Protein AF-0000000085028940 (afdb_homodimer)

Organism: Acidaminococcus fermentans (strain ATCC 25085 / DSM 20731 / CCUG 9996 / CIP 106432 / VR4) (NCBI:txid591001)

Foldseek 3Di:
DDLVLLVLVVLLVVLLHLVSSCVVVVHDSVVNVVSQVVVCVVLVHHQWDPPDRSTDGDPSVVVVNVVSQVVVQVVQQVVQVVCCVVPPLAEEAEEEEAPLVCVQQCVQQVVVLCVVRVHYHYHYDHDAQVVRQVCQSNVVGAKYKYKDDDDDPQKDWDFQAWWFKKKKFFCPAPLNVPDPFAAADQCVSCLPFEEEEEDPPDPQNVQVVVSCVVVVGDHRYPYYHNDPVVRLVVNLVDGGMYMDIPSSCDPVSVVSVRIGIHGYPPRPDIITIIMMHGPSHDARPSNVVSRVSSNVVNVVVVD/DDLVLLVLVVLLVVLLHLVSSCVVVVHDSVVNVVSQVVVCVVLVHHQWDPPDRSTDGDPSVVVVNVVSQVVVQVVQQVVLVVCCVVPPLAEEAEEEEAPLVCVQQCVQQVVVLCVVRVHYHYHYDHDAQVVRQVCQSNVVGAKYKYKDDDDDPQKDWDFQAWWFKKKKFFCPAPLVVPDPFAAADQCVSCLPFEEEEEDPPDPQNVQVVVSCVVVVGDHRYPYYHNDPVVRLVVNLVDGGMYMDIPSSCDPVSVVSVRIGIHGYPPRPDIITIIMMHGPSHDARPSNVVSRVSSNVVNVVVVD

InterPro domains:
  IPR000847 LysR, HTH, N-terminal domain [PF00126] (3-62)
  IPR000847 LysR, HTH, N-terminal domain [PR00039] (18-29)
  IPR000847 LysR, HTH, N-terminal domain [PR00039] (29-39)
  IPR000847 LysR, HTH, N-terminal domain [PR00039] (39-50)
  IPR000847 LysR, HTH, N-terminal domain [PS50931] (1-58)
  IPR005119 LysR, substrate-binding [PF03466] (91-296)
  IPR036388 Winged helix-like DNA-binding domain superfamily [G3DSA:1.10.10.10] (1-86)
  IPR036390 Winged helix DNA-binding domain superfamily [SSF46785] (1-110)
  IPR050950 HTH-type LysR transcriptional regulators [PTHR30419] (1-299)

Radius of gyration: 26.09 Å; Cα contacts (8 Å, |Δi|>4): 1056; chains: 2; bounding box: 68×62×62 Å

Structure (mmCIF, N/CA/C/O backbone):
data_AF-0000000085028940-model_v1
#
loop_
_entity.id
_entity.type
_entity.pdbx_description
1 polymer 'Transcriptional regulator, LysR family'
#
loop_
_atom_site.group_PDB
_atom_site.id
_atom_site.type_symbol
_atom_site.label_atom_id
_atom_site.label_alt_id
_atom_site.label_comp_id
_atom_site.label_asym_id
_atom_site.label_entity_id
_atom_site.label_seq_id
_atom_site.pdbx_PDB_ins_code
_atom_site.Cartn_x
_atom_site.Cartn_y
_atom_site.Cartn_z
_atom_site.occupancy
_atom_site.B_iso_or_equiv
_atom_site.auth_seq_id
_atom_site.auth_comp_id
_atom_site.auth_asym_id
_atom_site.auth_atom_id
_atom_site.pdbx_PDB_model_num
ATOM 1 N N . MET A 1 1 ? -29.75 21.188 15.953 1 63.31 1 MET A N 1
ATOM 2 C CA . MET A 1 1 ? -29.094 20.047 15.32 1 63.31 1 MET A CA 1
ATOM 3 C C . MET A 1 1 ? -28.141 19.359 16.297 1 63.31 1 MET A C 1
ATOM 5 O O . MET A 1 1 ? -27.406 20.016 17.016 1 63.31 1 MET A O 1
ATOM 9 N N . ASN A 1 2 ? -28.406 18.219 16.594 1 72.56 2 ASN A N 1
ATOM 10 C CA . ASN A 1 2 ? -27.609 17.375 17.469 1 72.56 2 ASN A CA 1
ATOM 11 C C . ASN A 1 2 ? -26.422 16.766 16.734 1 72.56 2 ASN A C 1
ATOM 13 O O . ASN A 1 2 ? -26.609 15.938 15.836 1 72.56 2 ASN A O 1
ATOM 17 N N . LEU A 1 3 ? -25.203 17.203 17.141 1 72.62 3 LEU A N 1
ATOM 18 C CA . LEU A 1 3 ? -24.016 16.797 16.422 1 72.62 3 LEU A CA 1
ATOM 19 C C . LEU A 1 3 ? -23.781 15.289 16.562 1 72.62 3 LEU A C 1
ATOM 21 O O . LEU A 1 3 ? -23.281 14.648 15.641 1 72.62 3 LEU A O 1
ATOM 25 N N . LYS A 1 4 ? -24.203 14.852 17.641 1 76.56 4 LYS A N 1
ATOM 26 C CA . LYS A 1 4 ? -24.078 13.406 17.828 1 76.56 4 LYS A CA 1
ATOM 27 C C . LYS A 1 4 ? -24.969 12.656 16.844 1 76.56 4 LYS A C 1
ATOM 29 O O . LYS A 1 4 ? -24.531 11.656 16.25 1 76.56 4 LYS A O 1
ATOM 34 N N . HIS A 1 5 ? -26.219 13.141 16.75 1 79.5 5 HIS A N 1
ATOM 35 C CA . HIS A 1 5 ? -27.125 12.562 15.773 1 79.5 5 HIS A CA 1
ATOM 36 C C . HIS A 1 5 ? -26.531 12.641 14.367 1 79.5 5 HIS A C 1
ATOM 38 O O . HIS A 1 5 ? -26.609 11.68 13.594 1 79.5 5 HIS A O 1
ATOM 44 N N . ALA A 1 6 ? -25.938 13.789 14.133 1 78.62 6 ALA A N 1
ATOM 45 C CA . ALA A 1 6 ? -25.344 14.016 12.812 1 78.62 6 ALA A CA 1
ATOM 46 C C . ALA A 1 6 ? -24.219 13.023 12.531 1 78.62 6 ALA A C 1
ATOM 48 O O . ALA A 1 6 ? -24.125 12.484 11.43 1 78.62 6 ALA A O 1
ATOM 49 N N . GLN A 1 7 ? -23.453 12.805 13.461 1 78.19 7 GLN A N 1
ATOM 50 C CA . GLN A 1 7 ? -22.344 11.852 13.328 1 78.19 7 GLN A CA 1
ATOM 51 C C . GLN A 1 7 ? -22.875 10.445 13.047 1 78.19 7 GLN A C 1
ATOM 53 O O . GLN A 1 7 ? -22.312 9.719 12.219 1 78.19 7 GLN A O 1
ATOM 58 N N . TYR A 1 8 ? -23.922 10.133 13.781 1 81.69 8 TYR A N 1
ATOM 59 C CA . TYR A 1 8 ? -24.531 8.828 13.57 1 81.69 8 TYR A CA 1
ATOM 60 C C . TYR A 1 8 ? -25.031 8.688 12.141 1 81.69 8 TYR A C 1
ATOM 62 O O . TYR A 1 8 ? -24.797 7.668 11.492 1 81.69 8 TYR A O 1
ATOM 70 N N . ILE A 1 9 ? -25.672 9.695 11.703 1 84.19 9 ILE A N 1
ATOM 71 C CA . ILE A 1 9 ? -26.25 9.688 10.367 1 84.19 9 ILE A CA 1
ATOM 72 C C . ILE A 1 9 ? -25.125 9.586 9.328 1 84.19 9 ILE A C 1
ATOM 74 O O . ILE A 1 9 ? -25.234 8.836 8.359 1 84.19 9 ILE A O 1
ATOM 78 N N . MET A 1 10 ? -24.094 10.32 9.547 1 81.19 10 MET A N 1
ATOM 79 C CA . MET A 1 10 ? -22.969 10.297 8.617 1 81.19 10 MET A CA 1
ATOM 80 C C . MET A 1 10 ? -22.328 8.914 8.562 1 81.19 10 MET A C 1
ATOM 82 O O . MET A 1 10 ? -21.938 8.445 7.488 1 81.19 10 MET A O 1
ATOM 86 N N . GLU A 1 11 ? -22.203 8.305 9.656 1 82.25 11 GLU A N 1
ATOM 87 C CA . GLU A 1 11 ? -21.656 6.949 9.695 1 82.25 11 GLU A CA 1
ATOM 88 C C . GLU A 1 11 ? -22.578 5.965 8.969 1 82.25 11 GLU A C 1
ATOM 90 O O . GLU A 1 11 ? -22.094 5.059 8.281 1 82.25 11 GLU A O 1
ATOM 95 N N . ILE A 1 12 ? -23.844 6.129 9.18 1 82.31 12 ILE A N 1
ATOM 96 C CA . ILE A 1 12 ? -24.828 5.277 8.508 1 82.31 12 ILE A CA 1
ATOM 97 C C . ILE A 1 12 ? -24.656 5.398 6.992 1 82.31 12 ILE A C 1
ATOM 99 O O . ILE A 1 12 ? -24.672 4.395 6.277 1 82.31 12 ILE A O 1
ATOM 103 N N . ILE A 1 13 ? -24.438 6.598 6.539 1 80.25 13 ILE A N 1
ATOM 104 C CA . ILE A 1 13 ? -24.234 6.844 5.117 1 80.25 13 ILE A CA 1
ATOM 105 C C . ILE A 1 13 ? -22.938 6.188 4.648 1 80.25 13 ILE A C 1
ATOM 107 O O . ILE A 1 13 ? -22.906 5.527 3.607 1 80.25 13 ILE A O 1
ATOM 111 N N . LYS A 1 14 ? -21.969 6.441 5.41 1 75.25 14 LYS A N 1
ATOM 112 C CA . LYS A 1 14 ? -20.641 5.895 5.098 1 75.25 14 LYS A CA 1
ATOM 113 C C . LYS A 1 14 ? -20.688 4.375 4.973 1 75.25 14 LYS A C 1
ATOM 115 O O . LYS A 1 14 ? -20.125 3.807 4.035 1 75.25 14 LYS A O 1
ATOM 120 N N . GLU A 1 15 ? -21.375 3.775 5.891 1 75.88 15 GLU A N 1
ATOM 121 C CA . GLU A 1 15 ? -21.422 2.318 5.961 1 75.88 15 GLU A CA 1
ATOM 122 C C . GLU A 1 15 ? -22.5 1.763 5.031 1 75.88 15 GLU A C 1
ATOM 124 O O . GLU A 1 15 ? -22.531 0.563 4.75 1 75.88 15 GLU A O 1
ATOM 129 N N . GLY A 1 16 ? -23.359 2.682 4.57 1 78.88 16 GLY A N 1
ATOM 130 C CA . GLY A 1 16 ? -24.422 2.334 3.639 1 78.88 16 GLY A CA 1
ATOM 131 C C . GLY A 1 16 ? -25.562 1.565 4.289 1 78.88 16 GLY A C 1
ATOM 132 O O . GLY A 1 16 ? -26.484 1.127 3.607 1 78.88 16 GLY A O 1
ATOM 133 N N . SER A 1 17 ? -25.359 1.236 5.578 1 81.06 17 SER A N 1
ATOM 134 C CA . SER A 1 17 ? -26.359 0.463 6.305 1 81.06 17 SER A CA 1
ATOM 135 C C . SER A 1 17 ? -26.375 0.831 7.785 1 81.06 17 SER A C 1
ATOM 137 O O . SER A 1 17 ? -25.328 1.112 8.375 1 81.06 17 SER A O 1
ATOM 139 N N . ILE A 1 18 ? -27.641 0.779 8.297 1 81.38 18 ILE A N 1
ATOM 140 C CA . ILE A 1 18 ? -27.797 1.081 9.719 1 81.38 18 ILE A CA 1
ATOM 141 C C . ILE A 1 18 ? -27.109 0.004 10.555 1 81.38 18 ILE A C 1
ATOM 143 O O . ILE A 1 18 ? -26.422 0.311 11.539 1 81.38 18 ILE A O 1
ATOM 147 N N . THR A 1 19 ? -27.219 -1.138 10.039 1 78.94 19 THR A N 1
ATOM 148 C CA . THR A 1 19 ? -26.641 -2.271 10.758 1 78.94 19 THR A CA 1
ATOM 149 C C . THR A 1 19 ? -25.125 -2.186 10.766 1 78.94 19 THR A C 1
ATOM 151 O O . THR A 1 19 ? -24.484 -2.375 11.805 1 78.94 19 THR A O 1
ATOM 154 N N . ASN A 1 20 ? -24.547 -1.86 9.656 1 79.12 20 ASN A N 1
ATOM 155 C CA . ASN A 1 20 ? -23.094 -1.748 9.578 1 79.12 20 ASN A CA 1
ATOM 156 C C . ASN A 1 20 ? -22.562 -0.587 10.422 1 79.12 20 ASN A C 1
ATOM 158 O O . ASN A 1 20 ? -21.531 -0.708 11.078 1 79.12 20 ASN A O 1
ATOM 162 N N . ALA A 1 21 ? -23.312 0.409 10.367 1 80.19 21 ALA A N 1
ATOM 163 C CA . ALA A 1 21 ? -22.922 1.582 11.148 1 80.19 21 ALA A CA 1
ATOM 164 C C . ALA A 1 21 ? -22.969 1.279 12.648 1 80.19 21 ALA A C 1
ATOM 166 O O . ALA A 1 21 ? -22.109 1.734 13.398 1 80.19 21 ALA A O 1
ATOM 167 N N . SER A 1 22 ? -23.922 0.498 13.023 1 84.25 22 SER A N 1
ATOM 168 C CA . SER A 1 22 ? -24.047 0.129 14.43 1 84.25 22 SER A CA 1
ATOM 169 C C . SER A 1 22 ? -22.828 -0.66 14.898 1 84.25 22 SER A C 1
ATOM 171 O O . SER A 1 22 ? -22.312 -0.433 16 1 84.25 22 SER A O 1
ATOM 173 N N . LYS A 1 23 ? -22.328 -1.443 14.109 1 74.75 23 LYS A N 1
ATOM 174 C CA . LYS A 1 23 ? -21.156 -2.258 14.43 1 74.75 23 LYS A CA 1
ATOM 175 C C . LYS A 1 23 ? -19.906 -1.4 14.516 1 74.75 23 LYS A C 1
ATOM 177 O O . LYS A 1 23 ? -19.125 -1.525 15.461 1 74.75 23 LYS A O 1
ATOM 182 N N . THR A 1 24 ? -19.859 -0.544 13.594 1 70.88 24 THR A N 1
ATOM 183 C CA . THR A 1 24 ? -18.672 0.294 13.492 1 70.88 24 THR A CA 1
ATOM 184 C C . THR A 1 24 ? -18.609 1.283 14.656 1 70.88 24 THR A C 1
ATOM 186 O O . THR A 1 24 ? -17.531 1.541 15.203 1 70.88 24 THR A O 1
ATOM 189 N N . MET A 1 25 ? -19.75 1.739 15.055 1 74.38 25 MET A N 1
ATOM 190 C CA . MET A 1 25 ? -19.812 2.809 16.047 1 74.38 25 MET A CA 1
ATOM 191 C C . MET A 1 25 ? -20.016 2.238 17.438 1 74.38 25 MET A C 1
ATOM 193 O O . MET A 1 25 ? -19.984 2.977 18.438 1 74.38 25 MET A O 1
ATOM 197 N N . HIS A 1 26 ? -20.266 0.893 17.469 1 76.81 26 HIS A N 1
ATOM 198 C CA . HIS A 1 26 ? -20.562 0.245 18.75 1 76.81 26 HIS A CA 1
ATOM 199 C C . HIS A 1 26 ? -21.781 0.867 19.406 1 76.81 26 HIS A C 1
ATOM 201 O O . HIS A 1 26 ? -21.766 1.187 20.594 1 76.81 26 HIS A O 1
ATOM 207 N N . VAL A 1 27 ? -22.766 1.151 18.641 1 77.25 27 VAL A N 1
ATOM 208 C CA . VAL A 1 27 ? -24.062 1.653 19.078 1 77.25 27 VAL A CA 1
ATOM 209 C C . VAL A 1 27 ? -25.156 0.706 18.594 1 77.25 27 VAL A C 1
ATOM 211 O O . VAL A 1 27 ? -25.047 0.112 17.516 1 77.25 27 VAL A O 1
ATOM 214 N N . SER A 1 28 ? -26.109 0.433 19.422 1 81.56 28 SER A N 1
ATOM 215 C CA . SER A 1 28 ? -27.172 -0.5 19.062 1 81.56 28 SER A CA 1
ATOM 216 C C . SER A 1 28 ? -27.953 -0.005 17.844 1 81.56 28 SER A C 1
ATOM 218 O O . SER A 1 28 ? -28.094 1.203 17.641 1 81.56 28 SER A O 1
ATOM 220 N N . GLN A 1 29 ? -28.344 -0.952 17.094 1 85.5 29 GLN A N 1
ATOM 221 C CA . GLN A 1 29 ? -29.141 -0.64 15.906 1 85.5 29 GLN A CA 1
ATOM 222 C C . GLN A 1 29 ? -30.406 0.134 16.281 1 85.5 29 GLN A C 1
ATOM 224 O O . GLN A 1 29 ? -30.75 1.112 15.617 1 85.5 29 GLN A O 1
ATOM 229 N N . PRO A 1 30 ? -31.141 -0.247 17.312 1 84.5 30 PRO A N 1
ATOM 230 C CA . PRO A 1 30 ? -32.312 0.557 17.688 1 84.5 30 PRO A CA 1
ATOM 231 C C . PRO A 1 30 ? -31.953 2.006 18 1 84.5 30 PRO A C 1
ATOM 233 O O . PRO A 1 30 ? -32.719 2.922 17.672 1 84.5 30 PRO A O 1
ATOM 236 N N . ALA A 1 31 ? -30.891 2.203 18.578 1 83.88 31 ALA A N 1
ATOM 237 C CA . ALA A 1 31 ? -30.438 3.555 18.906 1 83.88 31 ALA A CA 1
ATOM 238 C C . ALA A 1 31 ? -30.203 4.379 17.656 1 83.88 31 ALA A C 1
ATOM 240 O O . ALA A 1 31 ? -30.594 5.547 17.578 1 83.88 31 ALA A O 1
ATOM 241 N N . LEU A 1 32 ? -29.594 3.746 16.703 1 88.69 32 LEU A N 1
ATOM 242 C CA . LEU A 1 32 ? -29.359 4.434 15.445 1 88.69 32 LEU A CA 1
ATOM 243 C C . LEU A 1 32 ? -30.672 4.715 14.719 1 88.69 32 LEU A C 1
ATOM 245 O O . LEU A 1 32 ? -30.844 5.781 14.117 1 88.69 32 LEU A O 1
ATOM 249 N N . SER A 1 33 ? -31.547 3.723 14.781 1 88.81 33 SER A N 1
ATOM 250 C CA . SER A 1 33 ? -32.875 3.906 14.172 1 88.81 33 SER A CA 1
ATOM 251 C C . SER A 1 33 ? -33.625 5.047 14.836 1 88.81 33 SER A C 1
ATOM 253 O O . SER A 1 33 ? -34.281 5.844 14.156 1 88.81 33 SER A O 1
ATOM 255 N N . GLN A 1 34 ? -33.531 5.086 16.078 1 88.44 34 GLN A N 1
ATOM 256 C CA . GLN A 1 34 ? -34.156 6.164 16.828 1 88.44 34 GLN A CA 1
ATOM 257 C C . GLN A 1 34 ? -33.562 7.52 16.469 1 88.44 34 GLN A C 1
ATOM 259 O O . GLN A 1 34 ? -34.281 8.523 16.406 1 88.44 34 GLN A O 1
ATOM 264 N N . THR A 1 35 ? -32.281 7.496 16.344 1 87.94 35 THR A N 1
ATOM 265 C CA . THR A 1 35 ? -31.609 8.719 15.93 1 87.94 35 THR A CA 1
ATOM 266 C C . THR A 1 35 ? -32.156 9.211 14.594 1 87.94 35 THR A C 1
ATOM 268 O O . THR A 1 35 ? -32.406 10.406 14.43 1 87.94 35 THR A O 1
ATOM 271 N N . ILE A 1 36 ? -32.375 8.305 13.688 1 90.19 36 ILE A N 1
ATOM 272 C CA . ILE A 1 36 ? -32.906 8.656 12.383 1 90.19 36 ILE A CA 1
ATOM 273 C C . ILE A 1 36 ? -34.281 9.273 12.539 1 90.19 36 ILE A C 1
ATOM 275 O O . ILE A 1 36 ? -34.594 10.32 11.953 1 90.19 36 ILE A O 1
ATOM 279 N N . LYS A 1 37 ? -35.062 8.602 13.305 1 89.38 37 LYS A N 1
ATOM 280 C CA . LYS A 1 37 ? -36.438 9.086 13.531 1 89.38 37 LYS A CA 1
ATOM 281 C C . LYS A 1 37 ? -36.406 10.477 14.172 1 89.38 37 LYS A C 1
ATOM 283 O O . LYS A 1 37 ? -37.219 11.336 13.812 1 89.38 37 LYS A O 1
ATOM 288 N N . ALA A 1 38 ? -35.562 10.648 15.102 1 86.75 38 ALA A N 1
ATOM 289 C CA . ALA A 1 38 ? -35.469 11.938 15.781 1 86.75 38 ALA A CA 1
ATOM 290 C C . ALA A 1 38 ? -35.062 13.047 14.812 1 86.75 38 ALA A C 1
ATOM 292 O O . ALA A 1 38 ? -35.625 14.141 14.844 1 86.75 38 ALA A O 1
ATOM 293 N N . VAL A 1 39 ? -34.094 12.766 14.008 1 87.56 39 VAL A N 1
ATOM 294 C CA . VAL A 1 39 ? -33.625 13.734 13.023 1 87.56 39 VAL A CA 1
ATOM 295 C C . VAL A 1 39 ? -34.75 14.047 12.031 1 87.56 39 VAL A C 1
ATOM 297 O O . VAL A 1 39 ? -34.969 15.211 11.664 1 87.56 39 VAL A O 1
ATOM 300 N N . GLU A 1 40 ? -35.469 12.961 11.586 1 88.88 40 GLU A N 1
ATOM 301 C CA . GLU A 1 40 ? -36.562 13.148 10.633 1 88.88 40 GLU A CA 1
ATOM 302 C C . GLU A 1 40 ? -37.719 13.953 11.25 1 88.88 40 GLU A C 1
ATOM 304 O O . GLU A 1 40 ? -38.312 14.789 10.586 1 88.88 40 GLU A O 1
ATOM 309 N N . LYS A 1 41 ? -37.969 13.719 12.453 1 85.75 41 LYS A N 1
ATOM 310 C CA . LYS A 1 41 ? -38.969 14.484 13.18 1 85.75 41 LYS A CA 1
ATOM 311 C C . LYS A 1 41 ? -38.562 15.953 13.289 1 85.75 41 LYS A C 1
ATOM 313 O O . LYS A 1 41 ? -39.406 16.844 13.086 1 85.75 41 LYS A O 1
ATOM 318 N N . TYR A 1 42 ? -37.375 16.156 13.672 1 82.12 42 TYR A N 1
ATOM 319 C CA . TYR A 1 42 ? -36.844 17.516 13.773 1 82.12 42 TYR A CA 1
ATOM 320 C C . TYR A 1 42 ? -36.969 18.25 12.445 1 82.12 42 TYR A C 1
ATOM 322 O O . TYR A 1 42 ? -37.344 19.422 12.406 1 82.12 42 TYR A O 1
ATOM 330 N N . LEU A 1 43 ? -36.656 17.547 11.328 1 83 43 LEU A N 1
ATOM 331 C CA . LEU A 1 43 ? -36.656 18.125 9.992 1 83 43 LEU A CA 1
ATOM 332 C C . LEU A 1 43 ? -38.062 18.219 9.422 1 83 43 LEU A C 1
ATOM 334 O O . LEU A 1 43 ? -38.344 19.031 8.531 1 83 43 LEU A O 1
ATOM 338 N N . GLY A 1 44 ? -38.938 17.312 9.922 1 86.25 44 GLY A N 1
ATOM 339 C CA . GLY A 1 44 ? -40.281 17.203 9.375 1 86.25 44 GLY A CA 1
ATOM 340 C C . GLY A 1 44 ? -40.312 16.469 8.055 1 86.25 44 GLY A C 1
ATOM 341 O O . GLY A 1 44 ? -41.281 16.625 7.281 1 86.25 44 GLY A O 1
ATOM 342 N N . ALA A 1 45 ? -39.25 15.828 7.699 1 86.31 45 ALA A N 1
ATOM 343 C CA . ALA A 1 45 ? -39.125 15.07 6.453 1 86.31 45 ALA A CA 1
ATOM 344 C C . ALA A 1 45 ? -38.219 13.875 6.617 1 86.31 45 ALA A C 1
ATOM 346 O O . ALA A 1 45 ? -37.281 13.906 7.422 1 86.31 45 ALA A O 1
ATOM 347 N N . PRO A 1 46 ? -38.469 12.844 5.816 1 90.06 46 PRO A N 1
ATOM 348 C CA . PRO A 1 46 ? -37.531 11.719 5.84 1 90.06 46 PRO A CA 1
ATOM 349 C C . PRO A 1 46 ? -36.188 12.07 5.242 1 90.06 46 PRO A C 1
ATOM 351 O O . PRO A 1 46 ? -36.094 12.844 4.281 1 90.06 46 PRO A O 1
ATOM 354 N N . ILE A 1 47 ? -35.156 11.484 5.871 1 88.56 47 ILE A N 1
ATOM 355 C CA . ILE A 1 47 ? -33.812 11.781 5.355 1 88.56 47 ILE A CA 1
ATOM 356 C C . ILE A 1 47 ? -33.312 10.609 4.504 1 88.56 47 ILE A C 1
ATOM 358 O O . ILE A 1 47 ? -32.406 10.766 3.701 1 88.56 47 ILE A O 1
ATOM 362 N N . PHE A 1 48 ? -33.938 9.414 4.699 1 90.19 48 PHE A N 1
ATOM 363 C CA . PHE A 1 48 ? -33.562 8.258 3.887 1 90.19 48 PHE A CA 1
ATOM 364 C C . PHE A 1 48 ? -34.781 7.742 3.129 1 90.19 48 PHE A C 1
ATOM 366 O O . PHE A 1 48 ? -35.906 7.766 3.648 1 90.19 48 PHE A O 1
ATOM 373 N N . LEU A 1 49 ? -34.438 7.32 1.874 1 85.81 49 LEU A N 1
ATOM 374 C CA . LEU A 1 49 ? -35.5 6.645 1.128 1 85.81 49 LEU A CA 1
ATOM 375 C C . LEU A 1 49 ? -35.844 5.309 1.774 1 85.81 49 LEU A C 1
ATOM 377 O O . LEU A 1 49 ? -34.969 4.586 2.238 1 85.81 49 LEU A O 1
ATOM 381 N N . ARG A 1 50 ? -37.125 5.074 1.782 1 74.88 50 ARG A N 1
ATOM 382 C CA . ARG A 1 50 ? -37.594 3.842 2.414 1 74.88 50 ARG A CA 1
ATOM 383 C C . ARG A 1 50 ? -37.281 2.629 1.546 1 74.88 50 ARG A C 1
ATOM 385 O O . ARG A 1 50 ? -37.344 2.703 0.317 1 74.88 50 ARG A O 1
ATOM 392 N N . ASN A 1 51 ? -36.875 1.575 2.074 1 71.81 51 ASN A N 1
ATOM 393 C CA . ASN A 1 51 ? -36.719 0.257 1.47 1 71.81 51 ASN A CA 1
ATOM 394 C C . ASN A 1 51 ? -35.594 0.256 0.415 1 71.81 51 ASN A C 1
ATOM 396 O O . ASN A 1 51 ? -35.781 -0.284 -0.678 1 71.81 51 ASN A O 1
ATOM 400 N N . THR A 1 52 ? -34.688 1.244 0.63 1 72.38 52 THR A N 1
ATOM 401 C CA . THR A 1 52 ? -33.562 1.222 -0.29 1 72.38 52 THR A CA 1
ATOM 402 C C . THR A 1 52 ? -32.344 0.579 0.368 1 72.38 52 THR A C 1
ATOM 404 O O . THR A 1 52 ? -32.125 0.745 1.569 1 72.38 52 THR A O 1
ATOM 407 N N . ASN A 1 53 ? -31.688 -0.398 -0.255 1 66.94 53 ASN A N 1
ATOM 408 C CA . ASN A 1 53 ? -30.406 -0.972 0.117 1 66.94 53 ASN A CA 1
ATOM 409 C C . ASN A 1 53 ? -29.422 -0.96 -1.055 1 66.94 53 ASN A C 1
ATOM 411 O O . ASN A 1 53 ? -29.625 -1.66 -2.049 1 66.94 53 ASN A O 1
ATOM 415 N N . PRO A 1 54 ? -28.453 -0.02 -1 1 72.12 54 PRO A N 1
ATOM 416 C CA . PRO A 1 54 ? -28 0.727 0.172 1 72.12 54 PRO A CA 1
ATOM 417 C C . PRO A 1 54 ? -28.891 1.923 0.499 1 72.12 54 PRO A C 1
ATOM 419 O O . PRO A 1 54 ? -29.672 2.361 -0.345 1 72.12 54 PRO A O 1
ATOM 422 N N . ILE A 1 55 ? -28.781 2.309 1.687 1 79.44 55 ILE A N 1
ATOM 423 C CA . ILE A 1 55 ? -29.562 3.445 2.176 1 79.44 55 ILE A CA 1
ATOM 424 C C . ILE A 1 55 ? -29.266 4.676 1.323 1 79.44 55 ILE A C 1
ATOM 426 O O . ILE A 1 55 ? -28.094 4.965 1.022 1 79.44 55 ILE A O 1
ATOM 430 N N . VAL A 1 56 ? -30.312 5.23 0.773 1 83.56 56 VAL A N 1
ATOM 431 C CA . VAL A 1 56 ? -30.188 6.395 -0.094 1 83.56 56 VAL A CA 1
ATOM 432 C C . VAL A 1 56 ? -30.844 7.605 0.561 1 83.56 56 VAL A C 1
ATOM 434 O O . VAL A 1 56 ? -31.922 7.488 1.14 1 83.56 56 VAL A O 1
ATOM 437 N N . LEU A 1 57 ? -30.203 8.695 0.383 1 87.06 57 LEU A N 1
ATOM 438 C CA . LEU A 1 57 ? -30.703 9.938 0.975 1 87.06 57 LEU A CA 1
ATOM 439 C C . LEU A 1 57 ? -31.844 10.508 0.157 1 87.06 57 LEU A C 1
ATOM 441 O O . LEU A 1 57 ? -31.844 10.445 -1.074 1 87.06 57 LEU A O 1
ATOM 445 N N . THR A 1 58 ? -32.844 11.039 0.844 1 86.38 58 THR A N 1
ATOM 446 C CA . THR A 1 58 ? -33.844 11.914 0.209 1 86.38 58 THR A CA 1
ATOM 447 C C . THR A 1 58 ? -33.219 13.281 -0.098 1 86.38 58 THR A C 1
ATOM 449 O O . THR A 1 58 ? -32.094 13.547 0.27 1 86.38 58 THR A O 1
ATOM 452 N N . GLU A 1 59 ? -33.969 14.125 -0.797 1 84.44 59 GLU A N 1
ATOM 453 C CA . GLU A 1 59 ? -33.5 15.492 -1.008 1 84.44 59 GLU A CA 1
ATOM 454 C C . GLU A 1 59 ? -33.312 16.219 0.318 1 84.44 59 GLU A C 1
ATOM 456 O O . GLU A 1 59 ? -32.344 16.969 0.497 1 84.44 59 GLU A O 1
ATOM 461 N N . ALA A 1 60 ? -34.281 16 1.119 1 84.94 60 ALA A N 1
ATOM 462 C CA . ALA A 1 60 ? -34.188 16.578 2.459 1 84.94 60 ALA A CA 1
ATOM 463 C C . ALA A 1 60 ? -32.969 16.031 3.191 1 84.94 60 ALA A C 1
ATOM 465 O O . ALA A 1 60 ? -32.281 16.766 3.906 1 84.94 60 ALA A O 1
ATOM 466 N N . GLY A 1 61 ? -32.719 14.773 2.971 1 86.81 61 GLY A N 1
ATOM 467 C CA . GLY A 1 61 ? -31.531 14.156 3.551 1 86.81 61 GLY A CA 1
ATOM 468 C C . GLY A 1 61 ? -30.234 14.766 3.055 1 86.81 61 GLY A C 1
ATOM 469 O O . GLY A 1 61 ? -29.312 15.008 3.84 1 86.81 61 GLY A O 1
ATOM 470 N N . LYS A 1 62 ? -30.172 15.086 1.865 1 84.12 62 LYS A N 1
ATOM 471 C CA . LYS A 1 62 ? -29 15.711 1.272 1 84.12 62 LYS A CA 1
ATOM 472 C C . LYS A 1 62 ? -28.75 17.094 1.874 1 84.12 62 LYS A C 1
ATOM 474 O O . LYS A 1 62 ? -27.609 17.438 2.184 1 84.12 62 LYS A O 1
ATOM 479 N N . LYS A 1 63 ? -29.797 17.781 2.041 1 81.31 63 LYS A N 1
ATOM 480 C CA . LYS A 1 63 ? -29.688 19.109 2.623 1 81.31 63 LYS A CA 1
ATOM 481 C C . LYS A 1 63 ? -29.25 19.031 4.086 1 81.31 63 LYS A C 1
ATOM 483 O O . LYS A 1 63 ? -28.453 19.859 4.539 1 81.31 63 LYS A O 1
ATOM 488 N N . TYR A 1 64 ? -29.875 18.141 4.789 1 82 64 TYR A N 1
ATOM 489 C CA . TYR A 1 64 ? -29.484 17.953 6.184 1 82 64 TYR A CA 1
ATOM 490 C C . TYR A 1 64 ? -28 17.641 6.309 1 82 64 TYR A C 1
ATOM 492 O O . TYR A 1 64 ? -27.312 18.234 7.133 1 82 64 TYR A O 1
ATOM 500 N N . ILE A 1 65 ? -27.562 16.75 5.418 1 81.88 65 ILE A N 1
ATOM 501 C CA . ILE A 1 65 ? -26.156 16.328 5.469 1 81.88 65 ILE A CA 1
ATOM 502 C C . ILE A 1 65 ? -25.25 17.5 5.117 1 81.88 65 ILE A C 1
ATOM 504 O O . ILE A 1 65 ? -24.203 17.688 5.738 1 81.88 65 ILE A O 1
ATOM 508 N N . ALA A 1 66 ? -25.609 18.266 4.234 1 76.19 66 ALA A N 1
ATOM 509 C CA . ALA A 1 66 ? -24.859 19.453 3.873 1 76.19 66 ALA A CA 1
ATOM 510 C C . ALA A 1 66 ? -24.719 20.406 5.062 1 76.19 66 ALA A C 1
ATOM 512 O O . ALA A 1 66 ? -23.641 20.938 5.32 1 76.19 66 ALA A O 1
ATOM 513 N N . ALA A 1 67 ? -25.828 20.562 5.715 1 76.75 67 ALA A N 1
ATOM 514 C CA . ALA A 1 67 ? -25.828 21.422 6.887 1 76.75 67 ALA A CA 1
ATOM 515 C C . ALA A 1 67 ? -24.969 20.859 8.008 1 76.75 67 ALA A C 1
ATOM 517 O O . ALA A 1 67 ? -24.234 21.594 8.672 1 76.75 67 ALA A O 1
ATOM 518 N N . VAL A 1 68 ? -25.109 19.609 8.164 1 78.75 68 VAL A N 1
ATOM 519 C CA . VAL A 1 68 ? -24.328 18.922 9.195 1 78.75 68 VAL A CA 1
ATOM 520 C C . VAL A 1 68 ? -22.828 19.109 8.922 1 78.75 68 VAL A C 1
ATOM 522 O O . VAL A 1 68 ? -22.062 19.438 9.836 1 78.75 68 VAL A O 1
ATOM 525 N N . LYS A 1 69 ? -22.5 18.953 7.738 1 75.12 69 LYS A N 1
ATOM 526 C CA . LYS A 1 69 ? -21.094 19.109 7.359 1 75.12 69 LYS A CA 1
ATOM 527 C C . LYS A 1 69 ? -20.594 20.531 7.637 1 75.12 69 LYS A C 1
ATOM 529 O O . LYS A 1 69 ? -19.484 20.719 8.109 1 75.12 69 LYS A O 1
ATOM 534 N N . GLN A 1 70 ? -21.422 21.406 7.426 1 73.19 70 GLN A N 1
ATOM 535 C CA . GLN A 1 70 ? -21.062 22.797 7.707 1 73.19 70 GLN A CA 1
ATOM 536 C C . GLN A 1 70 ? -20.875 23.031 9.203 1 73.19 70 GLN A C 1
ATOM 538 O O . GLN A 1 70 ? -19.922 23.688 9.617 1 73.19 70 GLN A O 1
ATOM 543 N N . VAL A 1 71 ? -21.766 22.5 9.945 1 71.56 71 VAL A N 1
ATOM 544 C CA . VAL A 1 71 ? -21.703 22.672 11.391 1 71.56 71 VAL A CA 1
ATOM 545 C C . VAL A 1 71 ? -20.453 22 11.945 1 71.56 71 VAL A C 1
ATOM 547 O O . VAL A 1 71 ? -19.766 22.562 12.812 1 71.56 71 VAL A O 1
ATOM 550 N N . ILE A 1 72 ? -20.219 20.891 11.422 1 69.31 72 ILE A N 1
ATOM 551 C CA . ILE A 1 72 ? -19.016 20.172 11.859 1 69.31 72 ILE A CA 1
ATOM 552 C C . ILE A 1 72 ? -17.781 21 11.539 1 69.31 72 ILE A C 1
ATOM 554 O O . ILE A 1 72 ? -16.875 21.109 12.359 1 69.31 72 ILE A O 1
ATOM 558 N N . THR A 1 73 ? -17.828 21.562 10.445 1 74.56 73 THR A N 1
ATOM 559 C CA . THR A 1 73 ? -16.688 22.391 10.023 1 74.56 73 THR A CA 1
ATOM 560 C C . THR A 1 73 ? -16.531 23.609 10.938 1 74.56 73 THR A C 1
ATOM 562 O O . THR A 1 73 ? -15.43 23.922 11.352 1 74.56 73 THR A O 1
ATOM 565 N N . ILE A 1 74 ? -17.625 24.188 11.203 1 72.75 74 ILE A N 1
ATOM 566 C CA . ILE A 1 74 ? -17.594 25.359 12.055 1 72.75 74 ILE A CA 1
ATOM 567 C C . ILE A 1 74 ? -17.062 24.984 13.445 1 72.75 74 ILE A C 1
ATOM 569 O O . ILE A 1 74 ? -16.219 25.672 14 1 72.75 74 ILE A O 1
ATOM 573 N N . SER A 1 75 ? -17.594 23.953 13.93 1 68.62 75 SER A N 1
ATOM 574 C CA . SER A 1 75 ? -17.156 23.484 15.242 1 68.62 75 SER A CA 1
ATOM 575 C C . SER A 1 75 ? -15.68 23.141 15.242 1 68.62 75 SER A C 1
ATOM 577 O O . SER A 1 75 ? -14.945 23.516 16.156 1 68.62 75 SER A O 1
ATOM 579 N N . SER A 1 76 ? -15.312 22.406 14.227 1 71.44 76 SER A N 1
ATOM 580 C CA . SER A 1 76 ? -13.914 22.031 14.102 1 71.44 76 SER A CA 1
ATOM 581 C C . SER A 1 76 ? -13.016 23.25 13.969 1 71.44 76 SER A C 1
ATOM 583 O O . SER A 1 76 ? -11.969 23.344 14.609 1 71.44 76 SER A O 1
ATOM 585 N N . ASN A 1 77 ? -13.422 24.156 13.234 1 75.12 77 ASN A N 1
ATOM 586 C CA . ASN A 1 77 ? -12.664 25.391 13.07 1 75.12 77 ASN A CA 1
ATOM 587 C C . ASN A 1 77 ? -12.477 26.109 14.398 1 75.12 77 ASN A C 1
ATOM 589 O O . ASN A 1 77 ? -11.375 26.578 14.703 1 75.12 77 ASN A O 1
ATOM 593 N N . LEU A 1 78 ? -13.508 26.156 15.062 1 68.19 78 LEU A N 1
ATOM 594 C CA . LEU A 1 78 ? -13.445 26.828 16.359 1 68.19 78 LEU A CA 1
ATOM 595 C C . LEU A 1 78 ? -12.43 26.141 17.281 1 68.19 78 LEU A C 1
ATOM 597 O O . LEU A 1 78 ? -11.602 26.797 17.906 1 68.19 78 LEU A O 1
ATOM 601 N N . LEU A 1 79 ? -12.516 24.906 17.281 1 65.25 79 LEU A N 1
ATOM 602 C CA . LEU A 1 79 ? -11.602 24.156 18.141 1 65.25 79 LEU A CA 1
ATOM 603 C C . LEU A 1 79 ? -10.156 24.359 17.703 1 65.25 79 LEU A C 1
ATOM 605 O O . LEU A 1 79 ? -9.266 24.547 18.531 1 65.25 79 LEU A O 1
ATOM 609 N N . HIS A 1 80 ? -9.969 24.359 16.469 1 74.56 80 HIS A N 1
ATOM 610 C CA . HIS A 1 80 ? -8.625 24.562 15.938 1 74.56 80 HIS A CA 1
ATOM 611 C C . HIS A 1 80 ? -8.125 25.984 16.219 1 74.56 80 HIS A C 1
ATOM 613 O O . HIS A 1 80 ? -6.965 26.172 16.594 1 74.56 80 HIS A O 1
ATOM 619 N N . GLU A 1 81 ? -8.961 26.875 16.078 1 72.44 81 GLU A N 1
ATOM 620 C CA . GLU A 1 81 ? -8.594 28.266 16.344 1 72.44 81 GLU A CA 1
ATOM 621 C C . GLU A 1 81 ? -8.219 28.469 17.797 1 72.44 81 GLU A C 1
ATOM 623 O O . GLU A 1 81 ? -7.219 29.125 18.109 1 72.44 81 GLU A O 1
ATOM 628 N N . VAL A 1 82 ? -9 27.922 18.578 1 68 82 VAL A N 1
ATOM 629 C CA . VAL A 1 82 ? -8.758 28.078 20 1 68 82 VAL A CA 1
ATOM 630 C C . VAL A 1 82 ? -7.469 27.359 20.391 1 68 82 VAL A C 1
ATOM 632 O O . VAL A 1 82 ? -6.672 27.875 21.172 1 68 82 VAL A O 1
ATOM 635 N N . ALA A 1 83 ? -7.312 26.172 19.891 1 68.75 83 ALA A N 1
ATOM 636 C CA . ALA A 1 83 ? -6.086 25.422 20.156 1 68.75 83 ALA A CA 1
ATOM 637 C C . ALA A 1 83 ? -4.855 26.203 19.703 1 68.75 83 ALA A C 1
ATOM 639 O O . ALA A 1 83 ? -3.832 26.219 20.375 1 68.75 83 ALA A O 1
ATOM 640 N N . ASP A 1 84 ? -4.949 26.75 18.578 1 72.62 84 ASP A N 1
ATOM 641 C CA . ASP A 1 84 ? -3.854 27.547 18.031 1 72.62 84 ASP A CA 1
ATOM 642 C C . ASP A 1 84 ? -3.492 28.703 18.953 1 72.62 84 ASP A C 1
ATOM 644 O O . ASP A 1 84 ? -2.316 29.062 19.078 1 72.62 84 ASP A O 1
ATOM 648 N N . ILE A 1 85 ? -4.441 29.219 19.516 1 66.38 85 ILE A N 1
ATOM 649 C CA . ILE A 1 85 ? -4.246 30.344 20.406 1 66.38 85 ILE A CA 1
ATOM 650 C C . ILE A 1 85 ? -3.621 29.844 21.719 1 66.38 85 ILE A C 1
ATOM 652 O O . ILE A 1 85 ? -2.701 30.469 22.25 1 66.38 85 ILE A O 1
ATOM 656 N N . GLN A 1 86 ? -4.164 28.781 22.219 1 64.62 86 GLN A N 1
ATOM 657 C CA . GLN A 1 86 ? -3.758 28.297 23.531 1 64.62 86 GLN A CA 1
ATOM 658 C C . GLN A 1 86 ? -2.4 27.594 23.469 1 64.62 86 GLN A C 1
ATOM 660 O O . GLN A 1 86 ? -1.591 27.719 24.391 1 64.62 86 GLN A O 1
ATOM 665 N N . TYR A 1 87 ? -2.193 26.797 22.5 1 67.12 87 TYR A N 1
ATOM 666 C CA . TYR A 1 87 ? -1 25.969 22.391 1 67.12 87 TYR A CA 1
ATOM 667 C C . TYR A 1 87 ? -0.216 26.312 21.125 1 67.12 87 TYR A C 1
ATOM 669 O O . TYR A 1 87 ? -0.051 25.469 20.25 1 67.12 87 TYR A O 1
ATOM 677 N N . GLU A 1 88 ? 0.204 27.5 21.172 1 67.62 88 GLU A N 1
ATOM 678 C CA . GLU A 1 88 ? 0.946 27.922 19.984 1 67.62 88 GLU A CA 1
ATOM 679 C C . GLU A 1 88 ? 2.086 26.953 19.672 1 67.62 88 GLU A C 1
ATOM 681 O O . GLU A 1 88 ? 2.85 26.578 20.562 1 67.62 88 GLU A O 1
ATOM 686 N N . GLY A 1 89 ? 1.992 26.281 18.625 1 73.25 89 GLY A N 1
ATOM 687 C CA . GLY A 1 89 ? 3.102 25.453 18.156 1 73.25 89 GLY A CA 1
ATOM 688 C C . GLY A 1 89 ? 2.877 23.969 18.375 1 73.25 89 GLY A C 1
ATOM 689 O O . GLY A 1 89 ? 3.701 23.156 17.969 1 73.25 89 GLY A O 1
ATOM 690 N N . TYR A 1 90 ? 1.743 23.719 19.094 1 80.06 90 TYR A N 1
ATOM 691 C CA . TYR A 1 90 ? 1.428 22.312 19.266 1 80.06 90 TYR A CA 1
ATOM 692 C C . TYR A 1 90 ? 0.163 21.938 18.5 1 80.06 90 TYR A C 1
ATOM 694 O O . TYR A 1 90 ? -0.708 22.781 18.281 1 80.06 90 TYR A O 1
ATOM 702 N N . GLY A 1 91 ? 0.084 20.719 18 1 85.06 91 GLY A N 1
ATOM 703 C CA . GLY A 1 91 ? -1.125 20.281 17.328 1 85.06 91 GLY A CA 1
ATOM 704 C C . GLY A 1 91 ? -0.911 19.047 16.469 1 85.06 91 GLY A C 1
ATOM 705 O O . GLY A 1 91 ? 0.12 18.375 16.578 1 85.06 91 GLY A O 1
ATOM 706 N N . THR A 1 92 ? -2.016 18.688 15.797 1 88.38 92 THR A N 1
ATOM 707 C CA . THR A 1 92 ? -2 17.547 14.898 1 88.38 92 THR A CA 1
ATOM 708 C C . THR A 1 92 ? -2.49 17.938 13.508 1 88.38 92 THR A C 1
ATOM 710 O O . THR A 1 92 ? -3.484 18.641 13.375 1 88.38 92 THR A O 1
ATOM 713 N N . LEU A 1 93 ? -1.757 17.641 12.531 1 92.31 93 LEU A N 1
ATOM 714 C CA . LEU A 1 93 ? -2.154 17.781 11.141 1 92.31 93 LEU A CA 1
ATOM 715 C C . LEU A 1 93 ? -2.521 16.438 10.523 1 92.31 93 LEU A C 1
ATOM 717 O O . LEU A 1 93 ? -1.692 15.531 10.484 1 92.31 93 LEU A O 1
ATOM 721 N N . ARG A 1 94 ? -3.756 16.344 10.141 1 94.88 94 ARG A N 1
ATOM 722 C CA . ARG A 1 94 ? -4.223 15.109 9.5 1 94.88 94 ARG A CA 1
ATOM 723 C C . ARG A 1 94 ? -4.133 15.211 7.984 1 94.88 94 ARG A C 1
ATOM 725 O O . ARG A 1 94 ? -4.773 16.078 7.375 1 94.88 94 ARG A O 1
ATOM 732 N N . LEU A 1 95 ? -3.379 14.211 7.332 1 97.25 95 LEU A N 1
ATOM 733 C CA . LEU A 1 95 ? -3.07 14.289 5.906 1 97.25 95 LEU A CA 1
ATOM 734 C C . LEU A 1 95 ? -3.504 13.023 5.188 1 97.25 95 LEU A C 1
ATOM 736 O O . LEU A 1 95 ? -3.066 11.922 5.539 1 97.25 95 LEU A O 1
ATOM 740 N N . GLY A 1 96 ? -4.449 13.148 4.258 1 97.31 96 GLY A N 1
ATOM 741 C CA . GLY A 1 96 ? -4.688 12.086 3.297 1 97.31 96 GLY A CA 1
ATOM 742 C C . GLY A 1 96 ? -3.725 12.109 2.127 1 97.31 96 GLY A C 1
ATOM 743 O O . GLY A 1 96 ? -3.52 13.148 1.504 1 97.31 96 GLY A O 1
ATOM 744 N N . ILE A 1 97 ? -3.117 10.953 1.834 1 96.38 97 ILE A N 1
ATOM 745 C CA . ILE A 1 97 ? -2.096 10.938 0.792 1 96.38 97 ILE A CA 1
ATOM 746 C C . ILE A 1 97 ? -1.932 9.516 0.255 1 96.38 97 ILE A C 1
ATOM 748 O O . ILE A 1 97 ? -1.918 8.555 1.024 1 96.38 97 ILE A O 1
ATOM 752 N N . PRO A 1 98 ? -1.872 9.375 -1.059 1 93.31 98 PRO A N 1
ATOM 753 C CA . PRO A 1 98 ? -1.497 8.047 -1.561 1 93.31 98 PRO A CA 1
ATOM 754 C C . PRO A 1 98 ? -0.111 7.613 -1.094 1 93.31 98 PRO A C 1
ATOM 756 O O . PRO A 1 98 ? 0.804 8.438 -1.008 1 93.31 98 PRO A O 1
ATOM 759 N N . VAL A 1 99 ? 0.043 6.359 -0.889 1 91.94 99 VAL A N 1
ATOM 760 C CA . VAL A 1 99 ? 1.268 5.809 -0.318 1 91.94 99 VAL A CA 1
ATOM 761 C C . VAL A 1 99 ? 2.455 6.148 -1.216 1 91.94 99 VAL A C 1
ATOM 763 O O . VAL A 1 99 ? 3.521 6.531 -0.728 1 91.94 99 VAL A O 1
ATOM 766 N N . GLN A 1 100 ? 2.281 6.004 -2.486 1 90.94 100 GLN A N 1
ATOM 767 C CA . GLN A 1 100 ? 3.365 6.289 -3.42 1 90.94 100 GLN A CA 1
ATOM 768 C C . GLN A 1 100 ? 3.799 7.746 -3.332 1 90.94 100 GLN A C 1
ATOM 770 O O . GLN A 1 100 ? 4.988 8.055 -3.424 1 90.94 100 GLN A O 1
ATOM 775 N N . ARG A 1 101 ? 2.834 8.602 -3.184 1 92.5 101 ARG A N 1
ATOM 776 C CA . ARG A 1 101 ? 3.139 10.023 -3.055 1 92.5 101 ARG A CA 1
ATOM 777 C C . ARG A 1 101 ? 3.842 10.312 -1.732 1 92.5 101 ARG A C 1
ATOM 779 O O . ARG A 1 101 ? 4.738 11.156 -1.674 1 92.5 101 ARG A O 1
ATOM 786 N N . ALA A 1 102 ? 3.393 9.672 -0.71 1 94.44 102 ALA A N 1
ATOM 787 C CA . ALA A 1 102 ? 4.035 9.828 0.592 1 94.44 102 ALA A CA 1
ATOM 788 C C . ALA A 1 102 ? 5.512 9.453 0.522 1 94.44 102 ALA A C 1
ATOM 790 O O . ALA A 1 102 ? 6.363 10.164 1.067 1 94.44 102 ALA A O 1
ATOM 791 N N . MET A 1 103 ? 5.809 8.359 -0.182 1 91.44 103 MET A N 1
ATOM 792 C CA . MET A 1 103 ? 7.18 7.879 -0.331 1 91.44 103 MET A CA 1
ATOM 793 C C . MET A 1 103 ? 8.055 8.938 -1 1 91.44 103 MET A C 1
ATOM 795 O O . MET A 1 103 ? 9.234 9.078 -0.658 1 91.44 103 MET A O 1
ATOM 799 N N . GLN A 1 104 ? 7.488 9.625 -1.841 1 89.62 104 GLN A N 1
ATOM 800 C CA . GLN A 1 104 ? 8.242 10.57 -2.658 1 89.62 104 GLN A CA 1
ATOM 801 C C . GLN A 1 104 ? 8.328 11.938 -1.984 1 89.62 104 GLN A C 1
ATOM 803 O O . GLN A 1 104 ? 9.375 12.586 -2.006 1 89.62 104 GLN A O 1
ATOM 808 N N . MET A 1 105 ? 7.305 12.383 -1.383 1 92.69 105 MET A N 1
ATOM 809 C CA . MET A 1 105 ? 7.156 13.781 -0.99 1 92.69 105 MET A CA 1
ATOM 810 C C . MET A 1 105 ? 7.566 13.984 0.466 1 92.69 105 MET A C 1
ATOM 812 O O . MET A 1 105 ? 8.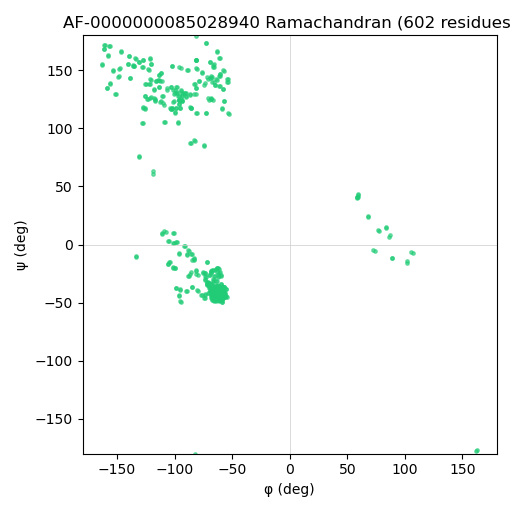234 14.969 0.797 1 92.69 105 MET A O 1
ATOM 816 N N . LEU A 1 106 ? 7.191 13.156 1.352 1 94.56 106 LEU A N 1
ATOM 817 C CA . LEU A 1 106 ? 7.301 13.414 2.783 1 94.56 106 LEU A CA 1
ATOM 818 C C . LEU A 1 106 ? 8.758 13.477 3.217 1 94.56 106 LEU A C 1
ATOM 820 O O . LEU A 1 106 ? 9.125 14.297 4.059 1 94.56 106 LEU A O 1
ATOM 824 N N . PRO A 1 107 ? 9.617 12.617 2.656 1 92.88 107 PRO A N 1
ATOM 825 C CA . PRO A 1 107 ? 11.023 12.703 3.051 1 92.88 107 PRO A CA 1
ATOM 826 C C . PRO A 1 107 ? 11.648 14.055 2.715 1 92.88 107 PRO A C 1
ATOM 828 O O . PRO A 1 107 ? 12.617 14.461 3.361 1 92.88 107 PRO A O 1
ATOM 831 N N . ALA A 1 108 ? 11.102 14.711 1.769 1 92.06 108 ALA A N 1
ATOM 832 C CA . ALA A 1 108 ? 11.617 16.016 1.382 1 92.06 108 ALA A CA 1
ATOM 833 C C . ALA A 1 108 ? 10.977 17.125 2.209 1 92.06 108 ALA A C 1
ATOM 835 O O . ALA A 1 108 ? 11.617 18.141 2.498 1 92.06 108 ALA A O 1
ATOM 836 N N . VAL A 1 109 ? 9.812 16.922 2.67 1 94.5 109 VAL A N 1
ATOM 837 C CA . VAL A 1 109 ? 9.016 17.969 3.289 1 94.5 109 VAL A CA 1
ATOM 838 C C . VAL A 1 109 ? 9.195 17.938 4.805 1 94.5 109 VAL A C 1
ATOM 840 O O . VAL A 1 109 ? 9.336 18.969 5.449 1 94.5 109 VAL A O 1
ATOM 843 N N . MET A 1 110 ? 9.266 16.797 5.379 1 94.81 110 MET A N 1
ATOM 844 C CA . MET A 1 110 ? 9.133 16.625 6.824 1 94.81 110 MET A CA 1
ATOM 845 C C . MET A 1 110 ? 10.344 17.219 7.551 1 94.81 110 MET A C 1
ATOM 847 O O . MET A 1 110 ? 10.188 17.859 8.594 1 94.81 110 MET A O 1
ATOM 851 N N . PRO A 1 111 ? 11.578 17.047 7.023 1 93.31 111 PRO A N 1
ATOM 852 C CA . PRO A 1 111 ? 12.711 17.641 7.734 1 93.31 111 PRO A CA 1
ATOM 853 C C . PRO A 1 111 ? 12.578 19.156 7.898 1 93.31 111 PRO A C 1
ATOM 855 O O . PRO A 1 111 ? 12.859 19.688 8.969 1 93.31 111 PRO A O 1
ATOM 858 N N . ILE A 1 112 ? 12.094 19.812 6.891 1 93.81 112 ILE A N 1
ATOM 859 C CA . ILE A 1 112 ? 11.93 21.266 6.91 1 93.81 112 ILE A CA 1
ATOM 860 C C . ILE A 1 112 ? 10.75 21.641 7.801 1 93.81 112 ILE A C 1
ATOM 862 O O . ILE A 1 112 ? 10.844 22.547 8.617 1 93.81 112 ILE A O 1
ATOM 866 N N . PHE A 1 113 ? 9.703 20.953 7.695 1 94.5 113 PHE A N 1
ATOM 867 C CA . PHE A 1 113 ? 8.492 21.219 8.461 1 94.5 113 PHE A CA 1
ATOM 868 C C . PHE A 1 113 ? 8.75 21.062 9.953 1 94.5 113 PHE A C 1
ATOM 870 O O . PHE A 1 113 ? 8.312 21.906 10.75 1 94.5 113 PHE A O 1
ATOM 877 N N . ARG A 1 114 ? 9.453 20.078 10.312 1 91.88 114 ARG A N 1
ATOM 878 C CA . ARG A 1 114 ? 9.703 19.781 11.719 1 91.88 114 ARG A CA 1
ATOM 879 C C . ARG A 1 114 ? 10.625 20.828 12.352 1 91.88 114 ARG A C 1
ATOM 881 O O . ARG A 1 114 ? 10.547 21.094 13.555 1 91.88 114 ARG A O 1
ATOM 888 N N . GLN A 1 115 ? 11.516 21.344 11.594 1 90.88 115 GLN A N 1
ATOM 889 C CA . GLN A 1 115 ? 12.367 22.422 12.086 1 90.88 115 GLN A CA 1
ATOM 890 C C . GLN A 1 115 ? 11.539 23.641 12.484 1 90.88 115 GLN A C 1
ATOM 892 O O . GLN A 1 115 ? 11.812 24.266 13.508 1 90.88 115 GLN A O 1
ATOM 897 N N . ARG A 1 116 ? 10.539 23.859 11.703 1 90.81 116 ARG A N 1
ATOM 898 C CA . ARG A 1 116 ? 9.695 25.016 11.93 1 90.81 116 ARG A CA 1
ATOM 899 C C . ARG A 1 116 ? 8.617 24.719 12.969 1 90.81 116 ARG A C 1
ATOM 901 O O . ARG A 1 116 ? 8.242 25.594 13.758 1 90.81 116 ARG A O 1
ATOM 908 N N . TYR A 1 117 ? 8.141 23.5 12.914 1 91.31 117 TYR A N 1
ATOM 909 C CA . TYR A 1 117 ? 7.051 23.078 13.789 1 91.31 117 TYR A CA 1
ATOM 910 C C . TYR A 1 117 ? 7.375 21.766 14.484 1 91.31 117 TYR A C 1
ATOM 912 O O . TYR A 1 117 ? 6.711 20.75 14.25 1 91.31 117 TYR A O 1
ATOM 920 N N . PRO A 1 118 ? 8.195 21.797 15.445 1 88.44 118 PRO A N 1
ATOM 921 C CA . PRO A 1 118 ? 8.711 20.578 16.062 1 88.44 118 PRO A CA 1
ATOM 922 C C . PRO A 1 118 ? 7.664 19.859 16.906 1 88.44 118 PRO A C 1
ATOM 924 O O . PRO A 1 118 ? 7.82 18.672 17.203 1 88.44 118 PRO A O 1
ATOM 927 N N . HIS A 1 119 ? 6.598 20.547 17.219 1 87.38 119 HIS A N 1
ATOM 928 C CA . HIS A 1 119 ? 5.656 19.938 18.172 1 87.38 119 HIS A CA 1
ATOM 929 C C . HIS A 1 119 ? 4.352 19.562 17.469 1 87.38 119 HIS A C 1
ATOM 931 O O . HIS A 1 119 ? 3.377 19.203 18.125 1 87.38 119 HIS A O 1
ATOM 937 N N . ILE A 1 120 ? 4.367 19.656 16.141 1 88.44 120 ILE A N 1
ATOM 938 C CA . ILE A 1 120 ? 3.193 19.234 15.375 1 88.44 120 ILE A CA 1
ATOM 939 C C . ILE A 1 120 ? 3.314 17.766 15.008 1 88.44 120 ILE A C 1
ATOM 941 O O . ILE A 1 120 ? 4.344 17.328 14.484 1 88.44 120 ILE A O 1
ATOM 945 N N . LYS A 1 121 ? 2.309 17.016 15.328 1 88.25 121 LYS A N 1
ATOM 946 C CA . LYS A 1 121 ? 2.229 15.625 14.93 1 88.25 121 LYS A CA 1
ATOM 947 C C . LYS A 1 121 ? 1.535 15.477 13.578 1 88.25 121 LYS A C 1
ATOM 949 O O . LYS A 1 121 ? 0.499 16.094 13.336 1 88.25 121 LYS A O 1
ATOM 954 N N . LEU A 1 122 ? 2.119 14.734 12.656 1 92.44 122 LEU A N 1
ATOM 955 C CA . LEU A 1 122 ? 1.486 14.438 11.375 1 92.44 122 LEU A CA 1
ATOM 956 C C . LEU A 1 122 ? 0.835 13.062 11.398 1 92.44 122 LEU A C 1
ATOM 958 O O . LEU A 1 122 ? 1.515 12.055 11.602 1 92.44 122 LEU A O 1
ATOM 962 N N . GLN A 1 123 ? -0.398 13.062 11.242 1 91.75 123 GLN A N 1
ATOM 963 C CA . GLN A 1 123 ? -1.145 11.82 11.078 1 91.75 123 GLN A CA 1
ATOM 964 C C . GLN A 1 123 ? -1.51 11.586 9.609 1 91.75 123 GLN A C 1
ATOM 966 O O . GLN A 1 123 ? -2.271 12.359 9.023 1 91.75 123 GLN A O 1
ATOM 971 N N . ILE A 1 124 ? -1.005 10.539 9.031 1 94.19 124 ILE A N 1
ATOM 972 C CA . ILE A 1 124 ? -1.221 10.32 7.605 1 94.19 124 ILE A CA 1
ATOM 973 C C . ILE A 1 124 ? -2.227 9.195 7.402 1 94.19 124 ILE A C 1
ATOM 975 O O . ILE A 1 124 ? -2.205 8.195 8.133 1 94.19 124 ILE A O 1
ATOM 979 N N . HIS A 1 125 ? -3.111 9.352 6.594 1 92.75 125 HIS A N 1
ATOM 980 C CA . HIS A 1 125 ? -4.02 8.336 6.078 1 92.75 125 HIS A CA 1
ATOM 981 C C . HIS A 1 125 ? -3.717 8.016 4.621 1 92.75 125 HIS A C 1
ATOM 983 O O . HIS A 1 125 ? -4.082 8.773 3.723 1 92.75 125 HIS A O 1
ATOM 989 N N . GLU A 1 126 ? -3.129 6.887 4.477 1 92.75 126 GLU A N 1
ATOM 990 C CA . GLU A 1 126 ? -2.727 6.504 3.125 1 92.75 126 GLU A CA 1
ATOM 991 C C . GLU A 1 126 ? -3.867 5.812 2.385 1 92.75 126 GLU A C 1
ATOM 993 O O . GLU A 1 126 ? -4.324 4.742 2.799 1 92.75 126 GLU A O 1
ATOM 998 N N . ALA A 1 127 ? -4.305 6.422 1.297 1 90 127 ALA A N 1
ATOM 999 C CA . ALA A 1 127 ? -5.387 5.898 0.466 1 90 127 ALA A CA 1
ATOM 1000 C C . ALA A 1 127 ? -5.371 6.535 -0.921 1 90 127 ALA A C 1
ATOM 1002 O O . ALA A 1 127 ? -4.621 7.484 -1.166 1 90 127 ALA A O 1
ATOM 1003 N N . GLY A 1 128 ? -6.129 5.949 -1.765 1 89.81 128 GLY A N 1
ATOM 1004 C CA . GLY A 1 128 ? -6.234 6.508 -3.102 1 89.81 128 GLY A CA 1
ATOM 1005 C C . GLY A 1 128 ? -6.836 7.902 -3.119 1 89.81 128 GLY A C 1
ATOM 1006 O O . GLY A 1 128 ? -7.434 8.336 -2.135 1 89.81 128 GLY A O 1
ATOM 1007 N N . SER A 1 129 ? -6.734 8.562 -4.18 1 91.25 129 SER A N 1
ATOM 1008 C CA . SER A 1 129 ? -7.121 9.961 -4.316 1 91.25 129 SER A CA 1
ATOM 1009 C C . SER A 1 129 ? -8.617 10.148 -4.059 1 91.25 129 SER A C 1
ATOM 1011 O O . SER A 1 129 ? -9.016 11.086 -3.361 1 91.25 129 SER A O 1
ATOM 1013 N N . ASN A 1 130 ? -9.438 9.258 -4.586 1 88.5 130 ASN A N 1
ATOM 1014 C CA . ASN A 1 130 ? -10.875 9.383 -4.391 1 88.5 130 ASN A CA 1
ATOM 1015 C C . ASN A 1 130 ? -11.25 9.281 -2.916 1 88.5 130 ASN A C 1
ATOM 1017 O O . ASN A 1 130 ? -12.086 10.047 -2.426 1 88.5 130 ASN A O 1
ATOM 1021 N N . ILE A 1 131 ? -10.625 8.398 -2.285 1 89.19 131 ILE A N 1
ATOM 1022 C CA . ILE A 1 131 ? -10.906 8.164 -0.873 1 89.19 131 ILE A CA 1
ATOM 1023 C C . ILE A 1 131 ? -10.445 9.375 -0.053 1 89.19 131 ILE A C 1
ATOM 1025 O O . ILE A 1 131 ? -11.188 9.875 0.788 1 89.19 131 ILE A O 1
ATOM 1029 N N . THR A 1 132 ? -9.258 9.859 -0.312 1 94.56 132 THR A N 1
ATOM 1030 C CA . THR A 1 132 ? -8.727 10.961 0.479 1 94.56 132 THR A CA 1
ATOM 1031 C C . THR A 1 132 ? -9.5 12.25 0.208 1 94.56 132 THR A C 1
ATOM 1033 O O . THR A 1 132 ? -9.672 13.07 1.106 1 94.56 132 THR A O 1
ATOM 1036 N N . GLU A 1 133 ? -9.938 12.391 -1.004 1 94.12 133 GLU A N 1
ATOM 1037 C CA . GLU A 1 133 ? -10.766 13.547 -1.323 1 94.12 133 GLU A CA 1
ATOM 1038 C C . GLU A 1 133 ? -12.055 13.547 -0.5 1 94.12 133 GLU A C 1
ATOM 1040 O O . GLU A 1 133 ? -12.438 14.578 0.052 1 94.12 133 GLU A O 1
ATOM 1045 N N . ASN A 1 134 ? -12.68 12.398 -0.441 1 89.75 134 ASN A N 1
ATOM 1046 C CA . ASN A 1 134 ? -13.891 12.25 0.352 1 89.75 134 ASN A CA 1
ATOM 1047 C C . ASN A 1 134 ? -13.625 12.477 1.838 1 89.75 134 ASN A C 1
ATOM 1049 O O . ASN A 1 134 ? -14.477 12.992 2.557 1 89.75 134 ASN A O 1
ATOM 1053 N N . GLU A 1 135 ? -12.469 12.062 2.256 1 91.38 135 GLU A N 1
ATOM 1054 C CA . GLU A 1 135 ? -12.094 12.266 3.654 1 91.38 135 GLU A CA 1
ATOM 1055 C C . GLU A 1 135 ? -11.953 13.75 3.98 1 91.38 135 GLU A C 1
ATOM 1057 O O . GLU A 1 135 ? -12.297 14.18 5.082 1 91.38 135 GLU A O 1
ATOM 1062 N N . VAL A 1 136 ? -11.445 14.492 3.057 1 93.44 136 VAL A N 1
ATOM 1063 C CA . VAL A 1 136 ? -11.375 15.938 3.256 1 93.44 136 VAL A CA 1
ATOM 1064 C C . VAL A 1 136 ? -12.789 16.516 3.33 1 93.44 136 VAL A C 1
ATOM 1066 O O . VAL A 1 136 ? -13.094 17.312 4.219 1 93.44 136 VAL A O 1
ATOM 1069 N N . LEU A 1 137 ? -13.57 16.062 2.457 1 86 137 LEU A N 1
ATOM 1070 C CA . LEU A 1 137 ? -14.938 16.562 2.35 1 86 137 LEU A CA 1
ATOM 1071 C C . LEU A 1 137 ? -15.711 16.312 3.639 1 86 137 LEU A C 1
ATOM 1073 O O . LEU A 1 137 ? -16.484 17.156 4.078 1 86 137 LEU A O 1
ATOM 1077 N N . ASN A 1 138 ? -15.453 15.18 4.254 1 78.25 138 ASN A N 1
ATOM 1078 C CA . ASN A 1 138 ? -16.234 14.766 5.418 1 78.25 138 ASN A CA 1
ATOM 1079 C C . ASN A 1 138 ? -15.516 15.102 6.719 1 78.25 138 ASN A C 1
ATOM 1081 O O . ASN A 1 138 ? -15.977 14.742 7.801 1 78.25 138 ASN A O 1
ATOM 1085 N N . GLY A 1 139 ? -14.406 15.719 6.574 1 82.94 139 GLY A N 1
ATOM 1086 C CA . GLY A 1 139 ? -13.688 16.172 7.758 1 82.94 139 GLY A CA 1
ATOM 1087 C C . GLY A 1 139 ? -12.836 15.078 8.383 1 82.94 139 GLY A C 1
ATOM 1088 O O . GLY A 1 139 ? -12.391 15.211 9.523 1 82.94 139 GLY A O 1
ATOM 1089 N N . GLY A 1 140 ? -12.625 14.047 7.664 1 85.38 140 GLY A N 1
ATOM 1090 C CA . GLY A 1 140 ? -11.797 12.961 8.156 1 85.38 140 GLY A CA 1
ATOM 1091 C C . GLY A 1 140 ? -10.32 13.312 8.219 1 85.38 140 GLY A C 1
ATOM 1092 O O . GLY A 1 140 ? -9.578 12.773 9.039 1 85.38 140 GLY A O 1
ATOM 1093 N N . VAL A 1 141 ? -9.875 14.172 7.27 1 93.5 141 VAL A N 1
ATOM 1094 C CA . VAL A 1 141 ? -8.523 14.719 7.27 1 93.5 141 VAL A CA 1
ATOM 1095 C C . VAL A 1 141 ? -8.578 16.234 7.02 1 93.5 141 VAL A C 1
ATOM 1097 O O . VAL A 1 141 ? -9.586 16.75 6.543 1 93.5 141 VAL A O 1
ATOM 1100 N N . ASP A 1 142 ? -7.48 16.906 7.406 1 92.38 142 ASP A N 1
ATOM 1101 C CA . ASP A 1 142 ? -7.41 18.359 7.242 1 92.38 142 ASP A CA 1
ATOM 1102 C C . ASP A 1 142 ? -7.047 18.734 5.809 1 92.38 142 ASP A C 1
ATOM 1104 O O . ASP A 1 142 ? -7.566 19.703 5.27 1 92.38 142 ASP A O 1
ATOM 1108 N N . LEU A 1 143 ? -6.109 17.906 5.242 1 96.44 143 LEU A N 1
ATOM 1109 C CA . LEU A 1 143 ? -5.574 18.094 3.898 1 96.44 143 LEU A CA 1
ATOM 1110 C C . LEU A 1 143 ? -5.395 16.766 3.193 1 96.44 143 LEU A C 1
ATOM 1112 O O . LEU A 1 143 ? -5.242 15.727 3.846 1 96.44 143 LEU A O 1
ATOM 1116 N N . ALA A 1 144 ? -5.422 16.891 1.901 1 97.69 144 ALA A N 1
ATOM 1117 C CA . ALA A 1 144 ? -5.047 15.719 1.119 1 97.69 144 ALA A CA 1
ATOM 1118 C C . ALA A 1 144 ? -4.168 16.109 -0.066 1 97.69 144 ALA A C 1
ATOM 1120 O O . ALA A 1 144 ? -4.293 17.203 -0.607 1 97.69 144 ALA A O 1
ATOM 1121 N N . ILE A 1 145 ? -3.254 15.297 -0.347 1 96.81 145 ILE A N 1
ATOM 1122 C CA . ILE A 1 145 ? -2.516 15.359 -1.603 1 96.81 145 ILE A CA 1
ATOM 1123 C C . ILE A 1 145 ? -3.045 14.297 -2.564 1 96.81 145 ILE A C 1
ATOM 1125 O O . ILE A 1 145 ? -3.057 13.109 -2.242 1 96.81 145 ILE A O 1
ATOM 1129 N N . LEU A 1 146 ? -3.486 14.758 -3.74 1 94.56 146 LEU A N 1
ATOM 1130 C CA . LEU A 1 146 ? -4.172 13.797 -4.602 1 94.56 146 LEU A CA 1
ATOM 1131 C C . LEU A 1 146 ? -4.039 14.195 -6.07 1 94.56 146 LEU A C 1
ATOM 1133 O O . LEU A 1 146 ? -3.822 15.367 -6.383 1 94.56 146 LEU A O 1
ATOM 1137 N N . THR A 1 147 ? -4.047 13.289 -6.918 1 92.12 147 THR A N 1
ATOM 1138 C CA . THR A 1 147 ? -4.16 13.484 -8.359 1 92.12 147 THR A CA 1
ATOM 1139 C C . THR A 1 147 ? -5.613 13.344 -8.812 1 92.12 147 THR A C 1
ATOM 1141 O O . THR A 1 147 ? -6.227 12.289 -8.609 1 92.12 147 THR A O 1
ATOM 1144 N N . THR A 1 148 ? -6.113 14.352 -9.312 1 91.12 148 THR A N 1
ATOM 1145 C CA . THR A 1 148 ? -7.531 14.352 -9.664 1 91.12 148 THR A CA 1
ATOM 1146 C C . THR A 1 148 ? -7.848 15.453 -10.664 1 91.12 148 THR A C 1
ATOM 1148 O O . THR A 1 148 ? -6.949 16.172 -11.117 1 91.12 148 THR A O 1
ATOM 1151 N N . THR A 1 149 ? -9.047 15.414 -11.148 1 90.19 149 THR A N 1
ATOM 1152 C CA . THR A 1 149 ? -9.672 16.562 -11.805 1 90.19 149 THR A CA 1
ATOM 1153 C C . THR A 1 149 ? -10.602 17.281 -10.844 1 90.19 149 THR A C 1
ATOM 1155 O O . THR A 1 149 ? -11.609 16.734 -10.398 1 90.19 149 THR A O 1
ATOM 1158 N N . PRO A 1 150 ? -10.211 18.5 -10.523 1 92.75 150 PRO A N 1
ATOM 1159 C CA . PRO A 1 150 ? -11.016 19.234 -9.547 1 92.75 150 PRO A CA 1
ATOM 1160 C C . PRO A 1 150 ? -12.461 19.422 -9.984 1 92.75 150 PRO A C 1
ATOM 1162 O O . PRO A 1 150 ? -12.719 20.016 -11.039 1 92.75 150 PRO A O 1
ATOM 1165 N N . THR A 1 151 ? -13.43 18.844 -9.227 1 90.69 151 THR A N 1
ATOM 1166 C CA . THR A 1 151 ? -14.828 18.969 -9.625 1 90.69 151 THR A CA 1
ATOM 1167 C C . THR A 1 151 ? -15.695 19.359 -8.43 1 90.69 151 THR A C 1
ATOM 1169 O O . THR A 1 151 ? -16.875 19.703 -8.594 1 90.69 151 THR A O 1
ATOM 1172 N N . ASN A 1 152 ? -15.188 19.328 -7.281 1 92.56 152 ASN A N 1
ATOM 1173 C CA . ASN A 1 152 ? -15.992 19.578 -6.09 1 92.56 152 ASN A CA 1
ATOM 1174 C C . ASN A 1 152 ? -15.883 21.031 -5.637 1 92.56 152 ASN A C 1
ATOM 1176 O O . ASN A 1 152 ? -14.805 21.484 -5.238 1 92.56 152 ASN A O 1
ATOM 1180 N N . ASP A 1 153 ? -16.953 21.641 -5.523 1 91.75 153 ASP A N 1
ATOM 1181 C CA . ASP A 1 153 ? -16.969 23.078 -5.25 1 91.75 153 ASP A CA 1
ATOM 1182 C C . ASP A 1 153 ? -16.812 23.359 -3.756 1 91.75 153 ASP A C 1
ATOM 1184 O O . ASP A 1 153 ? -16.562 24.5 -3.352 1 91.75 153 ASP A O 1
ATOM 1188 N N . GLU A 1 154 ? -16.922 22.375 -2.998 1 90.12 154 GLU A N 1
ATOM 1189 C CA . GLU A 1 154 ? -16.766 22.547 -1.558 1 90.12 154 GLU A CA 1
ATOM 1190 C C . GLU A 1 154 ? -15.297 22.469 -1.153 1 90.12 154 GLU A C 1
ATOM 1192 O O . GLU A 1 154 ? -14.938 22.797 -0.016 1 90.12 154 GLU A O 1
ATOM 1197 N N . LEU A 1 155 ? -14.492 22.094 -2.129 1 95.88 155 LEU A N 1
ATOM 1198 C CA . LEU A 1 155 ? -13.078 21.906 -1.854 1 95.88 155 LEU A CA 1
ATOM 1199 C C . LEU A 1 155 ? -12.234 22.938 -2.592 1 95.88 155 LEU A C 1
ATOM 1201 O O . LEU A 1 155 ? -12.625 23.422 -3.658 1 95.88 155 LEU A O 1
ATOM 1205 N N . LYS A 1 156 ? -11.141 23.359 -1.976 1 96.19 156 LYS A N 1
ATOM 1206 C CA . LYS A 1 156 ? -10.102 24.156 -2.609 1 96.19 156 LYS A CA 1
ATOM 1207 C C . LYS A 1 156 ? -8.953 23.281 -3.107 1 96.19 156 LYS A C 1
ATOM 1209 O O . LYS A 1 156 ? -8.422 22.469 -2.357 1 96.19 156 LYS A O 1
ATOM 1214 N N . TYR A 1 157 ? -8.656 23.391 -4.367 1 96.56 157 TYR A N 1
ATOM 1215 C CA . TYR A 1 157 ? -7.562 22.656 -4.992 1 96.56 157 TYR A CA 1
ATOM 1216 C C . TYR A 1 157 ? -6.41 23.578 -5.352 1 96.56 157 TYR A C 1
ATOM 1218 O O . TYR A 1 157 ? -6.594 24.547 -6.098 1 96.56 157 TYR A O 1
ATOM 1226 N N . GLU A 1 158 ? -5.285 23.344 -4.824 1 95.69 158 GLU A N 1
ATOM 1227 C CA . GLU A 1 158 ? -4.086 24.078 -5.223 1 95.69 158 GLU A CA 1
ATOM 1228 C C . GLU A 1 158 ? -3.109 23.156 -5.965 1 95.69 158 GLU A C 1
ATOM 1230 O O . GLU A 1 158 ? -2.674 22.141 -5.43 1 95.69 158 GLU A O 1
ATOM 1235 N N . LEU A 1 159 ? -2.781 23.547 -7.117 1 95.12 159 LEU A N 1
ATOM 1236 C CA . LEU A 1 159 ? -1.919 22.719 -7.961 1 95.12 159 LEU A CA 1
ATOM 1237 C C . LEU A 1 159 ? -0.508 22.641 -7.387 1 95.12 159 LEU A C 1
ATOM 1239 O O . LEU A 1 159 ? 0.09 23.672 -7.062 1 95.12 159 LEU A O 1
ATOM 1243 N N . VAL A 1 160 ? -0.016 21.453 -7.172 1 94.38 160 VAL A N 1
ATOM 1244 C CA . VAL A 1 160 ? 1.335 21.203 -6.676 1 94.38 160 VAL A CA 1
ATOM 1245 C C . VAL A 1 160 ? 2.281 20.953 -7.848 1 94.38 160 VAL A C 1
ATOM 1247 O O . VAL A 1 160 ? 3.357 21.547 -7.922 1 94.38 160 VAL A O 1
ATOM 1250 N N . GLU A 1 161 ? 1.854 20.062 -8.734 1 91.5 161 GLU A N 1
ATOM 1251 C CA . GLU A 1 161 ? 2.721 19.766 -9.875 1 91.5 161 GLU A CA 1
ATOM 1252 C C . GLU A 1 161 ? 1.945 19.078 -10.992 1 91.5 161 GLU A C 1
ATOM 1254 O O . GLU A 1 161 ? 0.875 18.516 -10.758 1 91.5 161 GLU A O 1
ATOM 1259 N N . THR A 1 162 ? 2.467 19.25 -12.188 1 90.81 162 THR A N 1
ATOM 1260 C CA . THR A 1 162 ? 2.004 18.531 -13.367 1 90.81 162 THR A CA 1
ATOM 1261 C C . THR A 1 162 ? 2.906 17.328 -13.648 1 90.81 162 THR A C 1
ATOM 1263 O O . THR A 1 162 ? 4.133 17.438 -13.57 1 90.81 162 THR A O 1
ATOM 1266 N N . GLU A 1 163 ? 2.246 16.25 -13.938 1 89.88 163 GLU A N 1
ATOM 1267 C CA . GLU A 1 163 ? 3.016 15.016 -14.102 1 89.88 163 GLU A CA 1
ATOM 1268 C C . GLU A 1 163 ? 2.904 14.484 -15.531 1 89.88 163 GLU A C 1
ATOM 1270 O O . GLU A 1 163 ? 1.843 14.578 -16.156 1 89.88 163 GLU A O 1
ATOM 1275 N N . ASP A 1 164 ? 4.008 14.008 -15.977 1 90.56 164 ASP A N 1
ATOM 1276 C CA . ASP A 1 164 ? 4.031 13.289 -17.25 1 90.56 164 ASP A CA 1
ATOM 1277 C C . ASP A 1 164 ? 4.098 11.781 -17.031 1 90.56 164 ASP A C 1
ATOM 1279 O O . ASP A 1 164 ? 4.539 11.328 -15.969 1 90.56 164 ASP A O 1
ATOM 1283 N N . VAL A 1 165 ? 3.586 11.125 -18.031 1 93.62 165 VAL A N 1
ATOM 1284 C CA . VAL A 1 165 ? 3.654 9.664 -18 1 93.62 165 VAL A CA 1
ATOM 1285 C C . VAL A 1 165 ? 4.754 9.18 -18.938 1 93.62 165 VAL A C 1
ATOM 1287 O O . VAL A 1 165 ? 4.906 9.703 -20.047 1 93.62 165 VAL A O 1
ATOM 1290 N N . VAL A 1 166 ? 5.543 8.258 -18.5 1 96.62 166 VAL A N 1
ATOM 1291 C CA . VAL A 1 166 ? 6.66 7.742 -19.281 1 96.62 166 VAL A CA 1
ATOM 1292 C C . VAL A 1 166 ? 6.582 6.223 -19.359 1 96.62 166 VAL A C 1
ATOM 1294 O O . VAL A 1 166 ? 5.863 5.594 -18.578 1 96.62 166 VAL A O 1
ATOM 1297 N N . LEU A 1 167 ? 7.191 5.688 -20.281 1 97.94 167 LEU A N 1
ATOM 1298 C CA . LEU A 1 167 ? 7.457 4.254 -20.359 1 97.94 167 LEU A CA 1
ATOM 1299 C C . LEU A 1 167 ? 8.852 3.932 -19.828 1 97.94 167 LEU A C 1
ATOM 1301 O O . LEU A 1 167 ? 9.844 4.477 -20.328 1 97.94 167 LEU A O 1
ATOM 1305 N N . VAL A 1 168 ? 8.914 3.131 -18.844 1 98.5 168 VAL A N 1
ATOM 1306 C CA . VAL A 1 168 ? 10.164 2.615 -18.312 1 98.5 168 VAL A CA 1
ATOM 1307 C C . VAL A 1 168 ? 10.492 1.271 -18.953 1 98.5 168 VAL A C 1
ATOM 1309 O O . VAL A 1 168 ? 9.664 0.353 -18.938 1 98.5 168 VAL A O 1
ATOM 1312 N N . ALA A 1 169 ? 11.648 1.175 -19.547 1 98.69 169 ALA A N 1
ATOM 1313 C CA . ALA A 1 169 ? 12.055 -0.064 -20.203 1 98.69 169 ALA A CA 1
ATOM 1314 C C . ALA A 1 169 ? 13.375 -0.581 -19.641 1 98.69 169 ALA A C 1
ATOM 1316 O O . ALA A 1 169 ? 14.359 0.161 -19.562 1 98.69 169 ALA A O 1
ATOM 1317 N N . ASN A 1 170 ? 13.336 -1.859 -19.188 1 98.5 170 ASN A N 1
ATOM 1318 C CA . ASN A 1 170 ? 14.617 -2.48 -18.875 1 98.5 170 ASN A CA 1
ATOM 1319 C C . ASN A 1 170 ? 15.57 -2.408 -20.078 1 98.5 170 ASN A C 1
ATOM 1321 O O . ASN A 1 170 ? 15.156 -2.605 -21.219 1 98.5 170 ASN A O 1
ATOM 1325 N N . LYS A 1 171 ? 16.812 -2.201 -19.859 1 98.19 171 LYS A N 1
ATOM 1326 C CA . LYS A 1 171 ? 17.797 -1.979 -20.906 1 98.19 171 LYS A CA 1
ATOM 1327 C C . LYS A 1 171 ? 17.922 -3.205 -21.812 1 98.19 171 LYS A C 1
ATOM 1329 O O . LYS A 1 171 ? 18.391 -3.102 -22.938 1 98.19 171 LYS A O 1
ATOM 1334 N N . MET A 1 172 ? 17.5 -4.359 -21.344 1 97 172 MET A N 1
ATOM 1335 C CA . MET A 1 172 ? 17.656 -5.602 -22.094 1 97 172 MET A CA 1
ATOM 1336 C C . MET A 1 172 ? 16.453 -5.816 -23.016 1 97 172 MET A C 1
ATOM 1338 O O . MET A 1 172 ? 16.453 -6.738 -23.828 1 97 172 MET A O 1
ATOM 1342 N N . THR A 1 173 ? 15.469 -4.961 -22.938 1 97.94 173 THR A N 1
ATOM 1343 C CA . THR A 1 173 ? 14.32 -5.09 -23.828 1 97.94 173 THR A CA 1
ATOM 1344 C C . THR A 1 173 ? 14.711 -4.766 -25.266 1 97.94 173 THR A C 1
ATOM 1346 O O . THR A 1 173 ? 15.695 -4.07 -25.5 1 97.94 173 THR A O 1
ATOM 1349 N N . THR A 1 174 ? 13.93 -5.289 -26.219 1 98 174 THR A N 1
ATOM 1350 C CA . THR A 1 174 ? 14.125 -4.984 -27.625 1 98 174 THR A CA 1
ATOM 1351 C C . THR A 1 174 ? 13.961 -3.49 -27.891 1 98 174 THR A C 1
ATOM 1353 O O . THR A 1 174 ? 14.727 -2.9 -28.656 1 98 174 THR A O 1
ATOM 1356 N N . LEU A 1 175 ? 13.023 -2.895 -27.25 1 98.38 175 LEU A N 1
ATOM 1357 C CA . LEU A 1 175 ? 12.773 -1.465 -27.391 1 98.38 175 LEU A CA 1
ATOM 1358 C C . LEU A 1 175 ? 14.008 -0.657 -27 1 98.38 175 LEU A C 1
ATOM 1360 O O . LEU A 1 175 ? 14.438 0.23 -27.75 1 98.38 175 LEU A O 1
ATOM 1364 N N . ALA A 1 176 ? 14.57 -0.948 -25.859 1 98.31 176 ALA A N 1
ATOM 1365 C CA . ALA A 1 176 ? 15.711 -0.186 -25.344 1 98.31 176 ALA A CA 1
ATOM 1366 C C . ALA A 1 176 ? 16.938 -0.367 -26.219 1 98.31 176 ALA A C 1
ATOM 1368 O O . ALA A 1 176 ? 17.781 0.525 -26.312 1 98.31 176 ALA A O 1
ATOM 1369 N N . GLN A 1 177 ? 17 -1.487 -26.891 1 97.81 177 GLN A N 1
ATOM 1370 C CA . GLN A 1 177 ? 18.125 -1.769 -27.781 1 97.81 177 GLN A CA 1
ATOM 1371 C C . GLN A 1 177 ? 17.953 -1.088 -29.125 1 97.81 177 GLN A C 1
ATOM 1373 O O . GLN A 1 177 ? 18.938 -0.783 -29.812 1 97.81 177 GLN A O 1
ATOM 1378 N N . ARG A 1 178 ? 16.766 -0.786 -29.453 1 97.88 178 ARG A N 1
ATOM 1379 C CA . ARG A 1 178 ? 16.453 -0.271 -30.781 1 97.88 178 ARG A CA 1
ATOM 1380 C C . ARG A 1 178 ? 16.328 1.25 -30.766 1 97.88 178 ARG A C 1
ATOM 1382 O O . ARG A 1 178 ? 16.719 1.917 -31.734 1 97.88 178 ARG A O 1
ATOM 1389 N N . VAL A 1 179 ? 15.773 1.787 -29.719 1 98 179 VAL A N 1
ATOM 1390 C CA . VAL A 1 179 ? 15.453 3.209 -29.656 1 98 179 VAL A CA 1
ATOM 1391 C C . VAL A 1 179 ? 16.312 3.893 -28.594 1 98 179 VAL A C 1
ATOM 1393 O O . VAL A 1 179 ? 16.422 3.408 -27.469 1 98 179 VAL A O 1
ATOM 1396 N N . LYS A 1 180 ? 16.844 5.027 -28.922 1 97.94 180 LYS A N 1
ATOM 1397 C CA . LYS A 1 180 ? 17.703 5.781 -28 1 97.94 180 LYS A CA 1
ATOM 1398 C C . LYS A 1 180 ? 16.906 6.246 -26.781 1 97.94 180 LYS A C 1
ATOM 1400 O O . LYS A 1 180 ? 15.773 6.711 -26.906 1 97.94 180 LYS A O 1
ATOM 1405 N N . ALA A 1 181 ? 17.531 6.109 -25.625 1 96.75 181 ALA A N 1
ATOM 1406 C CA . ALA A 1 181 ? 16.922 6.543 -24.375 1 96.75 181 ALA A CA 1
ATOM 1407 C C . ALA A 1 181 ? 16.484 8.008 -24.453 1 96.75 181 ALA A C 1
ATOM 1409 O O . ALA A 1 181 ? 17.219 8.844 -25 1 96.75 181 ALA A O 1
ATOM 1410 N N . GLY A 1 182 ? 15.336 8.305 -23.891 1 96.38 182 GLY A N 1
ATOM 1411 C CA . GLY A 1 182 ? 14.875 9.68 -23.812 1 96.38 182 GLY A CA 1
ATOM 1412 C C . GLY A 1 182 ? 14.07 10.109 -25.031 1 96.38 182 GLY A C 1
ATOM 1413 O O . GLY A 1 182 ? 13.445 11.172 -25.016 1 96.38 182 GLY A O 1
ATOM 1414 N N . THR A 1 183 ? 14.07 9.32 -26.109 1 97.62 183 THR A N 1
ATOM 1415 C CA . THR A 1 183 ? 13.305 9.633 -27.312 1 97.62 183 THR A CA 1
ATOM 1416 C C . THR A 1 183 ? 11.812 9.516 -27.047 1 97.62 183 THR A C 1
ATOM 1418 O O . THR A 1 183 ? 11.344 8.492 -26.547 1 97.62 183 THR A O 1
ATOM 1421 N N . PRO A 1 184 ? 11.102 10.578 -27.344 1 97.5 184 PRO A N 1
ATOM 1422 C CA . PRO A 1 184 ? 9.648 10.398 -27.25 1 97.5 184 PRO A CA 1
ATOM 1423 C C . PRO A 1 184 ? 9.133 9.312 -28.203 1 97.5 184 PRO A C 1
ATOM 1425 O O . PRO A 1 184 ? 9.562 9.234 -29.359 1 97.5 184 PRO A O 1
ATOM 1428 N N . ILE A 1 185 ? 8.234 8.477 -27.688 1 97.56 185 ILE A N 1
ATOM 1429 C CA . ILE A 1 185 ? 7.785 7.367 -28.516 1 97.56 185 ILE A CA 1
ATOM 1430 C C . ILE A 1 185 ? 6.27 7.219 -28.422 1 97.56 185 ILE A C 1
ATOM 1432 O O . ILE A 1 185 ? 5.664 7.656 -27.438 1 97.56 185 ILE A O 1
ATOM 1436 N N . HIS A 1 186 ? 5.688 6.648 -29.484 1 96.19 186 HIS A N 1
ATOM 1437 C CA . HIS A 1 186 ? 4.34 6.105 -29.391 1 96.19 186 HIS A CA 1
ATOM 1438 C C . HIS A 1 186 ? 4.348 4.715 -28.766 1 96.19 186 HIS A C 1
ATOM 1440 O O . HIS A 1 186 ? 5.316 3.967 -28.922 1 96.19 186 HIS A O 1
ATOM 1446 N N . ILE A 1 187 ? 3.236 4.371 -28.109 1 96.38 187 ILE A N 1
ATOM 1447 C CA . ILE A 1 187 ? 3.152 3.109 -27.375 1 96.38 187 ILE A CA 1
ATOM 1448 C C . ILE A 1 187 ? 3.305 1.942 -28.344 1 96.38 187 ILE A C 1
ATOM 1450 O O . ILE A 1 187 ? 3.66 0.833 -27.953 1 96.38 187 ILE A O 1
ATOM 1454 N N . THR A 1 188 ? 3.074 2.166 -29.656 1 96.62 188 THR A N 1
ATOM 1455 C CA . THR A 1 188 ? 3.184 1.139 -30.688 1 96.62 188 THR A CA 1
ATOM 1456 C C . THR A 1 188 ? 4.613 0.606 -30.766 1 96.62 188 THR A C 1
ATOM 1458 O O . THR A 1 188 ? 4.828 -0.542 -31.156 1 96.62 188 THR A O 1
ATOM 1461 N N . GLU A 1 189 ? 5.578 1.449 -30.391 1 97 189 GLU A N 1
ATOM 1462 C CA . GLU A 1 189 ? 6.973 1.02 -30.406 1 97 189 GLU A CA 1
ATOM 1463 C C . GLU A 1 189 ? 7.207 -0.102 -29.391 1 97 189 GLU A C 1
ATOM 1465 O O . GLU A 1 189 ? 8.172 -0.857 -29.516 1 97 189 GLU A O 1
ATOM 1470 N N . ALA A 1 190 ? 6.312 -0.22 -28.359 1 97.38 190 ALA A N 1
ATOM 1471 C CA . ALA A 1 190 ? 6.492 -1.205 -27.297 1 97.38 190 ALA A CA 1
ATOM 1472 C C . ALA A 1 190 ? 5.48 -2.342 -27.438 1 97.38 190 ALA A C 1
ATOM 1474 O O . ALA A 1 190 ? 5.32 -3.145 -26.516 1 97.38 190 ALA A O 1
ATOM 1475 N N . LYS A 1 191 ? 4.77 -2.438 -28.5 1 95.69 191 LYS A N 1
ATOM 1476 C CA . LYS A 1 191 ? 3.625 -3.332 -28.656 1 95.69 191 LYS A CA 1
ATOM 1477 C C . LYS A 1 191 ? 4.035 -4.789 -28.453 1 95.69 191 LYS A C 1
ATOM 1479 O O . LYS A 1 191 ? 3.219 -5.613 -28.031 1 95.69 191 LYS A O 1
ATOM 1484 N N . ASN A 1 192 ? 5.316 -5.125 -28.703 1 95.62 192 ASN A N 1
ATOM 1485 C CA . ASN A 1 192 ? 5.754 -6.516 -28.625 1 95.62 192 ASN A CA 1
ATOM 1486 C C . ASN A 1 192 ? 6.492 -6.793 -27.312 1 95.62 192 ASN A C 1
ATOM 1488 O O . ASN A 1 192 ? 6.988 -7.898 -27.109 1 95.62 192 ASN A O 1
ATOM 1492 N N . GLU A 1 193 ? 6.586 -5.789 -26.469 1 97.25 193 GLU A N 1
ATO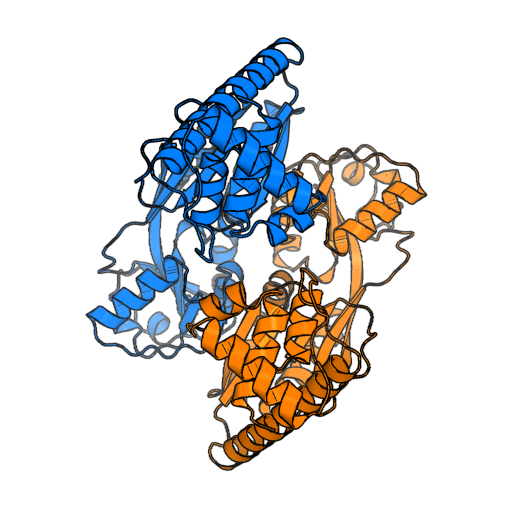M 1493 C CA . GLU A 1 193 ? 7.266 -5.969 -25.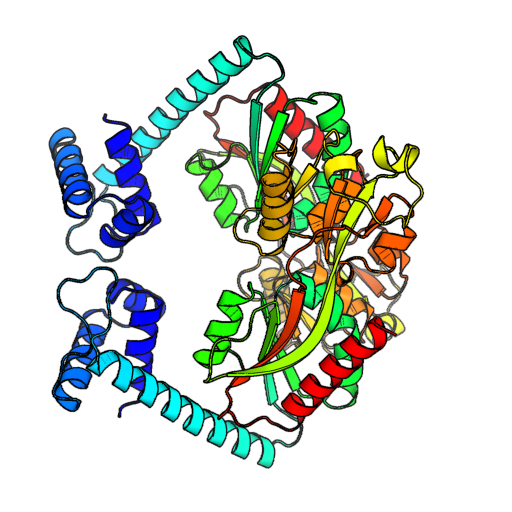188 1 97.25 193 GLU A CA 1
ATOM 1494 C C . GLU A 1 193 ? 6.344 -6.613 -24.156 1 97.25 193 GLU A C 1
ATOM 1496 O O . GLU A 1 193 ? 5.125 -6.617 -24.328 1 97.25 193 GLU A O 1
ATOM 1501 N N . GLU A 1 194 ? 6.938 -7.195 -23.156 1 96.12 194 GLU A N 1
ATOM 1502 C CA . GLU A 1 194 ? 6.195 -7.656 -21.984 1 96.12 194 GLU A CA 1
ATOM 1503 C C . GLU A 1 194 ? 5.926 -6.508 -21.016 1 96.12 194 GLU A C 1
ATOM 1505 O O . GLU A 1 194 ? 6.82 -5.707 -20.734 1 96.12 194 GLU A O 1
ATOM 1510 N N . PHE A 1 195 ? 4.688 -6.453 -20.547 1 96.69 195 PHE A N 1
ATOM 1511 C CA . PHE A 1 195 ? 4.277 -5.324 -19.719 1 96.69 195 PHE A CA 1
ATOM 1512 C C . PHE A 1 195 ? 4.059 -5.758 -18.281 1 96.69 195 PHE A C 1
ATOM 1514 O O . PHE A 1 195 ? 3.396 -6.762 -18.016 1 96.69 195 PHE A O 1
ATOM 1521 N N . VAL A 1 196 ? 4.699 -5.059 -17.391 1 96.75 196 VAL A N 1
ATOM 1522 C CA . VAL A 1 196 ? 4.191 -4.965 -16.016 1 96.75 196 VAL A CA 1
ATOM 1523 C C . VAL A 1 196 ? 3.178 -3.828 -15.922 1 96.75 196 VAL A C 1
ATOM 1525 O O . VAL A 1 196 ? 3.439 -2.715 -16.375 1 96.75 196 VAL A O 1
ATOM 1528 N N . SER A 1 197 ? 1.986 -4.129 -15.375 1 95.62 197 SER A N 1
ATOM 1529 C CA . SER A 1 197 ? 0.932 -3.119 -15.391 1 95.62 197 SER A CA 1
ATOM 1530 C C . SER A 1 197 ? 0.356 -2.898 -13.992 1 95.62 197 SER A C 1
ATOM 1532 O O . SER A 1 197 ? 0.406 -3.795 -13.148 1 95.62 197 SER A O 1
ATOM 1534 N N . ILE A 1 198 ? -0.14 -1.706 -13.812 1 93.69 198 ILE A N 1
ATOM 1535 C CA . ILE A 1 198 ? -0.909 -1.406 -12.609 1 93.69 198 ILE A CA 1
ATOM 1536 C C . ILE A 1 198 ? -2.305 -2.016 -12.727 1 93.69 198 ILE A C 1
ATOM 1538 O O . ILE A 1 198 ? -2.873 -2.078 -13.82 1 93.69 198 ILE A O 1
ATOM 1542 N N . THR A 1 199 ? -2.852 -2.402 -11.602 1 90 199 THR A N 1
ATOM 1543 C CA . THR A 1 199 ? -4.164 -3.039 -11.57 1 90 199 THR A CA 1
ATOM 1544 C C . THR A 1 199 ? -5.254 -2.057 -11.992 1 90 199 THR A C 1
ATOM 1546 O O . THR A 1 199 ? -5.082 -0.842 -11.859 1 90 199 THR A O 1
ATOM 1549 N N . GLU A 1 200 ? -6.355 -2.537 -12.492 1 83.31 200 GLU A N 1
ATOM 1550 C CA . GLU A 1 200 ? -7.496 -1.718 -12.883 1 83.31 200 GLU A CA 1
ATOM 1551 C C . GLU A 1 200 ? -8.008 -0.879 -11.719 1 83.31 200 GLU A C 1
ATOM 1553 O O . GLU A 1 200 ? -7.891 -1.284 -10.562 1 83.31 200 GLU A O 1
ATOM 1558 N N . GLY A 1 201 ? -8.523 0.237 -12.062 1 76.56 201 GLY A N 1
ATOM 1559 C CA . GLY A 1 201 ? -9.039 1.134 -11.039 1 76.56 201 GLY A CA 1
ATOM 1560 C C . GLY A 1 201 ? -8.102 2.287 -10.734 1 76.56 201 GLY A C 1
ATOM 1561 O O . GLY A 1 201 ? -8.516 3.293 -10.156 1 76.56 201 GLY A O 1
ATOM 1562 N N . HIS A 1 202 ? -6.918 2.16 -11.172 1 81.19 202 HIS A N 1
ATOM 1563 C CA . HIS A 1 202 ? -5.93 3.211 -10.961 1 81.19 202 HIS A CA 1
ATOM 1564 C C . HIS A 1 202 ? -5.844 4.137 -12.172 1 81.19 202 HIS A C 1
ATOM 1566 O O . HIS A 1 202 ? -6.078 3.709 -13.305 1 81.19 202 HIS A O 1
ATOM 1572 N N . ASN A 1 203 ? -5.477 5.32 -11.938 1 81.25 203 ASN A N 1
ATOM 1573 C CA . ASN A 1 203 ? -5.379 6.32 -12.992 1 81.25 203 ASN A CA 1
ATOM 1574 C C . ASN A 1 203 ? -4.301 5.961 -14.008 1 81.25 203 ASN A C 1
ATOM 1576 O O . ASN A 1 203 ? -4.48 6.172 -15.211 1 81.25 203 ASN A O 1
ATOM 1580 N N . VAL A 1 204 ? -3.23 5.402 -13.539 1 88.06 204 VAL A N 1
ATOM 1581 C CA . VAL A 1 204 ? -2.139 5.035 -14.438 1 88.06 204 VAL A CA 1
ATOM 1582 C C . VAL A 1 204 ? -2.598 3.928 -15.383 1 88.06 204 VAL A C 1
ATOM 1584 O O . VAL A 1 204 ? -2.221 3.908 -16.547 1 88.06 204 VAL A O 1
ATOM 1587 N N . ARG A 1 205 ? -3.369 2.982 -14.828 1 90.69 205 ARG A N 1
ATOM 1588 C CA . ARG A 1 205 ? -3.918 1.91 -15.648 1 90.69 205 ARG A CA 1
ATOM 1589 C C . ARG A 1 205 ? -4.832 2.467 -16.734 1 90.69 205 ARG A C 1
ATOM 1591 O O . ARG A 1 205 ? -4.824 1.984 -17.875 1 90.69 205 ARG A O 1
ATOM 1598 N N . ARG A 1 206 ? -5.617 3.467 -16.438 1 87.75 206 ARG A N 1
ATOM 1599 C CA . ARG A 1 206 ? -6.504 4.09 -17.406 1 87.75 206 ARG A CA 1
ATOM 1600 C C . ARG A 1 206 ? -5.715 4.691 -18.562 1 87.75 206 ARG A C 1
ATOM 1602 O O . ARG A 1 206 ? -6.129 4.598 -19.734 1 87.75 206 ARG A O 1
ATOM 1609 N N . VAL A 1 207 ? -4.621 5.293 -18.297 1 89.44 207 VAL A N 1
ATOM 1610 C CA . VAL A 1 207 ? -3.752 5.848 -19.328 1 89.44 207 VAL A CA 1
ATOM 1611 C C . VAL A 1 207 ? -3.268 4.734 -20.25 1 89.44 207 VAL A C 1
ATOM 1613 O O . VAL A 1 207 ? -3.348 4.852 -21.469 1 89.44 207 VAL A O 1
ATOM 1616 N N . GLN A 1 208 ? -2.803 3.693 -19.625 1 91.81 208 GLN A N 1
ATOM 1617 C CA . GLN A 1 208 ? -2.311 2.553 -20.391 1 91.81 208 GLN A CA 1
ATOM 1618 C C . GLN A 1 208 ? -3.404 1.979 -21.281 1 91.81 208 GLN A C 1
ATOM 1620 O O . GLN A 1 208 ? -3.188 1.766 -22.484 1 91.81 208 GLN A O 1
ATOM 1625 N N . ASP A 1 209 ? -4.551 1.785 -20.688 1 92.56 209 ASP A N 1
ATOM 1626 C CA . ASP A 1 209 ? -5.652 1.175 -21.422 1 92.56 209 ASP A CA 1
ATOM 1627 C C . ASP A 1 209 ? -6.094 2.066 -22.578 1 92.56 209 ASP A C 1
ATOM 1629 O O . ASP A 1 209 ? -6.418 1.57 -23.656 1 92.56 209 ASP A O 1
ATOM 1633 N N . THR A 1 210 ? -6.145 3.32 -22.375 1 92.25 210 THR A N 1
ATOM 1634 C CA . THR A 1 210 ? -6.516 4.27 -23.406 1 92.25 210 THR A CA 1
ATOM 1635 C C . THR A 1 210 ? -5.52 4.215 -24.562 1 92.25 210 THR A C 1
ATOM 1637 O O . THR A 1 210 ? -5.914 4.172 -25.734 1 92.25 210 THR A O 1
ATOM 1640 N N . LEU A 1 211 ? -4.234 4.191 -24.25 1 91.94 211 LEU A N 1
ATOM 1641 C CA . LEU A 1 211 ? -3.195 4.141 -25.266 1 91.94 211 LEU A CA 1
ATOM 1642 C C . LEU A 1 211 ? -3.311 2.869 -26.109 1 91.94 211 LEU A C 1
ATOM 1644 O O . LEU A 1 211 ? -3.209 2.912 -27.328 1 91.94 211 LEU A O 1
ATOM 1648 N N . PHE A 1 212 ? -3.529 1.776 -25.422 1 93.75 212 PHE A N 1
ATOM 1649 C CA . PHE A 1 212 ? -3.613 0.501 -26.125 1 93.75 212 PHE A CA 1
ATOM 1650 C C . PHE A 1 212 ? -4.887 0.43 -26.953 1 93.75 212 PHE A C 1
ATOM 1652 O O . PHE A 1 212 ? -4.887 -0.148 -28.047 1 93.75 212 PHE A O 1
ATOM 1659 N N . SER A 1 213 ? -5.957 0.979 -26.422 1 93.25 213 SER A N 1
ATOM 1660 C CA . SER A 1 213 ? -7.227 0.98 -27.141 1 93.25 213 SER A CA 1
ATOM 1661 C C . SER A 1 213 ? -7.148 1.832 -28.406 1 93.25 213 SER A C 1
ATOM 1663 O O . SER A 1 213 ? -7.613 1.417 -29.469 1 93.25 213 SER A O 1
ATOM 1665 N N . VAL A 1 214 ? -6.617 3.021 -28.375 1 91.5 214 VAL A N 1
ATOM 1666 C CA . VAL A 1 214 ? -6.508 3.969 -29.469 1 91.5 214 VAL A CA 1
ATOM 1667 C C . VAL A 1 214 ? -5.754 3.322 -30.641 1 91.5 214 VAL A C 1
ATOM 1669 O O . VAL A 1 214 ? -6.105 3.523 -31.797 1 91.5 214 VAL A O 1
ATOM 1672 N N . TYR A 1 215 ? -4.773 2.51 -30.312 1 91.38 215 TYR A N 1
ATOM 1673 C CA . TYR A 1 215 ? -3.936 1.938 -31.359 1 91.38 215 TYR A CA 1
ATOM 1674 C C . TYR A 1 215 ? -4.277 0.47 -31.578 1 91.38 215 TYR A C 1
ATOM 1676 O O . TYR A 1 215 ? -3.564 -0.234 -32.312 1 91.38 215 TYR A O 1
ATOM 1684 N N . GLU A 1 216 ? -5.289 -0.069 -30.859 1 93.19 216 GLU A N 1
ATOM 1685 C CA . GLU A 1 216 ? -5.797 -1.429 -31.016 1 93.19 216 GLU A CA 1
ATOM 1686 C C . GLU A 1 216 ? -4.703 -2.461 -30.766 1 93.19 216 GLU A C 1
ATOM 1688 O O . GLU A 1 216 ? -4.508 -3.377 -31.562 1 93.19 216 GLU A O 1
ATOM 1693 N N . ILE A 1 217 ? -3.971 -2.189 -29.75 1 93.44 217 ILE A N 1
ATOM 1694 C CA . ILE A 1 217 ? -2.895 -3.084 -29.328 1 93.44 217 ILE A CA 1
ATOM 1695 C C . ILE A 1 217 ? -3.361 -3.938 -28.156 1 93.44 217 ILE A C 1
ATOM 1697 O O . ILE A 1 217 ? -4.031 -3.441 -27.25 1 93.44 217 ILE A O 1
ATOM 1701 N N . LYS A 1 218 ? -3.113 -5.199 -28.234 1 93.38 218 LYS A N 1
ATOM 1702 C CA . LYS A 1 218 ? -3.283 -6.078 -27.078 1 93.38 218 LYS A CA 1
ATOM 1703 C C . LYS A 1 218 ? -1.955 -6.305 -26.359 1 93.38 218 LYS A C 1
ATOM 1705 O O . LYS A 1 218 ? -1.11 -7.07 -26.828 1 93.38 218 LYS A O 1
ATOM 1710 N N . PRO A 1 219 ? -1.797 -5.676 -25.234 1 93.25 219 PRO A N 1
ATOM 1711 C CA . PRO A 1 219 ? -0.512 -5.812 -24.547 1 93.25 219 PRO A CA 1
ATOM 1712 C C . PRO A 1 219 ? -0.319 -7.195 -23.938 1 93.25 219 PRO A C 1
ATOM 1714 O O . PRO A 1 219 ? -1.288 -7.824 -23.5 1 93.25 219 PRO A O 1
ATOM 1717 N N . ASN A 1 220 ? 0.853 -7.66 -23.969 1 93.69 220 ASN A N 1
ATOM 1718 C CA . ASN A 1 220 ? 1.213 -8.852 -23.219 1 93.69 220 ASN A CA 1
ATOM 1719 C C . ASN A 1 220 ? 1.545 -8.516 -21.766 1 93.69 220 ASN A C 1
ATOM 1721 O O . ASN A 1 220 ? 2.705 -8.273 -21.438 1 93.69 220 ASN A O 1
ATOM 1725 N N . VAL A 1 221 ? 0.554 -8.539 -20.922 1 93.25 221 VAL A N 1
ATOM 1726 C CA . VAL A 1 221 ? 0.727 -8.219 -19.516 1 93.25 221 VAL A CA 1
ATOM 1727 C C . VAL A 1 221 ? 1.146 -9.477 -18.75 1 93.25 221 VAL A C 1
ATOM 1729 O O . VAL A 1 221 ? 0.365 -10.422 -18.625 1 93.25 221 VAL A O 1
ATOM 1732 N N . ILE A 1 222 ? 2.316 -9.453 -18.156 1 92.69 222 ILE A N 1
ATOM 1733 C CA . ILE A 1 222 ? 2.84 -10.656 -17.516 1 92.69 222 ILE A CA 1
ATOM 1734 C C . ILE A 1 222 ? 2.604 -10.586 -16.016 1 92.69 222 ILE A C 1
ATOM 1736 O O . ILE A 1 222 ? 2.682 -11.602 -15.32 1 92.69 222 ILE A O 1
ATOM 1740 N N . LEU A 1 223 ? 2.395 -9.352 -15.547 1 92.94 223 LEU A N 1
ATOM 1741 C CA . LEU A 1 223 ? 2.156 -9.148 -14.117 1 92.94 223 LEU A CA 1
ATOM 1742 C C . LEU A 1 223 ? 1.379 -7.859 -13.875 1 92.94 223 LEU A C 1
ATOM 1744 O O . LEU A 1 223 ? 1.654 -6.832 -14.5 1 92.94 223 LEU A O 1
ATOM 1748 N N . GLU A 1 224 ? 0.422 -7.934 -12.961 1 92.62 224 GLU A N 1
ATOM 1749 C CA . GLU A 1 224 ? -0.311 -6.75 -12.516 1 92.62 224 GLU A CA 1
ATOM 1750 C C . GLU A 1 224 ? -0.088 -6.492 -11.023 1 92.62 224 GLU A C 1
ATOM 1752 O O . GLU A 1 224 ? -0.082 -7.422 -10.219 1 92.62 224 GLU A O 1
ATOM 1757 N N . THR A 1 225 ? 0.196 -5.262 -10.695 1 93.31 225 THR A N 1
ATOM 1758 C CA . THR A 1 225 ? 0.433 -4.855 -9.312 1 93.31 225 THR A CA 1
ATOM 1759 C C . THR A 1 225 ? -0.3 -3.555 -9 1 93.31 225 THR A C 1
ATOM 1761 O O . THR A 1 225 ? -0.545 -2.742 -9.891 1 93.31 225 THR A O 1
ATOM 1764 N N . SER A 1 226 ? -0.623 -3.359 -7.762 1 90.12 226 SER A N 1
ATOM 1765 C CA . SER A 1 226 ? -1.261 -2.115 -7.344 1 90.12 226 SER A CA 1
ATOM 1766 C C . SER A 1 226 ? -0.226 -1.083 -6.91 1 90.12 226 SER A C 1
ATOM 1768 O O . SER A 1 226 ? -0.578 0.044 -6.555 1 90.12 226 SER A O 1
ATOM 1770 N N . SER A 1 227 ? 1.002 -1.445 -6.953 1 92.12 227 SER A N 1
ATOM 1771 C CA . SER A 1 227 ? 2.066 -0.594 -6.43 1 92.12 227 SER A CA 1
ATOM 1772 C C . SER A 1 227 ? 3.029 -0.173 -7.535 1 92.12 227 SER A C 1
ATOM 1774 O O . SER A 1 227 ? 3.627 -1.021 -8.203 1 92.12 227 SER A O 1
ATOM 1776 N N . ILE A 1 228 ? 3.166 1.076 -7.66 1 93.5 228 ILE A N 1
ATOM 1777 C CA . ILE A 1 228 ? 4.137 1.603 -8.617 1 93.5 228 ILE A CA 1
ATOM 1778 C C . ILE A 1 228 ? 5.543 1.172 -8.211 1 93.5 228 ILE A C 1
ATOM 1780 O O . ILE A 1 228 ? 6.367 0.846 -9.07 1 93.5 228 ILE A O 1
ATOM 1784 N N . GLU A 1 229 ? 5.781 1.116 -6.934 1 93.12 229 GLU A N 1
ATOM 1785 C CA . GLU A 1 229 ? 7.102 0.733 -6.445 1 93.12 229 GLU A CA 1
ATOM 1786 C C . GLU A 1 229 ? 7.43 -0.711 -6.816 1 93.12 229 GLU A C 1
ATOM 1788 O O . GLU A 1 229 ? 8.555 -1.014 -7.227 1 93.12 229 GLU A O 1
ATOM 1793 N N . VAL A 1 230 ? 6.473 -1.602 -6.664 1 93.56 230 VAL A N 1
ATOM 1794 C CA . VAL A 1 230 ? 6.668 -2.992 -7.059 1 93.56 230 VAL A CA 1
ATOM 1795 C C . VAL A 1 230 ? 6.938 -3.068 -8.562 1 93.56 230 VAL A C 1
ATOM 1797 O O . VAL A 1 230 ? 7.867 -3.75 -9 1 93.56 230 VAL A O 1
ATOM 1800 N N . GLY A 1 231 ? 6.156 -2.361 -9.328 1 95.62 231 GLY A N 1
ATOM 1801 C CA . GLY A 1 231 ? 6.336 -2.348 -10.773 1 95.62 231 GLY A CA 1
ATOM 1802 C C . GLY A 1 231 ? 7.719 -1.887 -11.195 1 95.62 231 GLY A C 1
ATOM 1803 O O . GLY A 1 231 ? 8.367 -2.531 -12.023 1 95.62 231 GLY A O 1
ATOM 1804 N N . LYS A 1 232 ? 8.148 -0.796 -10.57 1 95.12 232 LYS A N 1
ATOM 1805 C CA . LYS A 1 232 ? 9.461 -0.242 -10.867 1 95.12 232 LYS A CA 1
ATOM 1806 C C . LYS A 1 232 ? 10.562 -1.256 -10.578 1 95.12 232 LYS A C 1
ATOM 1808 O O . LYS A 1 232 ? 11.477 -1.438 -11.383 1 95.12 232 LYS A O 1
ATOM 1813 N N . ARG A 1 233 ? 10.469 -1.909 -9.484 1 93.69 233 ARG A N 1
ATOM 1814 C CA . ARG A 1 233 ? 11.5 -2.859 -9.078 1 93.69 233 ARG A CA 1
ATOM 1815 C C . ARG A 1 233 ? 11.516 -4.078 -9.992 1 93.69 233 ARG A C 1
ATOM 1817 O O . ARG A 1 233 ? 12.578 -4.598 -10.328 1 93.69 233 ARG A O 1
ATOM 1824 N N . LEU A 1 234 ? 10.367 -4.488 -10.375 1 95.75 234 LEU A N 1
ATOM 1825 C CA . LEU A 1 234 ? 10.266 -5.648 -11.25 1 95.75 234 LEU A CA 1
ATOM 1826 C C . LEU A 1 234 ? 10.891 -5.363 -12.609 1 95.75 234 LEU A C 1
ATOM 1828 O O . LEU A 1 234 ? 11.68 -6.164 -13.117 1 95.75 234 LEU A O 1
ATOM 1832 N N . VAL A 1 235 ? 10.602 -4.203 -13.195 1 96.81 235 VAL A N 1
ATOM 1833 C CA . VAL A 1 235 ? 11.094 -3.895 -14.531 1 96.81 235 VAL A CA 1
ATOM 1834 C C . VAL A 1 235 ? 12.609 -3.688 -14.484 1 96.81 235 VAL A C 1
ATOM 1836 O O . VAL A 1 235 ? 13.297 -3.879 -15.492 1 96.81 235 VAL A O 1
ATOM 1839 N N . SER A 1 236 ? 13.094 -3.287 -13.328 1 95.75 236 SER A N 1
ATOM 1840 C CA . SER A 1 236 ? 14.539 -3.188 -13.164 1 95.75 236 SER A CA 1
ATOM 1841 C C . SER A 1 236 ? 15.195 -4.566 -13.18 1 95.75 236 SER A C 1
ATOM 1843 O O . SER A 1 236 ? 16.359 -4.703 -13.562 1 95.75 236 SER A O 1
ATOM 1845 N N . ALA A 1 237 ? 14.43 -5.578 -12.836 1 94.31 237 ALA A N 1
ATOM 1846 C CA . ALA A 1 237 ? 15 -6.902 -12.617 1 94.31 237 ALA A CA 1
ATOM 1847 C C . ALA A 1 237 ? 14.703 -7.828 -13.789 1 94.31 237 ALA A C 1
ATOM 1849 O O . ALA A 1 237 ? 15.297 -8.906 -13.898 1 94.31 237 ALA A O 1
ATOM 1850 N N . MET A 1 238 ? 13.789 -7.465 -14.617 1 94.12 238 MET A N 1
ATOM 1851 C CA . MET A 1 238 ? 13.422 -8.383 -15.695 1 94.12 238 MET A CA 1
ATOM 1852 C C . MET A 1 238 ? 13.203 -7.625 -17 1 94.12 238 MET A C 1
ATOM 1854 O O . MET A 1 238 ? 13.008 -6.406 -17 1 94.12 238 MET A O 1
ATOM 1858 N N . GLU A 1 239 ? 13.234 -8.336 -18.109 1 95.88 239 GLU A N 1
ATOM 1859 C CA . GLU A 1 239 ? 13.062 -7.77 -19.438 1 95.88 239 GLU A CA 1
ATOM 1860 C C . GLU A 1 239 ? 11.609 -7.398 -19.703 1 95.88 239 GLU A C 1
ATOM 1862 O O . GLU A 1 239 ? 10.875 -8.148 -20.344 1 95.88 239 GLU A O 1
ATOM 1867 N N . ALA A 1 240 ? 11.219 -6.215 -19.281 1 97.62 240 ALA A N 1
ATOM 1868 C CA . ALA A 1 240 ? 9.836 -5.754 -19.406 1 97.62 240 ALA A CA 1
ATOM 1869 C C . ALA A 1 240 ? 9.766 -4.23 -19.406 1 97.62 240 ALA A C 1
ATOM 1871 O O . ALA A 1 240 ? 10.789 -3.555 -19.25 1 97.62 240 ALA A O 1
ATOM 1872 N N . VAL A 1 241 ? 8.609 -3.758 -19.703 1 98.44 241 VAL A N 1
ATOM 1873 C CA . VAL A 1 241 ? 8.359 -2.318 -19.703 1 98.44 241 VAL A CA 1
ATOM 1874 C C . VAL A 1 241 ? 7.234 -1.994 -18.719 1 98.44 241 VAL A C 1
ATOM 1876 O O . VAL A 1 241 ? 6.473 -2.881 -18.312 1 98.44 241 VAL A O 1
ATOM 1879 N N . PHE A 1 242 ? 7.164 -0.75 -18.297 1 98.12 242 PHE A N 1
ATOM 1880 C CA . PHE A 1 242 ? 6.223 -0.294 -17.281 1 98.12 242 PHE A CA 1
ATOM 1881 C C . PHE A 1 242 ? 5.863 1.172 -17.5 1 98.12 242 PHE A C 1
ATOM 1883 O O . PHE A 1 242 ? 6.742 2.008 -17.703 1 98.12 242 PHE A O 1
ATOM 1890 N N . ILE A 1 243 ? 4.598 1.464 -17.516 1 96.62 243 ILE A N 1
ATOM 1891 C CA . ILE A 1 243 ? 4.133 2.84 -17.641 1 96.62 243 ILE A CA 1
ATOM 1892 C C . ILE A 1 243 ? 3.891 3.438 -16.266 1 96.62 243 ILE A C 1
ATOM 1894 O O . ILE A 1 243 ? 3.189 2.846 -15.438 1 96.62 243 ILE A O 1
ATOM 1898 N N . CYS A 1 244 ? 4.473 4.602 -16 1 95.69 244 CYS A N 1
ATOM 1899 C CA . CYS A 1 244 ? 4.227 5.258 -14.719 1 95.69 244 CYS A CA 1
ATOM 1900 C C . CYS A 1 244 ? 4.504 6.754 -14.812 1 95.69 244 CYS A C 1
ATOM 1902 O O . CYS A 1 244 ? 5.105 7.223 -15.781 1 95.69 244 CYS A O 1
ATOM 1904 N N . PRO A 1 245 ? 4.004 7.555 -13.867 1 93.88 245 PRO A N 1
ATOM 1905 C CA . PRO A 1 245 ? 4.383 8.969 -13.812 1 93.88 245 PRO A CA 1
ATOM 1906 C C . PRO A 1 245 ? 5.871 9.172 -13.539 1 93.88 245 PRO A C 1
ATOM 1908 O O . PRO A 1 245 ? 6.465 8.438 -12.75 1 93.88 245 PRO A O 1
ATOM 1911 N N . ASP A 1 246 ? 6.438 10.148 -14.18 1 92.31 246 ASP A N 1
ATOM 1912 C CA . ASP A 1 246 ? 7.871 10.406 -14.086 1 92.31 246 ASP A CA 1
ATOM 1913 C C . ASP A 1 246 ? 8.258 10.852 -12.68 1 92.31 246 ASP A C 1
ATOM 1915 O O . ASP A 1 246 ? 9.391 10.633 -12.242 1 92.31 246 ASP A O 1
ATOM 1919 N N . VAL A 1 247 ? 7.328 11.367 -11.922 1 90.25 247 VAL A N 1
ATOM 1920 C CA . VAL A 1 247 ? 7.594 11.938 -10.602 1 90.25 247 VAL A CA 1
ATOM 1921 C C . VAL A 1 247 ? 8 10.82 -9.633 1 90.25 247 VAL A C 1
ATOM 1923 O O . VAL A 1 247 ? 8.641 11.078 -8.617 1 90.25 247 VAL A O 1
ATOM 1926 N N . TYR A 1 248 ? 7.617 9.586 -9.922 1 92.56 248 TYR A N 1
ATOM 1927 C CA . TYR A 1 248 ? 7.891 8.484 -9 1 92.56 248 TYR A CA 1
ATOM 1928 C C . TYR A 1 248 ? 9.242 7.844 -9.297 1 92.56 248 TYR A C 1
ATOM 1930 O O . TYR A 1 248 ? 9.68 6.945 -8.578 1 92.56 248 TYR A O 1
ATOM 1938 N N . LEU A 1 249 ? 9.844 8.227 -10.375 1 93.25 249 LEU A N 1
ATOM 1939 C CA . LEU A 1 249 ? 11.18 7.754 -10.719 1 93.25 249 LEU A CA 1
ATOM 1940 C C . LEU A 1 249 ? 12.25 8.609 -10.055 1 93.25 249 LEU A C 1
ATOM 1942 O O . LEU A 1 249 ? 12.727 9.578 -10.648 1 93.25 249 LEU A O 1
ATOM 1946 N N . ASP A 1 250 ? 12.562 8.211 -8.859 1 83.69 250 ASP A N 1
ATOM 1947 C CA . ASP A 1 250 ? 13.484 9.016 -8.062 1 83.69 250 ASP A CA 1
ATOM 1948 C C . ASP A 1 250 ? 14.938 8.734 -8.438 1 83.69 250 ASP A C 1
ATOM 1950 O O . ASP A 1 250 ? 15.203 7.898 -9.305 1 83.69 250 ASP A O 1
ATOM 1954 N N . ASP A 1 251 ? 15.852 9.398 -7.801 1 80.25 251 ASP A N 1
ATOM 1955 C CA . ASP A 1 251 ? 17.281 9.32 -8.109 1 80.25 251 ASP A CA 1
ATOM 1956 C C . ASP A 1 251 ? 17.812 7.914 -7.863 1 80.25 251 ASP A C 1
ATOM 1958 O O . ASP A 1 251 ? 18.688 7.445 -8.586 1 80.25 251 ASP A O 1
ATOM 1962 N N . TYR A 1 252 ? 17.234 7.316 -6.949 1 76.25 252 TYR A N 1
ATOM 1963 C CA . TYR A 1 252 ? 17.703 5.973 -6.641 1 76.25 252 TYR A CA 1
ATOM 1964 C C . TYR A 1 252 ? 17.391 5.012 -7.785 1 76.25 252 TYR A C 1
ATOM 1966 O O . TYR A 1 252 ? 18.266 4.25 -8.219 1 76.25 252 TYR A O 1
ATOM 1974 N N . PHE A 1 253 ? 16.219 5.078 -8.203 1 87.12 253 PHE A N 1
ATOM 1975 C CA . PHE A 1 253 ? 15.82 4.227 -9.32 1 87.12 253 PHE A CA 1
ATOM 1976 C C . PHE A 1 253 ? 16.703 4.477 -10.539 1 87.12 253 PHE A C 1
ATOM 1978 O O . PHE A 1 253 ? 17.203 3.533 -11.148 1 87.12 253 PHE A O 1
ATOM 1985 N N . LEU A 1 254 ? 16.938 5.723 -10.781 1 88.19 254 LEU A N 1
ATOM 1986 C CA . LEU A 1 254 ? 17.672 6.102 -11.984 1 88.19 254 LEU A CA 1
ATOM 1987 C C . LEU A 1 254 ? 19.156 5.758 -11.859 1 88.19 254 LEU A C 1
ATOM 1989 O O . LEU A 1 254 ? 19.812 5.438 -12.852 1 88.19 254 LEU A O 1
ATOM 1993 N N . SER A 1 255 ? 19.625 5.738 -10.688 1 86.81 255 SER A N 1
ATOM 1994 C CA . SER A 1 255 ? 21.047 5.496 -10.453 1 86.81 255 SER A CA 1
ATOM 1995 C C . SER A 1 255 ? 21.391 4.023 -10.641 1 86.81 255 SER A C 1
ATOM 1997 O O . SER A 1 255 ? 22.562 3.678 -10.859 1 86.81 255 SER A O 1
ATOM 1999 N N . GLN A 1 256 ? 20.422 3.162 -10.484 1 88.44 256 GLN A N 1
ATOM 2000 C CA . GLN A 1 256 ? 20.672 1.738 -10.695 1 88.44 256 GLN A CA 1
ATOM 2001 C C . GLN A 1 256 ? 21.078 1.456 -12.133 1 88.44 256 GLN A C 1
ATOM 2003 O O . GLN A 1 256 ? 21.719 0.435 -12.414 1 88.44 256 GLN A O 1
ATOM 2008 N N . ASP A 1 257 ? 20.688 2.295 -13.047 1 93.81 257 ASP A N 1
ATOM 2009 C CA . ASP A 1 257 ? 21.078 2.246 -14.453 1 93.81 257 ASP A CA 1
ATOM 2010 C C . ASP A 1 257 ? 20.672 0.921 -15.086 1 93.81 257 ASP A C 1
ATOM 2012 O O . ASP A 1 257 ? 21.453 0.319 -15.836 1 93.81 257 ASP A O 1
ATOM 2016 N N . LYS A 1 258 ? 19.484 0.426 -14.758 1 96.69 258 LYS A N 1
ATOM 2017 C CA . LYS A 1 258 ? 18.969 -0.824 -15.305 1 96.69 258 LYS A CA 1
ATOM 2018 C C . LYS A 1 258 ? 17.875 -0.56 -16.328 1 96.69 258 LYS A C 1
ATOM 2020 O O . LYS A 1 258 ? 17.547 -1.434 -17.141 1 96.69 258 LYS A O 1
ATOM 2025 N N . CYS A 1 259 ? 17.359 0.659 -16.281 1 98 259 CYS A N 1
ATOM 2026 C CA . CYS A 1 259 ? 16.219 0.993 -17.141 1 98 259 CYS A CA 1
ATOM 2027 C C . CYS A 1 259 ? 16.469 2.297 -17.875 1 98 259 CYS A C 1
ATOM 2029 O O . CYS A 1 259 ? 17.328 3.088 -17.5 1 98 259 CYS A O 1
ATOM 2031 N N . VAL A 1 260 ? 15.781 2.461 -18.969 1 97.88 260 VAL A N 1
ATOM 2032 C CA . VAL A 1 260 ? 15.742 3.717 -19.703 1 97.88 260 VAL A CA 1
ATOM 2033 C C . VAL A 1 260 ? 14.305 4.227 -19.781 1 97.88 260 VAL A C 1
ATOM 2035 O O . VAL A 1 260 ? 13.352 3.449 -19.656 1 97.88 260 VAL A O 1
ATOM 2038 N N . LEU A 1 261 ? 14.188 5.535 -19.938 1 97.88 261 LEU A N 1
ATOM 2039 C CA . LEU A 1 261 ? 12.883 6.184 -19.922 1 97.88 261 LEU A CA 1
ATOM 2040 C C . LEU A 1 261 ? 12.523 6.723 -21.312 1 97.88 261 LEU A C 1
ATOM 2042 O O . LEU A 1 261 ? 13.391 7.23 -22.016 1 97.88 261 LEU A O 1
ATOM 2046 N N . TYR A 1 262 ? 11.273 6.59 -21.672 1 98.12 262 TYR A N 1
ATOM 2047 C CA . TYR A 1 262 ? 10.758 7.164 -22.906 1 98.12 262 TYR A CA 1
ATOM 2048 C C . TYR A 1 262 ? 9.516 8.008 -22.641 1 98.12 262 TYR A C 1
ATOM 2050 O O . TYR A 1 262 ? 8.492 7.488 -22.188 1 98.12 262 TYR A O 1
ATOM 2058 N N . PRO A 1 263 ? 9.594 9.297 -22.922 1 96.62 263 PRO A N 1
ATOM 2059 C CA . PRO A 1 263 ? 8.336 10.047 -22.906 1 96.62 263 PRO A CA 1
ATOM 2060 C C . PRO A 1 263 ? 7.293 9.477 -23.875 1 96.62 263 PRO A C 1
ATOM 2062 O O . PRO A 1 263 ? 7.629 9.094 -25 1 96.62 263 PRO A O 1
ATOM 2065 N N . LEU A 1 264 ? 6.086 9.336 -23.391 1 95.62 264 LEU A N 1
ATOM 2066 C CA . LEU A 1 264 ? 5.039 8.742 -24.203 1 95.62 264 LEU A CA 1
ATOM 2067 C C . LEU A 1 264 ? 4.262 9.82 -24.969 1 95.62 264 LEU A C 1
ATOM 2069 O O . LEU A 1 264 ? 3.828 10.812 -24.359 1 95.62 264 LEU A O 1
ATOM 2073 N N . LEU A 1 265 ? 4.129 9.602 -26.188 1 93.88 265 LEU A N 1
ATOM 2074 C CA . LEU A 1 265 ? 3.332 10.477 -27.031 1 93.88 265 LEU A CA 1
ATOM 2075 C C . LEU A 1 265 ? 1.876 10.031 -27.062 1 93.88 265 LEU A C 1
ATOM 2077 O O . LEU A 1 265 ? 1.583 8.844 -26.875 1 93.88 265 LEU A O 1
ATOM 2081 N N . GLY A 1 266 ? 0.962 10.984 -27.25 1 89.25 266 GLY A N 1
ATOM 2082 C CA . GLY A 1 266 ? -0.444 10.664 -27.438 1 89.25 266 GLY A CA 1
ATOM 2083 C C . GLY A 1 266 ? -1.203 10.531 -26.125 1 89.25 266 GLY A C 1
ATOM 2084 O O . GLY A 1 266 ? -2.334 10.039 -26.109 1 89.25 266 GLY A O 1
ATOM 2085 N N . VAL A 1 267 ? -0.585 10.836 -25.016 1 86.12 267 VAL A N 1
ATOM 2086 C CA . VAL A 1 267 ? -1.281 10.797 -23.734 1 86.12 267 VAL A CA 1
ATOM 2087 C C . VAL A 1 267 ? -2.24 11.984 -23.641 1 86.12 267 VAL A C 1
ATOM 2089 O O . VAL A 1 267 ? -1.82 13.141 -23.719 1 86.12 267 VAL A O 1
ATOM 2092 N N . ALA A 1 268 ? -3.482 11.672 -23.625 1 75 268 ALA A N 1
ATOM 2093 C CA . ALA A 1 268 ? -4.531 12.68 -23.766 1 75 268 ALA A CA 1
ATOM 2094 C C . ALA A 1 268 ? -4.527 13.641 -22.594 1 75 268 ALA A C 1
ATOM 2096 O O . ALA A 1 268 ? -4.703 14.852 -22.766 1 75 268 ALA A O 1
ATOM 2097 N N . ASN A 1 269 ? -4.426 13.062 -21.375 1 74.69 269 ASN A N 1
ATOM 2098 C CA . ASN A 1 269 ? -4.609 13.93 -20.219 1 74.69 269 ASN A CA 1
ATOM 2099 C C . ASN A 1 269 ? -3.381 13.93 -19.312 1 74.69 269 ASN A C 1
ATOM 2101 O O . ASN A 1 269 ? -2.783 12.883 -19.078 1 74.69 269 ASN A O 1
ATOM 2105 N N . LYS A 1 270 ? -2.994 15.203 -19.125 1 82.19 270 LYS A N 1
ATOM 2106 C CA . LYS A 1 270 ? -1.957 15.367 -18.109 1 82.19 270 LYS A CA 1
ATOM 2107 C C . LYS A 1 270 ? -2.486 15.008 -16.734 1 82.19 270 LYS A C 1
ATOM 2109 O O . LYS A 1 270 ? -3.697 14.984 -16.5 1 82.19 270 LYS A O 1
ATOM 2114 N N . ARG A 1 271 ? -1.558 14.617 -15.984 1 89.06 271 ARG A N 1
ATOM 2115 C CA . ARG A 1 271 ? -1.872 14.336 -14.586 1 89.06 271 ARG A CA 1
ATOM 2116 C C . ARG A 1 271 ? -1.516 15.523 -13.695 1 89.06 271 ARG A C 1
ATOM 2118 O O . ARG A 1 271 ? -0.433 16.094 -13.82 1 89.06 271 ARG A O 1
ATOM 2125 N N . TYR A 1 272 ? -2.523 15.891 -12.852 1 91.94 272 TYR A N 1
ATOM 2126 C CA . TYR A 1 272 ? -2.322 17.031 -11.977 1 91.94 272 TYR A CA 1
ATOM 2127 C C . TYR A 1 272 ? -2.383 16.609 -10.508 1 91.94 272 TYR A C 1
ATOM 2129 O O . TYR A 1 272 ? -3.355 15.992 -10.078 1 91.94 272 TYR A O 1
ATOM 2137 N N . CYS A 1 273 ? -1.371 16.922 -9.812 1 94.44 273 CYS A N 1
ATOM 2138 C CA . CYS A 1 273 ? -1.32 16.688 -8.375 1 94.44 273 CYS A CA 1
ATOM 2139 C C . CYS A 1 273 ? -1.705 17.953 -7.605 1 94.44 273 CYS A C 1
ATOM 2141 O O . CYS A 1 273 ? -1.138 19.016 -7.828 1 94.44 273 CYS A O 1
ATOM 2143 N N . TYR A 1 274 ? -2.662 17.797 -6.699 1 96.31 274 TYR A N 1
ATOM 2144 C CA . TYR A 1 274 ? -3.17 18.938 -5.934 1 96.31 274 TYR A CA 1
ATOM 2145 C C . TYR A 1 274 ? -3.008 18.688 -4.438 1 96.31 274 TYR A C 1
ATOM 2147 O O . TYR A 1 274 ? -2.967 17.547 -3.986 1 96.31 274 TYR A O 1
ATOM 2155 N N . VAL A 1 275 ? -2.844 19.734 -3.73 1 97.19 275 VAL A N 1
ATOM 2156 C CA . VAL A 1 275 ? -3.209 19.734 -2.318 1 97.19 275 VAL A CA 1
ATOM 2157 C C . VAL A 1 275 ? -4.629 20.281 -2.15 1 97.19 275 VAL A C 1
ATOM 2159 O O . VAL A 1 275 ? -5 21.266 -2.777 1 97.19 275 VAL A O 1
ATOM 2162 N N . CYS A 1 276 ? -5.379 19.547 -1.39 1 96.81 276 CYS A N 1
ATOM 2163 C CA . CYS A 1 276 ? -6.812 19.812 -1.283 1 96.81 276 CYS A CA 1
ATOM 2164 C C . CYS A 1 276 ? -7.223 20.016 0.169 1 96.81 276 CYS A C 1
ATOM 2166 O O . CYS A 1 276 ? -6.738 19.328 1.061 1 96.81 276 CYS A O 1
ATOM 2168 N N . CYS A 1 277 ? -8.086 21 0.422 1 95.38 277 CYS A N 1
ATOM 2169 C CA . CYS A 1 277 ? -8.727 21.234 1.715 1 95.38 277 CYS A CA 1
ATOM 2170 C C . CYS A 1 277 ? -10.133 21.781 1.539 1 95.38 277 CYS A C 1
ATOM 2172 O O . CYS A 1 277 ? -10.523 22.156 0.43 1 95.38 277 CYS A O 1
ATOM 2174 N N . ARG A 1 278 ? -10.891 21.781 2.549 1 92.38 278 ARG A N 1
ATOM 2175 C CA . ARG A 1 278 ? -12.211 22.391 2.477 1 92.38 278 ARG A CA 1
ATOM 2176 C C . ARG A 1 278 ? -12.102 23.906 2.326 1 92.38 278 ARG A C 1
ATOM 2178 O O . ARG A 1 278 ? -11.25 24.547 2.955 1 92.38 278 ARG A O 1
ATOM 2185 N N . LYS A 1 279 ? -12.977 24.453 1.606 1 90.75 279 LYS A N 1
ATOM 2186 C CA . LYS A 1 279 ? -12.977 25.906 1.377 1 90.75 279 LYS A CA 1
ATOM 2187 C C . LYS A 1 279 ? -13.273 26.656 2.664 1 90.75 279 LYS A C 1
ATOM 2189 O O . LYS A 1 279 ? -12.734 27.75 2.889 1 90.75 279 LYS A O 1
ATOM 2194 N N . ASP A 1 280 ? -14.094 26.047 3.498 1 85.62 280 ASP A N 1
ATOM 2195 C CA . ASP A 1 280 ? -14.562 26.734 4.691 1 85.62 280 ASP A CA 1
ATOM 2196 C C . ASP A 1 280 ? -13.781 26.297 5.926 1 85.62 280 ASP A C 1
ATOM 2198 O O . ASP A 1 280 ? -14.141 26.656 7.055 1 85.62 280 ASP A O 1
ATOM 2202 N N . ALA A 1 281 ? -12.758 25.578 5.684 1 85.75 281 ALA A N 1
ATOM 2203 C CA . ALA A 1 281 ? -12 25.078 6.828 1 85.75 281 ALA A CA 1
ATOM 2204 C C . ALA A 1 281 ?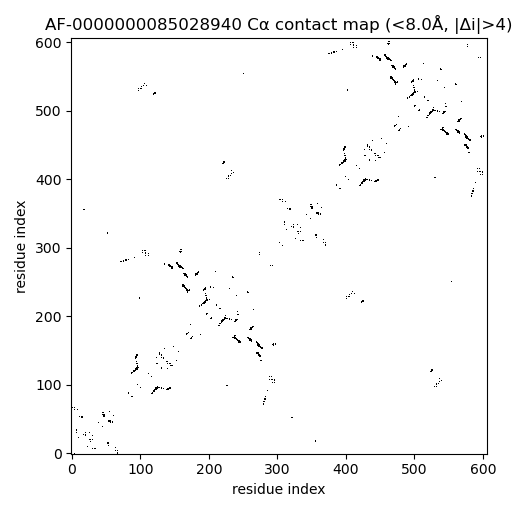 -11.023 26.141 7.34 1 85.75 281 ALA A C 1
ATOM 2206 O O . ALA A 1 281 ? -10.414 26.859 6.551 1 85.75 281 ALA A O 1
ATOM 2207 N N . TYR A 1 282 ? -10.922 26.266 8.586 1 83.94 282 TYR A N 1
ATOM 2208 C CA . TYR A 1 282 ? -9.812 27 9.172 1 83.94 282 TYR A CA 1
ATOM 2209 C C . TYR A 1 282 ? -8.5 26.234 9.023 1 83.94 282 TYR A C 1
ATOM 2211 O O . TYR A 1 282 ? -8.414 25.078 9.406 1 83.94 282 TYR A O 1
ATOM 2219 N N . LEU A 1 283 ? -7.52 26.891 8.453 1 87.69 283 LEU A N 1
ATOM 2220 C CA . LEU A 1 283 ? -6.18 26.328 8.352 1 87.69 283 LEU A CA 1
ATOM 2221 C C . LEU A 1 283 ? -5.25 26.938 9.391 1 87.69 283 LEU A C 1
ATOM 2223 O O . LEU A 1 283 ? -5.02 28.156 9.383 1 87.69 283 LEU A O 1
ATOM 2227 N N . SER A 1 284 ? -4.777 26.156 10.242 1 86.81 284 SER A N 1
ATOM 2228 C CA . SER A 1 284 ? -3.783 26.594 11.219 1 86.81 284 SER A CA 1
ATOM 2229 C C . SER A 1 284 ? -2.51 27.078 10.531 1 86.81 284 SER A C 1
ATOM 2231 O O . SER A 1 284 ? -2.285 26.797 9.352 1 86.81 284 SER A O 1
ATOM 2233 N N . PRO A 1 285 ? -1.734 27.844 11.273 1 87.69 285 PRO A N 1
ATOM 2234 C CA . PRO A 1 285 ? -0.459 28.281 10.703 1 87.69 285 PRO A CA 1
ATOM 2235 C C . PRO A 1 285 ? 0.414 27.125 10.227 1 87.69 285 PRO A C 1
ATOM 2237 O O . PRO A 1 285 ? 1.044 27.219 9.172 1 87.69 285 PRO A O 1
ATOM 2240 N N . TYR A 1 286 ? 0.422 26.016 10.961 1 90.94 286 TYR A N 1
ATOM 2241 C CA . TYR A 1 286 ? 1.247 24.891 10.562 1 90.94 286 TYR A CA 1
ATOM 2242 C C . TYR A 1 286 ? 0.667 24.203 9.328 1 90.94 286 TYR A C 1
ATOM 2244 O O . TYR A 1 286 ? 1.408 23.672 8.492 1 90.94 286 TYR A O 1
ATOM 2252 N N . ALA A 1 287 ? -0.687 24.172 9.188 1 93.31 287 ALA A N 1
ATOM 2253 C CA . ALA A 1 287 ? -1.3 23.625 7.984 1 93.31 287 ALA A CA 1
ATOM 2254 C C . ALA A 1 287 ? -0.948 24.453 6.754 1 93.31 287 ALA A C 1
ATOM 2256 O O . ALA A 1 287 ? -0.602 23.906 5.703 1 93.31 287 ALA A O 1
ATOM 2257 N N . ARG A 1 288 ? -0.997 25.766 6.902 1 93.62 288 ARG A N 1
ATOM 2258 C CA . ARG A 1 288 ? -0.639 26.672 5.812 1 93.62 288 ARG A CA 1
ATOM 2259 C C . ARG A 1 288 ? 0.831 26.516 5.434 1 93.62 288 ARG A C 1
ATOM 2261 O O . ARG A 1 288 ? 1.174 26.5 4.25 1 93.62 288 ARG A O 1
ATOM 2268 N N . ALA A 1 289 ? 1.61 26.422 6.453 1 93.5 289 ALA A N 1
ATOM 2269 C CA . ALA A 1 289 ? 3.039 26.234 6.215 1 93.5 289 ALA A CA 1
ATOM 2270 C C . ALA A 1 289 ? 3.312 24.938 5.477 1 93.5 289 ALA A C 1
ATOM 2272 O O . ALA A 1 289 ? 4.172 24.875 4.594 1 93.5 289 ALA A O 1
ATOM 2273 N N . PHE A 1 290 ? 2.613 23.859 5.879 1 95.75 290 PHE A N 1
ATOM 2274 C CA . PHE A 1 290 ? 2.768 22.562 5.227 1 95.75 290 PHE A CA 1
ATOM 2275 C C . PHE A 1 290 ? 2.383 22.641 3.754 1 95.75 290 PHE A C 1
ATOM 2277 O O . PHE A 1 290 ? 3.1 22.141 2.889 1 95.75 290 PHE A O 1
ATOM 2284 N N . ILE A 1 291 ? 1.285 23.297 3.453 1 95.69 291 ILE A N 1
ATOM 2285 C CA . ILE A 1 291 ? 0.814 23.484 2.086 1 95.69 291 ILE A CA 1
ATOM 2286 C C . ILE A 1 291 ? 1.863 24.234 1.277 1 95.69 291 ILE A C 1
ATOM 2288 O O . ILE A 1 291 ? 2.174 23.859 0.144 1 95.69 291 ILE A O 1
ATOM 2292 N N . GLU A 1 292 ? 2.404 25.25 1.821 1 94.94 292 GLU A N 1
ATOM 2293 C CA . GLU A 1 292 ? 3.418 26.047 1.148 1 94.94 292 GLU A CA 1
ATOM 2294 C C . GLU A 1 292 ? 4.66 25.219 0.832 1 94.94 292 GLU A C 1
ATOM 2296 O O . GLU A 1 292 ? 5.242 25.359 -0.248 1 94.94 292 GLU A O 1
ATOM 2301 N N . LEU A 1 293 ? 5.07 24.406 1.751 1 94.81 293 LEU A N 1
ATOM 2302 C CA . LEU A 1 293 ? 6.234 23.547 1.553 1 94.81 293 LEU A CA 1
ATOM 2303 C C . LEU A 1 293 ? 5.996 22.562 0.415 1 94.81 293 LEU A C 1
ATOM 2305 O O . LEU A 1 293 ? 6.887 22.328 -0.41 1 94.81 293 LEU A O 1
ATOM 2309 N N . ILE A 1 294 ? 4.832 21.969 0.394 1 93.88 294 ILE A N 1
ATOM 2310 C CA . ILE A 1 294 ? 4.477 21 -0.644 1 93.88 294 ILE A CA 1
ATOM 2311 C C . ILE A 1 294 ? 4.504 21.688 -2.01 1 93.88 294 ILE A C 1
ATOM 2313 O O . ILE A 1 294 ? 5.023 21.125 -2.98 1 93.88 294 ILE A O 1
ATOM 2317 N N . ARG A 1 295 ? 3.986 22.844 -2.066 1 92 295 ARG A N 1
ATOM 2318 C CA . ARG A 1 295 ? 3.938 23.594 -3.316 1 92 295 ARG A CA 1
ATOM 2319 C C . ARG A 1 295 ? 5.34 23.922 -3.805 1 92 295 ARG A C 1
ATOM 2321 O O . ARG A 1 295 ? 5.629 23.828 -5 1 92 295 ARG A O 1
ATOM 2328 N N . THR A 1 296 ? 6.18 24.281 -2.938 1 89.69 296 THR A N 1
ATOM 2329 C CA . THR A 1 296 ? 7.547 24.672 -3.279 1 89.69 296 THR A CA 1
ATOM 2330 C C . THR A 1 296 ? 8.328 23.469 -3.807 1 89.69 296 THR A C 1
ATOM 2332 O O . THR A 1 296 ? 9.117 23.594 -4.746 1 89.69 296 THR A O 1
ATOM 2335 N N . LEU A 1 297 ? 8.094 22.312 -3.197 1 83.75 297 LEU A N 1
ATOM 2336 C CA . LEU A 1 297 ? 8.758 21.094 -3.643 1 83.75 297 LEU A CA 1
ATOM 2337 C C . LEU A 1 297 ? 8.336 20.719 -5.062 1 83.75 297 LEU A C 1
ATOM 2339 O O . LEU A 1 297 ? 9.156 20.281 -5.867 1 83.75 297 LEU A O 1
ATOM 2343 N N . GLY A 1 298 ? 7.043 20.781 -5.316 1 78.88 298 GLY A N 1
ATOM 2344 C CA . GLY A 1 298 ? 6.551 20.5 -6.652 1 78.88 298 GLY A CA 1
ATOM 2345 C C . GLY A 1 298 ? 7.16 21.391 -7.719 1 78.88 298 GLY A C 1
ATOM 2346 O O . GLY A 1 298 ? 7.461 20.922 -8.82 1 78.88 298 GLY A O 1
ATOM 2347 N N . LYS A 1 299 ? 7.395 22.641 -7.391 1 73.81 299 LYS A N 1
ATOM 2348 C CA . LYS A 1 299 ? 7.953 23.609 -8.32 1 73.81 299 LYS A CA 1
ATOM 2349 C C . LYS A 1 299 ? 9.43 23.328 -8.586 1 73.81 299 LYS A C 1
ATOM 2351 O O . LYS A 1 299 ? 9.914 23.5 -9.711 1 73.81 299 LYS A O 1
ATOM 2356 N N . THR A 1 300 ? 10.125 22.875 -7.637 1 68.25 300 THR A N 1
ATOM 2357 C CA . THR A 1 300 ? 11.555 22.641 -7.746 1 68.25 300 THR A CA 1
ATOM 2358 C C . THR A 1 300 ? 11.836 21.406 -8.609 1 68.25 300 THR A C 1
ATOM 2360 O O . THR A 1 300 ? 12.859 21.344 -9.305 1 68.25 300 THR A O 1
ATOM 2363 N N . ARG A 1 301 ? 11 20.516 -8.625 1 65.81 301 ARG A N 1
ATOM 2364 C CA . ARG A 1 301 ? 11.195 19.297 -9.406 1 65.81 301 ARG A CA 1
ATOM 2365 C C . ARG A 1 301 ? 11.016 19.562 -10.891 1 65.81 301 ARG A C 1
ATOM 2367 O O . ARG A 1 301 ? 11.586 18.859 -11.734 1 65.81 301 ARG A O 1
ATOM 2374 N N . LYS A 1 302 ? 10.297 20.562 -11.258 1 60.31 302 LYS A N 1
ATOM 2375 C CA . LYS A 1 302 ? 10.078 20.891 -12.664 1 60.31 302 LYS A CA 1
ATOM 2376 C C . LYS A 1 302 ? 11.195 21.781 -13.203 1 60.31 302 LYS A C 1
ATOM 2378 O O . LYS A 1 302 ? 11.461 21.797 -14.406 1 60.31 302 LYS A O 1
ATOM 2383 N N . GLU A 1 303 ? 11.773 22.453 -12.352 1 51.41 303 GLU A N 1
ATOM 2384 C CA . GLU A 1 303 ? 12.867 23.312 -12.805 1 51.41 303 GLU A CA 1
ATOM 2385 C C . GLU A 1 303 ? 14.172 22.547 -12.914 1 51.41 303 GLU A C 1
ATOM 2387 O O . GLU A 1 303 ? 14.969 22.781 -13.828 1 51.41 303 GLU A O 1
ATOM 2392 N N . MET B 1 1 ? -25.547 -30.156 -4.539 1 64.25 1 MET B N 1
ATOM 2393 C CA . MET B 1 1 ? -25.078 -28.828 -4.141 1 64.25 1 MET B CA 1
ATOM 2394 C C . MET B 1 1 ? -24.859 -27.938 -5.363 1 64.25 1 MET B C 1
ATOM 2396 O O . MET B 1 1 ? -24.312 -28.391 -6.367 1 64.25 1 MET B O 1
ATOM 2400 N N . ASN B 1 2 ? -25.547 -26.938 -5.441 1 72.69 2 ASN B N 1
ATOM 2401 C CA . ASN B 1 2 ? -25.469 -25.938 -6.508 1 72.69 2 ASN B CA 1
ATOM 2402 C C . ASN B 1 2 ? -24.328 -24.953 -6.258 1 72.69 2 ASN B C 1
ATOM 2404 O O . ASN B 1 2 ? -24.391 -24.172 -5.297 1 72.69 2 ASN B O 1
ATOM 2408 N N . LEU B 1 3 ? -23.312 -25.016 -7.148 1 72.88 3 LEU B N 1
ATOM 2409 C CA . LEU B 1 3 ? -22.109 -24.219 -6.926 1 72.88 3 LEU B CA 1
ATOM 2410 C C . LEU B 1 3 ? -22.422 -22.734 -7.039 1 72.88 3 LEU B C 1
ATOM 2412 O O . LEU B 1 3 ? -21.812 -21.906 -6.348 1 72.88 3 LEU B O 1
ATOM 2416 N N . LYS B 1 4 ? -23.344 -22.5 -7.816 1 76.69 4 LYS B N 1
ATOM 2417 C CA . LYS B 1 4 ? -23.75 -21.109 -7.93 1 76.69 4 LYS B CA 1
ATOM 2418 C C . LYS B 1 4 ? -24.359 -20.594 -6.625 1 76.69 4 LYS B C 1
ATOM 2420 O O . LYS B 1 4 ? -24.062 -19.484 -6.184 1 76.69 4 LYS B O 1
ATOM 2425 N N . HIS B 1 5 ? -25.25 -21.453 -6.094 1 79.56 5 HIS B N 1
ATOM 2426 C CA . HIS B 1 5 ? -25.828 -21.109 -4.793 1 79.56 5 HIS B CA 1
ATOM 2427 C C . HIS B 1 5 ? -24.734 -20.938 -3.742 1 79.56 5 HIS B C 1
ATOM 2429 O O . HIS B 1 5 ? -24.797 -20 -2.938 1 79.56 5 HIS B O 1
ATOM 2435 N N . ALA B 1 6 ? -23.781 -21.812 -3.844 1 78.62 6 ALA B N 1
ATOM 2436 C CA . ALA B 1 6 ? -22.672 -21.781 -2.889 1 78.62 6 ALA B CA 1
ATOM 2437 C C . ALA B 1 6 ? -21.891 -20.469 -3.002 1 78.62 6 ALA B C 1
ATOM 2439 O O . ALA B 1 6 ? -21.531 -19.875 -1.989 1 78.62 6 ALA B O 1
ATOM 2440 N N . GLN B 1 7 ? -21.656 -20.094 -4.148 1 78.25 7 GLN B N 1
ATOM 2441 C CA . GLN B 1 7 ? -20.938 -18.844 -4.391 1 78.25 7 GLN B CA 1
ATOM 2442 C C . GLN B 1 7 ? -21.703 -17.656 -3.824 1 78.25 7 GLN B C 1
ATOM 2444 O O . GLN B 1 7 ? -21.109 -16.75 -3.232 1 78.25 7 GLN B O 1
ATOM 2449 N N . TYR B 1 8 ? -23 -17.719 -4.062 1 81.88 8 TYR B N 1
ATOM 2450 C CA . TYR B 1 8 ? -23.844 -16.656 -3.533 1 81.88 8 TYR B CA 1
ATOM 2451 C C . TYR B 1 8 ? -23.75 -16.594 -2.014 1 81.88 8 TYR B C 1
ATOM 2453 O O . TYR B 1 8 ? -23.609 -15.516 -1.437 1 81.88 8 TYR B O 1
ATOM 2461 N N . ILE B 1 9 ? -23.812 -17.719 -1.441 1 84.31 9 ILE B N 1
ATOM 2462 C CA . ILE B 1 9 ? -23.797 -17.812 0.014 1 84.31 9 ILE B CA 1
ATOM 2463 C C . ILE B 1 9 ? -22.438 -17.312 0.535 1 84.31 9 ILE B C 1
ATOM 2465 O O . ILE B 1 9 ? -22.391 -16.578 1.518 1 84.31 9 ILE B O 1
ATOM 2469 N N . MET B 1 10 ? -21.406 -17.719 -0.119 1 81.19 10 MET B N 1
ATOM 2470 C CA . MET B 1 10 ? -20.062 -17.297 0.285 1 81.19 10 MET B CA 1
ATOM 2471 C C . MET B 1 10 ? -19.922 -15.781 0.187 1 81.19 10 MET B C 1
ATOM 2473 O O . MET B 1 10 ? -19.297 -15.156 1.051 1 81.19 10 MET B O 1
ATOM 2477 N N . GLU B 1 11 ? -20.438 -15.219 -0.825 1 82.31 11 GLU B N 1
ATOM 2478 C CA . GLU B 1 11 ? -20.375 -13.773 -0.979 1 82.31 11 GLU B CA 1
ATOM 2479 C C . GLU B 1 11 ? -21.188 -13.07 0.113 1 82.31 11 GLU B C 1
ATOM 2481 O O . GLU B 1 11 ? -20.781 -12.023 0.619 1 82.31 11 GLU B O 1
ATOM 2486 N N . ILE B 1 12 ? -22.328 -13.633 0.415 1 82.31 12 ILE B N 1
ATOM 2487 C CA . ILE B 1 12 ? -23.172 -13.086 1.478 1 82.31 12 ILE B CA 1
ATOM 2488 C C . ILE B 1 12 ? -22.391 -13.055 2.789 1 82.31 12 ILE B C 1
ATOM 2490 O O . ILE B 1 12 ? -22.422 -12.07 3.525 1 82.31 12 ILE B O 1
ATOM 2494 N N . ILE B 1 13 ? -21.656 -14.094 3.029 1 80.31 13 ILE B N 1
ATOM 2495 C CA . ILE B 1 13 ? -20.844 -14.188 4.242 1 80.31 13 ILE B CA 1
ATOM 2496 C C . ILE B 1 13 ? -19.734 -13.133 4.207 1 80.31 13 ILE B C 1
ATOM 2498 O O . ILE B 1 13 ? -19.5 -12.438 5.195 1 80.31 13 ILE B O 1
ATOM 2502 N N . LYS B 1 14 ? -19.109 -13.117 3.105 1 75.31 14 LYS B N 1
ATOM 2503 C CA . LYS B 1 14 ? -18.016 -12.18 2.908 1 75.31 14 LYS B CA 1
ATOM 2504 C C . LYS B 1 14 ? -18.469 -10.742 3.152 1 75.31 14 LYS B C 1
ATOM 2506 O O . LYS B 1 14 ? -17.781 -9.969 3.824 1 75.31 14 LYS B O 1
ATOM 2511 N N . GLU B 1 15 ? -19.594 -10.438 2.615 1 75.88 15 GLU B N 1
ATOM 2512 C CA . GLU B 1 15 ? -20.125 -9.078 2.676 1 75.88 15 GLU B CA 1
ATOM 2513 C C . GLU B 1 15 ? -20.859 -8.82 3.992 1 75.88 15 GLU B C 1
ATOM 2515 O O . GLU B 1 15 ? -21.125 -7.676 4.344 1 75.88 15 GLU B O 1
ATOM 2520 N N . GL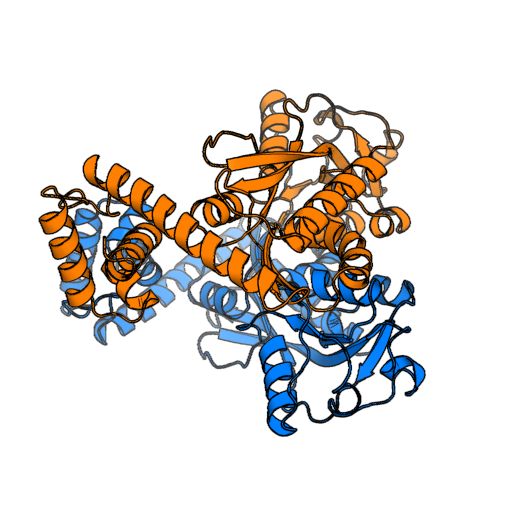Y B 1 16 ? -21.125 -9.93 4.695 1 78.81 16 GLY B N 1
ATOM 2521 C CA . GLY B 1 16 ? -21.781 -9.867 5.988 1 78.81 16 GLY B CA 1
ATOM 2522 C C . GLY B 1 16 ? -23.266 -9.516 5.895 1 78.81 16 GLY B C 1
ATOM 2523 O O . GLY B 1 16 ? -23.938 -9.344 6.914 1 78.81 16 GLY B O 1
ATOM 2524 N N . SER B 1 17 ? -23.703 -9.227 4.652 1 81.12 17 SER B N 1
ATOM 2525 C CA . SER B 1 17 ? -25.094 -8.836 4.438 1 81.12 17 SER B CA 1
ATOM 2526 C C . SER B 1 17 ? -25.578 -9.281 3.062 1 81.12 17 SER B C 1
ATOM 2528 O O . SER B 1 17 ? -24.828 -9.266 2.092 1 81.12 17 SER B O 1
ATOM 2530 N N . ILE B 1 18 ? -26.891 -9.656 3.092 1 81.25 18 ILE B N 1
ATOM 2531 C CA . ILE B 1 18 ? -27.5 -10.07 1.833 1 81.25 18 ILE B CA 1
ATOM 2532 C C . ILE B 1 18 ? -27.562 -8.891 0.871 1 81.25 18 ILE B C 1
ATOM 2534 O O . ILE B 1 18 ? -27.266 -9.031 -0.319 1 81.25 18 ILE B O 1
ATOM 2538 N N . THR B 1 19 ? -27.797 -7.809 1.461 1 78.94 19 THR B N 1
ATOM 2539 C CA . THR B 1 19 ? -27.922 -6.594 0.658 1 78.94 19 THR B CA 1
ATOM 2540 C C . THR B 1 19 ? -26.578 -6.215 0.043 1 78.94 19 THR B C 1
ATOM 2542 O O . THR B 1 19 ? -26.5 -5.906 -1.148 1 78.94 19 THR B O 1
ATOM 2545 N N . ASN B 1 20 ? -25.547 -6.273 0.812 1 79.12 20 ASN B N 1
ATOM 2546 C CA . ASN B 1 20 ? -24.219 -5.93 0.309 1 79.12 20 ASN B CA 1
ATOM 2547 C C . ASN B 1 20 ? -23.75 -6.922 -0.75 1 79.12 20 ASN B C 1
ATOM 2549 O O . ASN B 1 20 ? -23.141 -6.531 -1.753 1 79.12 20 ASN B O 1
ATOM 2553 N N . ALA B 1 21 ? -24.062 -8.094 -0.48 1 80.12 21 ALA B N 1
ATOM 2554 C CA . ALA B 1 21 ? -23.688 -9.133 -1.433 1 80.12 21 ALA B CA 1
ATOM 2555 C C . ALA B 1 21 ? -24.406 -8.945 -2.766 1 80.12 21 ALA B C 1
ATOM 2557 O O . ALA B 1 21 ? -23.828 -9.156 -3.83 1 80.12 21 ALA B O 1
ATOM 2558 N N . SER B 1 22 ? -25.625 -8.523 -2.686 1 84.38 22 SER B N 1
ATOM 2559 C CA . SER B 1 22 ? -26.406 -8.289 -3.9 1 84.38 22 SER B CA 1
ATOM 2560 C C . SER B 1 22 ? -25.766 -7.195 -4.754 1 84.38 22 SER B C 1
ATOM 2562 O O . SER B 1 22 ? -25.688 -7.32 -5.977 1 84.38 22 SER B O 1
ATOM 2564 N N . LYS B 1 23 ? -25.266 -6.254 -4.172 1 74.56 23 LYS B N 1
ATOM 2565 C CA . LYS B 1 23 ? -24.625 -5.137 -4.863 1 74.56 23 LYS B CA 1
ATOM 2566 C C . LYS B 1 23 ? -23.312 -5.57 -5.5 1 74.56 23 LYS B C 1
ATOM 2568 O O . LYS B 1 23 ? -23.047 -5.27 -6.664 1 74.56 23 LYS B O 1
ATOM 2573 N N . THR B 1 24 ? -22.656 -6.32 -4.727 1 71 24 THR B N 1
ATOM 2574 C CA . THR B 1 24 ? -21.328 -6.746 -5.164 1 71 24 THR B CA 1
ATOM 2575 C C . THR B 1 24 ? -21.438 -7.734 -6.32 1 71 24 THR B C 1
ATOM 2577 O O . THR B 1 24 ? -20.641 -7.684 -7.262 1 71 24 THR B O 1
ATOM 2580 N N . MET B 1 25 ? -22.438 -8.531 -6.262 1 74.31 25 MET B N 1
ATOM 2581 C CA . MET B 1 25 ? -22.562 -9.625 -7.223 1 74.31 25 MET B CA 1
ATOM 2582 C C . MET B 1 25 ? -23.469 -9.227 -8.383 1 74.31 25 MET B C 1
ATOM 2584 O O . MET B 1 25 ? -23.594 -9.969 -9.359 1 74.31 25 MET B O 1
ATOM 2588 N N . HIS B 1 26 ? -24.094 -8.023 -8.219 1 76.94 26 HIS B N 1
ATOM 2589 C CA . HIS B 1 26 ? -25.047 -7.574 -9.219 1 76.94 26 HIS B CA 1
ATOM 2590 C C . HIS B 1 26 ? -26.188 -8.578 -9.391 1 76.94 26 HIS B C 1
ATOM 2592 O O . HIS B 1 26 ? -26.547 -8.938 -10.516 1 76.94 26 HIS B O 1
ATOM 2598 N N . VAL B 1 27 ? -26.641 -9.102 -8.336 1 77.38 27 VAL B N 1
ATOM 2599 C CA . VAL B 1 27 ? -27.781 -10 -8.25 1 77.38 27 VAL B CA 1
ATOM 2600 C C . VAL B 1 27 ? -28.844 -9.406 -7.312 1 77.38 27 VAL B C 1
ATOM 2602 O O . VAL B 1 27 ? -28.5 -8.75 -6.328 1 77.38 27 VAL B O 1
ATOM 2605 N N . SER B 1 28 ? -30.078 -9.492 -7.668 1 81.69 28 SER B N 1
ATOM 2606 C CA . SER B 1 28 ? -31.141 -8.914 -6.852 1 81.69 28 SER B CA 1
ATOM 2607 C C . SER B 1 28 ? -31.188 -9.555 -5.473 1 81.69 28 SER B C 1
ATOM 2609 O O . SER B 1 28 ? -30.859 -10.734 -5.316 1 81.69 28 SER B O 1
ATOM 2611 N N . GLN B 1 29 ? -31.516 -8.734 -4.555 1 85.31 29 GLN B N 1
ATOM 2612 C CA . GLN B 1 29 ? -31.641 -9.211 -3.18 1 85.31 29 GLN B CA 1
ATOM 2613 C C . GLN B 1 29 ? -32.625 -10.352 -3.078 1 85.31 29 GLN B C 1
ATOM 2615 O O . GLN B 1 29 ? -32.375 -11.352 -2.402 1 85.31 29 GLN B O 1
ATOM 2620 N N . PRO B 1 30 ? -33.812 -10.281 -3.717 1 84.5 30 PRO B N 1
ATOM 2621 C CA . PRO B 1 30 ? -34.719 -11.422 -3.654 1 84.5 30 PRO B CA 1
ATOM 2622 C C . PRO B 1 30 ? -34.094 -12.703 -4.191 1 84.5 30 PRO B C 1
ATOM 2624 O O . PRO B 1 30 ? -34.344 -13.789 -3.656 1 84.5 30 PRO B O 1
ATOM 2627 N N . ALA B 1 31 ? -33.344 -12.594 -5.156 1 84.12 31 ALA B N 1
ATOM 2628 C CA . ALA B 1 31 ? -32.688 -13.766 -5.727 1 84.12 31 ALA B CA 1
ATOM 2629 C C . ALA B 1 31 ? -31.734 -14.398 -4.719 1 84.12 31 ALA B C 1
ATOM 2631 O O . ALA B 1 31 ? -31.688 -15.617 -4.586 1 84.12 31 ALA B O 1
ATOM 2632 N N . LEU B 1 32 ? -31.031 -13.562 -4.055 1 88.69 32 LEU B N 1
ATOM 2633 C CA . LEU B 1 32 ? -30.109 -14.07 -3.043 1 88.69 32 LEU B CA 1
ATOM 2634 C C . LEU B 1 32 ? -30.875 -14.695 -1.878 1 88.69 32 LEU B C 1
ATOM 2636 O O . LEU B 1 32 ? -30.453 -15.727 -1.343 1 88.69 32 LEU B O 1
ATOM 2640 N N . SER B 1 33 ? -31.969 -14.023 -1.51 1 88.88 33 SER B N 1
ATOM 2641 C CA . SER B 1 33 ? -32.812 -14.562 -0.446 1 88.88 33 SER B CA 1
ATOM 2642 C C . SER B 1 33 ? -33.375 -15.922 -0.837 1 88.88 33 SER B C 1
ATOM 2644 O O . SER B 1 33 ? -33.438 -16.844 -0.019 1 88.88 33 SER B O 1
ATOM 2646 N N . GLN B 1 34 ? -33.781 -16 -2.029 1 88.44 34 GLN B N 1
ATOM 2647 C CA . GLN B 1 34 ? -34.281 -17.266 -2.543 1 88.44 34 GLN B CA 1
ATOM 2648 C C . GLN B 1 34 ? -33.219 -18.359 -2.537 1 88.44 34 GLN B C 1
ATOM 2650 O O . GLN B 1 34 ? -33.5 -19.516 -2.273 1 88.44 34 GLN B O 1
ATOM 2655 N N . THR B 1 35 ? -32.062 -17.922 -2.928 1 87.88 35 THR B N 1
ATOM 2656 C CA . THR B 1 35 ? -30.938 -18.844 -2.904 1 87.88 35 THR B CA 1
ATOM 2657 C C . THR B 1 35 ? -30.734 -19.406 -1.501 1 87.88 35 THR B C 1
ATOM 2659 O O . THR B 1 35 ? -30.531 -20.609 -1.331 1 87.88 35 THR B O 1
ATOM 2662 N N . ILE B 1 36 ? -30.828 -18.562 -0.524 1 90.06 36 ILE B N 1
ATOM 2663 C CA . ILE B 1 36 ? -30.672 -18.984 0.863 1 90.06 36 ILE B CA 1
ATOM 2664 C C . ILE B 1 36 ? -31.75 -20 1.223 1 90.06 36 ILE B C 1
ATOM 2666 O O . ILE B 1 36 ? -31.453 -21.047 1.796 1 90.06 36 ILE B O 1
ATOM 2670 N N . LYS B 1 37 ? -32.938 -19.656 0.875 1 89.31 37 LYS B N 1
ATOM 2671 C CA . LYS B 1 37 ? -34.062 -20.547 1.164 1 89.31 37 LYS B CA 1
ATOM 2672 C C . LYS B 1 37 ? -33.875 -21.891 0.477 1 89.31 37 LYS B C 1
ATOM 2674 O O . LYS B 1 37 ? -34.156 -22.938 1.064 1 89.31 37 LYS B O 1
ATOM 2679 N N . ALA B 1 38 ? -33.438 -21.844 -0.726 1 86.69 38 ALA B N 1
ATOM 2680 C CA . ALA B 1 38 ? -33.25 -23.078 -1.484 1 86.69 38 ALA B CA 1
ATOM 2681 C C . ALA B 1 38 ? -32.188 -23.953 -0.825 1 86.69 38 ALA B C 1
ATOM 2683 O O . ALA B 1 38 ? -32.344 -25.172 -0.715 1 86.69 38 ALA B O 1
ATOM 2684 N N . VAL B 1 39 ? -31.109 -23.35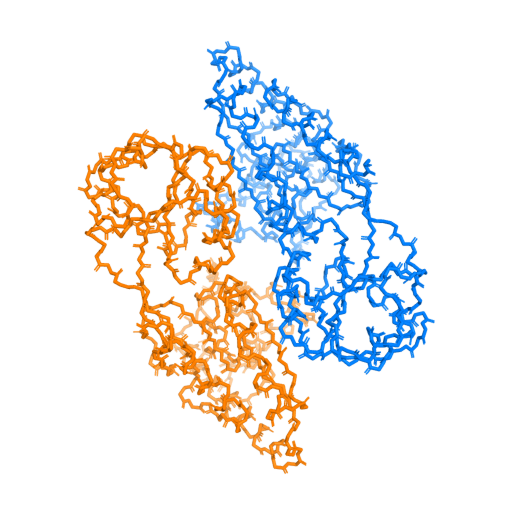9 -0.444 1 87.62 39 VAL B N 1
ATOM 2685 C CA . VAL B 1 39 ? -30.031 -24.078 0.202 1 87.62 39 VAL B CA 1
ATOM 2686 C C . VAL B 1 39 ? -30.5 -24.656 1.532 1 87.62 39 VAL B C 1
ATOM 2688 O O . VAL B 1 39 ? -30.203 -25.797 1.861 1 87.62 39 VAL B O 1
ATOM 2691 N N . GLU B 1 40 ? -31.281 -23.812 2.307 1 88.88 40 GLU B N 1
ATOM 2692 C CA . GLU B 1 40 ? -31.797 -24.266 3.594 1 88.88 40 GLU B CA 1
ATOM 2693 C C . GLU B 1 40 ? -32.781 -25.422 3.418 1 88.88 40 GLU B C 1
ATOM 2695 O O . GLU B 1 40 ? -32.781 -26.375 4.207 1 88.88 40 GLU B O 1
ATOM 2700 N N . LYS B 1 41 ? -33.562 -25.344 2.428 1 85.38 41 LYS B N 1
ATOM 2701 C CA . LYS B 1 41 ? -34.5 -26.422 2.107 1 85.38 41 LYS B CA 1
ATOM 2702 C C . LYS B 1 41 ? -33.75 -27.703 1.741 1 85.38 41 LYS B C 1
ATOM 2704 O O . LYS B 1 41 ? -34.094 -28.781 2.197 1 85.38 41 LYS B O 1
ATOM 2709 N N . TYR B 1 42 ? -32.812 -27.547 0.914 1 81.94 42 TYR B N 1
ATOM 2710 C CA . TYR B 1 42 ? -31.969 -28.688 0.512 1 81.94 42 TYR B CA 1
ATOM 2711 C C . TYR B 1 42 ? -31.312 -29.344 1.723 1 81.94 42 TYR B C 1
ATOM 2713 O O . TYR B 1 42 ? -31.297 -30.562 1.828 1 81.94 42 TYR B O 1
ATOM 2721 N N . LEU B 1 43 ? -30.828 -28.516 2.688 1 82.88 43 LEU B N 1
ATOM 2722 C CA . LEU B 1 43 ? -30.109 -29 3.863 1 82.88 43 LEU B CA 1
ATOM 2723 C C . LEU B 1 43 ? -31.078 -29.484 4.938 1 82.88 43 LEU B C 1
ATOM 2725 O O . LEU B 1 43 ? -30.719 -30.281 5.801 1 82.88 43 LEU B O 1
ATOM 2729 N N . GLY B 1 44 ? -32.281 -28.922 4.879 1 86.06 44 GLY B N 1
ATOM 2730 C CA . GLY B 1 44 ? -33.25 -29.188 5.918 1 86.06 44 GLY B CA 1
ATOM 2731 C C . GLY B 1 44 ? -33 -28.422 7.203 1 86.06 44 GLY B C 1
ATOM 2732 O O . GLY B 1 44 ? -33.469 -28.828 8.273 1 86.06 44 GLY B O 1
ATOM 2733 N N . ALA B 1 45 ? -32.125 -27.469 7.133 1 86.44 45 ALA B N 1
ATOM 2734 C CA . ALA B 1 45 ? -31.766 -26.656 8.281 1 86.44 45 ALA B CA 1
ATOM 2735 C C . ALA B 1 45 ? -31.391 -25.234 7.852 1 86.44 45 ALA B C 1
ATOM 2737 O O . ALA B 1 45 ? -30.891 -25.031 6.746 1 86.44 45 ALA B O 1
ATOM 2738 N N . PRO B 1 46 ? -31.625 -24.297 8.766 1 90 46 PRO B N 1
ATOM 2739 C CA . PRO B 1 46 ? -31.172 -22.938 8.461 1 90 46 PRO B CA 1
ATOM 2740 C C . PRO B 1 46 ? -29.641 -22.812 8.445 1 90 46 PRO B C 1
ATOM 2742 O O . PRO B 1 46 ? -28.969 -23.484 9.234 1 90 46 PRO B O 1
ATOM 2745 N N . ILE B 1 47 ? -29.172 -21.984 7.504 1 88.69 47 ILE B N 1
ATOM 2746 C CA . ILE B 1 47 ? -27.734 -21.828 7.43 1 88.69 47 ILE B CA 1
ATOM 2747 C C . ILE B 1 47 ? -27.312 -20.516 8.102 1 88.69 47 ILE B C 1
ATOM 2749 O O . ILE B 1 47 ? -26.156 -20.328 8.461 1 88.69 47 ILE B O 1
ATOM 2753 N N . PHE B 1 48 ? -28.281 -19.578 8.25 1 90.06 48 PHE B N 1
ATOM 2754 C CA . PHE B 1 48 ? -28.016 -18.328 8.938 1 90.06 48 PHE B CA 1
ATOM 2755 C C . PHE B 1 48 ? -28.938 -18.156 10.148 1 90.06 48 PHE B C 1
ATOM 2757 O O . PHE B 1 48 ? -30.094 -18.562 10.109 1 90.06 48 PHE B O 1
ATOM 2764 N N . LEU B 1 49 ? -28.234 -17.578 11.188 1 85.88 49 LEU B N 1
ATOM 2765 C CA . LEU B 1 49 ? -29.062 -17.203 12.336 1 85.88 49 LEU B CA 1
ATOM 2766 C C . LEU B 1 49 ? -30.031 -16.094 11.977 1 85.88 49 LEU B C 1
ATOM 2768 O O . LEU B 1 49 ? -29.672 -15.156 11.258 1 85.88 49 LEU B O 1
ATOM 2772 N N . ARG B 1 50 ? -31.234 -16.25 12.5 1 74.88 50 ARG B N 1
ATOM 2773 C CA . ARG B 1 50 ? -32.281 -15.266 12.195 1 74.88 50 ARG B CA 1
ATOM 2774 C C . ARG B 1 50 ? -32.031 -13.969 12.953 1 74.88 50 ARG B C 1
ATOM 2776 O O . ARG B 1 50 ? -31.578 -13.984 14.102 1 74.88 50 ARG B O 1
ATOM 2783 N N . ASN B 1 51 ? -32.188 -12.875 12.375 1 71.31 51 ASN B N 1
ATOM 2784 C CA . ASN B 1 51 ? -32.219 -11.531 12.961 1 71.31 51 ASN B CA 1
ATOM 2785 C C . ASN B 1 51 ? -30.828 -11.133 13.5 1 71.31 51 ASN B C 1
ATOM 2787 O O . ASN B 1 51 ? -30.719 -10.617 14.609 1 71.31 51 ASN B O 1
ATOM 2791 N N . THR B 1 52 ? -29.828 -11.805 12.875 1 72.38 52 THR B N 1
ATOM 2792 C CA . THR B 1 52 ? -28.484 -11.383 13.273 1 72.38 52 THR B CA 1
ATOM 2793 C C . THR B 1 52 ? -27.891 -10.43 12.242 1 72.38 52 THR B C 1
ATOM 2795 O O . THR B 1 52 ? -28.125 -10.586 11.039 1 72.38 52 THR B O 1
ATOM 2798 N N . ASN B 1 53 ? -27.359 -9.281 12.641 1 67.06 53 ASN B N 1
ATOM 2799 C CA . ASN B 1 53 ? -26.562 -8.359 11.836 1 67.06 53 ASN B CA 1
ATOM 2800 C C . ASN B 1 53 ? -25.25 -8.008 12.523 1 67.06 53 ASN B C 1
ATOM 2802 O O . ASN B 1 53 ? -25.25 -7.359 13.57 1 67.06 53 ASN B O 1
ATOM 2806 N N . PRO B 1 54 ? -24.125 -8.609 12.016 1 72.44 54 PRO B N 1
ATOM 2807 C CA . PRO B 1 54 ? -23.969 -9.242 10.703 1 72.44 54 PRO B CA 1
ATOM 2808 C C . PRO B 1 54 ? -24.516 -10.672 10.672 1 72.44 54 PRO B C 1
ATOM 2810 O O . PRO B 1 54 ? -24.719 -11.281 11.719 1 72.44 54 PRO B O 1
ATOM 2813 N N . ILE B 1 55 ? -24.781 -11.07 9.508 1 79.5 55 ILE B N 1
ATOM 2814 C CA . ILE B 1 55 ? -25.312 -12.414 9.281 1 79.5 55 ILE B CA 1
ATOM 2815 C C . ILE B 1 55 ? -24.344 -13.445 9.859 1 79.5 55 ILE B C 1
ATOM 2817 O O . ILE B 1 55 ? -23.125 -13.352 9.648 1 79.5 55 ILE B O 1
ATOM 2821 N N . VAL B 1 56 ? -24.875 -14.266 10.742 1 83.75 56 VAL B N 1
ATOM 2822 C CA . VAL B 1 56 ? -24.062 -15.281 11.406 1 83.75 56 VAL B CA 1
ATOM 2823 C C . VAL B 1 56 ? -24.531 -16.672 10.977 1 83.75 56 VAL B C 1
ATOM 2825 O O . VAL B 1 56 ? -25.734 -16.922 10.875 1 83.75 56 VAL B O 1
ATOM 2828 N N . LEU B 1 57 ? -23.562 -17.5 10.805 1 87 57 LEU B N 1
ATOM 2829 C CA . LEU B 1 57 ? -23.844 -18.859 10.359 1 87 57 LEU B CA 1
ATOM 2830 C C . LEU B 1 57 ? -24.344 -19.719 11.523 1 87 57 LEU B C 1
ATOM 2832 O O . LEU B 1 57 ? -23.859 -19.578 12.648 1 87 57 LEU B O 1
ATOM 2836 N N . THR B 1 58 ? -25.328 -20.578 11.25 1 86.5 58 THR B N 1
ATOM 2837 C CA . THR B 1 58 ? -25.656 -21.672 12.148 1 86.5 58 THR B CA 1
ATOM 2838 C C . THR B 1 58 ? -24.594 -22.766 12.094 1 86.5 58 THR B C 1
ATOM 2840 O O . THR B 1 58 ? -23.672 -22.688 11.281 1 86.5 58 THR B O 1
ATOM 2843 N N . GLU B 1 59 ? -24.703 -23.75 12.969 1 84.44 59 GLU B N 1
ATOM 2844 C CA . GLU B 1 59 ? -23.812 -24.891 12.883 1 84.44 59 GLU B CA 1
ATOM 2845 C C . GLU B 1 59 ? -23.953 -25.609 11.547 1 84.44 59 GLU B C 1
ATOM 2847 O O . GLU B 1 59 ? -22.953 -26.031 10.945 1 84.44 59 GLU B O 1
ATOM 2852 N N . ALA B 1 60 ? -25.172 -25.75 11.203 1 84.69 60 ALA B N 1
ATOM 2853 C CA . ALA B 1 60 ? -25.438 -26.328 9.891 1 84.69 60 ALA B CA 1
ATOM 2854 C C . ALA B 1 60 ? -24.844 -25.484 8.781 1 84.69 60 ALA B C 1
ATOM 2856 O O . ALA B 1 60 ? -24.312 -26.016 7.805 1 84.69 60 ALA B O 1
ATOM 2857 N N . GLY B 1 61 ? -24.906 -24.203 8.977 1 86.75 61 GLY B N 1
ATOM 2858 C CA . GLY B 1 61 ? -24.312 -23.281 8.023 1 86.75 61 GLY B CA 1
ATOM 2859 C C . GLY B 1 61 ? -22.797 -23.438 7.926 1 86.75 61 GLY B C 1
ATOM 2860 O O . GLY B 1 61 ? -22.234 -23.438 6.828 1 86.75 61 GLY B O 1
ATOM 2861 N N . LYS B 1 62 ? -22.188 -23.656 8.961 1 84.25 62 LYS B N 1
ATOM 2862 C CA . LYS B 1 62 ? -20.734 -23.859 9 1 84.25 62 LYS B CA 1
ATOM 2863 C C . LYS B 1 62 ? -20.344 -25.125 8.242 1 84.25 62 LYS B C 1
ATOM 2865 O O . LYS B 1 62 ? -19.359 -25.125 7.484 1 84.25 62 LYS B O 1
ATOM 2870 N N . LYS B 1 63 ? -21.109 -26.109 8.461 1 81.25 63 LYS B N 1
ATOM 2871 C CA . LYS B 1 63 ? -20.828 -27.375 7.789 1 81.25 63 LYS B CA 1
ATOM 2872 C C . LYS B 1 63 ? -21.062 -27.25 6.285 1 81.25 63 LYS B C 1
ATOM 2874 O O . LYS B 1 63 ? -20.297 -27.812 5.492 1 81.25 63 LYS B O 1
ATOM 2879 N N . TYR B 1 64 ? -22.156 -26.641 5.945 1 81.75 64 TYR B N 1
ATOM 2880 C CA . TYR B 1 64 ? -22.438 -26.406 4.531 1 81.75 64 TYR B CA 1
ATOM 2881 C C . TYR B 1 64 ? -21.297 -25.672 3.855 1 81.75 64 TYR B C 1
ATOM 2883 O O . TYR B 1 64 ? -20.828 -26.062 2.787 1 81.75 64 TYR B O 1
ATOM 2891 N N . ILE B 1 65 ? -20.812 -24.625 4.555 1 82 65 ILE B N 1
ATOM 2892 C CA . ILE B 1 65 ? -19.75 -23.797 3.99 1 82 65 ILE B CA 1
ATOM 2893 C C . ILE B 1 65 ? -18.469 -24.625 3.873 1 82 65 ILE B C 1
ATOM 2895 O O . ILE B 1 65 ? -17.75 -24.516 2.875 1 82 65 ILE B O 1
ATOM 2899 N N . ALA B 1 66 ? -18.203 -25.406 4.773 1 76.25 66 ALA B N 1
ATOM 2900 C CA . ALA B 1 66 ? -17.031 -26.281 4.715 1 76.25 66 ALA B CA 1
ATOM 2901 C C . ALA B 1 66 ? -17.109 -27.219 3.506 1 76.25 66 ALA B C 1
ATOM 2903 O O . ALA B 1 66 ? -16.109 -27.406 2.803 1 76.25 66 ALA B O 1
ATOM 2904 N N . ALA B 1 67 ? -18.266 -27.734 3.334 1 76.62 67 ALA B N 1
ATOM 2905 C CA . ALA B 1 67 ? -18.484 -28.625 2.199 1 76.62 67 ALA B CA 1
ATOM 2906 C C . ALA B 1 67 ? -18.344 -27.875 0.876 1 76.62 67 ALA B C 1
ATOM 2908 O O . ALA B 1 67 ? -17.734 -28.391 -0.073 1 76.62 67 ALA B O 1
ATOM 2909 N N . VAL B 1 68 ? -18.906 -26.75 0.867 1 78.56 68 VAL B N 1
ATOM 2910 C CA . VAL B 1 68 ? -18.844 -25.922 -0.332 1 78.56 68 VAL B CA 1
ATOM 2911 C C . VAL B 1 68 ? -17.391 -25.625 -0.684 1 78.56 68 VAL B C 1
ATOM 2913 O O . VAL B 1 68 ? -16.984 -25.75 -1.844 1 78.56 68 VAL B O 1
ATOM 2916 N N . LYS B 1 69 ? -16.672 -25.312 0.286 1 75.25 69 LYS B N 1
ATOM 2917 C CA . LYS B 1 69 ? -15.266 -25 0.072 1 75.25 69 LYS B CA 1
ATOM 2918 C C . LYS B 1 69 ? -14.523 -26.219 -0.479 1 75.25 69 LYS B C 1
ATOM 2920 O O . LYS B 1 69 ? -13.68 -26.078 -1.367 1 75.25 69 LYS B O 1
ATOM 2925 N N . GLN B 1 70 ? -14.867 -27.281 -0.023 1 73.31 70 GLN B N 1
ATOM 2926 C CA . GLN B 1 70 ? -14.258 -28.516 -0.517 1 73.31 70 GLN B CA 1
ATOM 2927 C C . GLN B 1 70 ? -14.609 -28.75 -1.98 1 73.31 70 GLN B C 1
ATOM 2929 O O . GLN B 1 70 ? -13.75 -29.109 -2.785 1 73.31 70 GLN B O 1
ATOM 2934 N N . VAL B 1 71 ? -15.828 -28.578 -2.273 1 71.5 71 VAL B N 1
ATOM 2935 C CA . VAL B 1 71 ? -16.297 -28.812 -3.635 1 71.5 71 VAL B CA 1
ATOM 2936 C C . VAL B 1 71 ? -15.641 -27.812 -4.586 1 71.5 71 VAL B C 1
ATOM 2938 O O . VAL B 1 71 ? -15.227 -28.188 -5.688 1 71.5 71 VAL B O 1
ATOM 2941 N N . ILE B 1 72 ? -15.57 -26.656 -4.129 1 69.19 72 ILE B N 1
ATOM 2942 C CA . ILE B 1 72 ? -14.93 -25.625 -4.945 1 69.19 72 ILE B CA 1
ATOM 2943 C C . ILE B 1 72 ? -13.477 -26.016 -5.195 1 69.19 72 ILE B C 1
ATOM 2945 O O . ILE B 1 72 ? -12.977 -25.891 -6.32 1 69.19 72 ILE B O 1
ATOM 2949 N N . THR B 1 73 ? -12.906 -26.5 -4.215 1 74.5 73 THR B N 1
ATOM 2950 C CA . THR B 1 73 ? -11.516 -26.906 -4.332 1 74.5 73 THR B CA 1
ATOM 2951 C C . THR B 1 73 ? -11.367 -28.062 -5.309 1 74.5 73 THR B C 1
ATOM 2953 O O . THR B 1 73 ? -10.469 -28.062 -6.156 1 74.5 73 THR B O 1
ATOM 2956 N N . ILE B 1 74 ? -12.234 -28.969 -5.168 1 72.81 74 ILE B N 1
ATOM 2957 C CA . ILE B 1 74 ? -12.18 -30.125 -6.043 1 72.81 74 ILE B CA 1
ATOM 2958 C C . ILE B 1 74 ? -12.398 -29.703 -7.492 1 72.81 74 ILE B C 1
ATOM 2960 O O . ILE B 1 74 ? -11.664 -30.125 -8.391 1 72.81 74 ILE B O 1
ATOM 2964 N N . SER B 1 75 ? -13.359 -28.906 -7.668 1 68.5 75 SER B N 1
ATOM 2965 C CA . SER B 1 75 ? -13.648 -28.406 -9 1 68.5 75 SER B CA 1
ATOM 2966 C C . SER B 1 75 ? -12.469 -27.609 -9.562 1 68.5 75 SER B C 1
ATOM 2968 O O . SER B 1 75 ? -12.086 -27.797 -10.719 1 68.5 75 SER B O 1
ATOM 2970 N N . SER B 1 76 ? -11.977 -26.75 -8.727 1 71.38 76 SER B N 1
ATOM 2971 C CA . SER B 1 76 ? -10.82 -25.953 -9.133 1 71.38 76 SER B CA 1
ATOM 2972 C C . SER B 1 76 ? -9.625 -26.844 -9.453 1 71.38 76 SER B C 1
ATOM 2974 O O . SER B 1 76 ? -8.945 -26.641 -10.469 1 71.38 76 SER B O 1
ATOM 2976 N N . ASN B 1 77 ? -9.414 -27.781 -8.68 1 75.06 77 ASN B N 1
ATOM 2977 C CA . ASN B 1 77 ? -8.32 -28.719 -8.914 1 75.06 77 ASN B CA 1
ATOM 2978 C C . ASN B 1 77 ? -8.469 -29.422 -10.258 1 75.06 77 ASN B C 1
ATOM 2980 O O . ASN B 1 77 ? -7.492 -29.562 -11 1 75.06 77 ASN B O 1
ATOM 2984 N N . LEU B 1 78 ? -9.609 -29.828 -10.453 1 67.62 78 LEU B N 1
ATOM 2985 C CA . LEU B 1 78 ? -9.875 -30.516 -11.711 1 67.62 78 LEU B CA 1
ATOM 2986 C C . LEU B 1 78 ? -9.562 -29.609 -12.898 1 67.62 78 LEU B C 1
ATOM 2988 O O . LEU B 1 78 ? -8.891 -30.031 -13.844 1 67.62 78 LEU B O 1
ATOM 2992 N N . LEU B 1 79 ? -10.023 -28.469 -12.805 1 64.94 79 LEU B N 1
ATOM 2993 C CA . LEU B 1 79 ? -9.797 -27.516 -13.891 1 64.94 79 LEU B CA 1
ATOM 2994 C C . LEU B 1 79 ? -8.305 -27.25 -14.07 1 64.94 79 LEU B C 1
ATOM 2996 O O . LEU B 1 79 ? -7.809 -27.203 -15.203 1 64.94 79 LEU B O 1
ATOM 3000 N N . HIS B 1 80 ? -7.656 -27.109 -13.016 1 74.19 80 HIS B N 1
ATOM 3001 C CA . HIS B 1 80 ? -6.219 -26.859 -13.07 1 74.19 80 HIS B CA 1
ATOM 3002 C C . HIS B 1 80 ? -5.477 -28.078 -13.633 1 74.19 80 HIS B C 1
ATOM 3004 O O . HIS B 1 80 ? -4.555 -27.922 -14.438 1 74.19 80 HIS B O 1
ATOM 3010 N N . GLU B 1 81 ? -5.863 -29.172 -13.234 1 72.31 81 GLU B N 1
ATOM 3011 C CA . GLU B 1 81 ? -5.227 -30.406 -13.711 1 72.31 81 GLU B CA 1
ATOM 3012 C C . GLU B 1 81 ? -5.418 -30.578 -15.219 1 72.31 81 GLU B C 1
ATOM 3014 O O . GLU B 1 81 ? -4.477 -30.906 -15.938 1 72.31 81 GLU B O 1
ATOM 3019 N N . VAL B 1 82 ? -6.574 -30.328 -15.578 1 67.94 82 VAL B N 1
ATOM 3020 C CA . VAL B 1 82 ? -6.887 -30.484 -17 1 67.94 82 VAL B CA 1
ATOM 3021 C C . VAL B 1 82 ? -6.141 -29.438 -17.812 1 67.94 82 VAL B C 1
ATOM 3023 O O . VAL B 1 82 ? -5.602 -29.734 -18.875 1 67.94 82 VAL B O 1
ATOM 3026 N N . ALA B 1 83 ? -6.168 -28.234 -17.328 1 68.38 83 ALA B N 1
ATOM 3027 C CA . ALA B 1 83 ? -5.434 -27.156 -18 1 68.38 83 ALA B CA 1
ATOM 3028 C C . ALA B 1 83 ? -3.953 -27.5 -18.125 1 68.38 83 ALA B C 1
ATOM 3030 O O . ALA B 1 83 ? -3.332 -27.25 -19.156 1 68.38 83 ALA B O 1
ATOM 3031 N N . ASP B 1 84 ? -3.422 -27.984 -17.094 1 72.44 84 ASP B N 1
ATOM 3032 C CA . ASP B 1 84 ? -2.014 -28.359 -17.078 1 72.44 84 ASP B CA 1
ATOM 3033 C C . ASP B 1 84 ? -1.718 -29.422 -18.156 1 72.44 84 ASP B C 1
ATOM 3035 O O . ASP B 1 84 ? -0.648 -29.406 -18.766 1 72.44 84 ASP B O 1
ATOM 3039 N N . ILE B 1 85 ? -2.604 -30.203 -18.328 1 66.31 85 ILE B N 1
ATOM 3040 C CA . ILE B 1 85 ? -2.453 -31.266 -19.312 1 66.31 85 ILE B CA 1
ATOM 3041 C C . ILE B 1 85 ? -2.576 -30.688 -20.719 1 66.31 85 ILE B C 1
ATOM 3043 O O . ILE B 1 85 ? -1.799 -31.031 -21.609 1 66.31 85 ILE B O 1
ATOM 3047 N N . GLN B 1 86 ? -3.574 -29.859 -20.891 1 64.56 86 GLN B N 1
ATOM 3048 C CA . GLN B 1 86 ? -3.889 -29.359 -22.219 1 64.56 86 GLN B CA 1
ATOM 3049 C C . GLN B 1 86 ? -2.9 -28.266 -22.641 1 64.56 86 GLN B C 1
ATOM 3051 O O . GLN B 1 86 ? -2.52 -28.203 -23.812 1 64.56 86 GLN B O 1
ATOM 3056 N N . TYR B 1 87 ? -2.582 -27.391 -21.781 1 67.19 87 TYR B N 1
ATOM 3057 C CA . TYR B 1 87 ? -1.765 -26.219 -22.078 1 67.19 87 TYR B CA 1
ATOM 3058 C C . TYR B 1 87 ? -0.477 -26.219 -21.266 1 67.19 87 TYR B C 1
ATOM 3060 O O . TYR B 1 87 ? -0.225 -25.297 -20.484 1 67.19 87 TYR B O 1
ATOM 3068 N N . GLU B 1 88 ? 0.227 -27.234 -21.516 1 67.44 88 GLU B N 1
ATOM 3069 C CA . GLU B 1 88 ? 1.467 -27.344 -20.75 1 67.44 88 GLU B CA 1
ATOM 3070 C C . GLU B 1 88 ? 2.287 -26.062 -20.859 1 67.44 88 GLU B C 1
ATOM 3072 O O . GLU B 1 88 ? 2.477 -25.531 -21.969 1 67.44 88 GLU B O 1
ATOM 3077 N N . GLY B 1 89 ? 2.41 -25.375 -19.828 1 73.44 89 GLY B N 1
ATOM 3078 C CA . GLY B 1 89 ? 3.305 -24.234 -19.797 1 73.44 89 GLY B CA 1
ATOM 3079 C C . GLY B 1 89 ? 2.572 -22.906 -19.797 1 73.44 89 GLY B C 1
ATOM 3080 O O . GLY B 1 89 ? 3.197 -21.844 -19.688 1 73.44 89 GLY B O 1
ATOM 3081 N N . TYR B 1 90 ? 1.229 -23.062 -19.984 1 80.5 90 TYR B N 1
ATOM 3082 C CA . TYR B 1 90 ? 0.45 -21.828 -19.922 1 80.5 90 TYR B CA 1
ATOM 3083 C C . TYR B 1 90 ? -0.454 -21.812 -18.688 1 80.5 90 TYR B C 1
ATOM 3085 O O . TYR B 1 90 ? -0.85 -22.875 -18.188 1 80.5 90 TYR B O 1
ATOM 3093 N N . GLY B 1 91 ? -0.705 -20.641 -18.125 1 85.44 91 GLY B N 1
ATOM 3094 C CA . GLY B 1 91 ? -1.617 -20.562 -17 1 85.44 91 GLY B CA 1
ATOM 3095 C C . GLY B 1 91 ? -1.464 -19.281 -16.203 1 85.44 91 GLY B C 1
ATOM 3096 O O . GLY B 1 91 ? -0.808 -18.328 -16.656 1 85.44 91 GLY B O 1
ATOM 3097 N N . THR B 1 92 ? -2.27 -19.234 -15.125 1 88.69 92 THR B N 1
ATOM 3098 C CA . THR B 1 92 ? -2.252 -18.094 -14.227 1 88.69 92 THR B CA 1
ATOM 3099 C C . THR B 1 92 ? -2.004 -18.531 -12.789 1 88.69 92 THR B C 1
ATOM 3101 O O . THR B 1 92 ? -2.596 -19.5 -12.32 1 88.69 92 THR B O 1
ATOM 3104 N N . LEU B 1 93 ? -1.07 -17.953 -12.172 1 92.38 93 LEU B N 1
ATOM 3105 C CA . LEU B 1 93 ? -0.813 -18.141 -10.742 1 92.38 93 LEU B CA 1
ATOM 3106 C C . LEU B 1 93 ? -1.303 -16.938 -9.945 1 92.38 93 LEU B C 1
ATOM 3108 O O . LEU B 1 93 ? -0.849 -15.812 -10.164 1 92.38 93 LEU B O 1
ATOM 3112 N N . ARG B 1 94 ? -2.264 -17.203 -9.086 1 94.75 94 ARG B N 1
ATOM 3113 C CA . ARG B 1 94 ? -2.791 -16.141 -8.227 1 94.75 94 ARG B CA 1
ATOM 3114 C C . ARG B 1 94 ? -2.074 -16.125 -6.883 1 94.75 94 ARG B C 1
ATOM 3116 O O . ARG B 1 94 ? -2.123 -17.109 -6.133 1 94.75 94 ARG B O 1
ATOM 3123 N N . LEU B 1 95 ? -1.47 -14.914 -6.52 1 97.25 95 LEU B N 1
ATOM 3124 C CA . LEU B 1 95 ? -0.612 -14.805 -5.344 1 97.25 95 LEU B CA 1
ATOM 3125 C C . LEU B 1 95 ? -1.092 -13.695 -4.422 1 97.25 95 LEU B C 1
ATOM 3127 O O . LEU B 1 95 ? -1.198 -12.539 -4.836 1 97.25 95 LEU B O 1
ATOM 3131 N N . GLY B 1 96 ? -1.49 -14.062 -3.201 1 97.31 96 GLY B N 1
ATOM 3132 C CA . GLY B 1 96 ? -1.648 -13.07 -2.15 1 97.31 96 GLY B CA 1
ATOM 3133 C C . GLY B 1 96 ? -0.344 -12.727 -1.458 1 97.31 96 GLY B C 1
ATOM 3134 O O . GLY B 1 96 ? 0.399 -13.617 -1.039 1 97.31 96 GLY B O 1
ATOM 3135 N N . ILE B 1 97 ? -0.053 -11.414 -1.344 1 96.44 97 ILE B N 1
ATOM 3136 C CA . ILE B 1 97 ? 1.238 -11.023 -0.791 1 96.44 97 ILE B CA 1
ATOM 3137 C C . ILE B 1 97 ? 1.157 -9.594 -0.265 1 96.44 97 ILE B C 1
ATOM 3139 O O . ILE B 1 97 ? 0.564 -8.719 -0.906 1 96.44 97 ILE B O 1
ATOM 3143 N N . PRO B 1 98 ? 1.687 -9.359 0.916 1 93.31 98 PRO B N 1
ATOM 3144 C CA . PRO B 1 98 ? 1.805 -7.957 1.317 1 93.31 98 PRO B CA 1
ATOM 3145 C C . PRO B 1 98 ? 2.68 -7.145 0.367 1 93.31 98 PRO B C 1
ATOM 3147 O O . PRO B 1 98 ? 3.688 -7.648 -0.135 1 93.31 98 PRO B O 1
ATOM 3150 N N . VAL B 1 99 ? 2.34 -5.926 0.208 1 91.88 99 VAL B N 1
ATOM 3151 C CA . VAL B 1 99 ? 2.996 -5.062 -0.769 1 91.88 99 VAL B CA 1
ATOM 3152 C C . VAL B 1 99 ? 4.484 -4.957 -0.446 1 91.88 99 VAL B C 1
ATOM 3154 O O . VAL B 1 99 ? 5.328 -5.023 -1.344 1 91.88 99 VAL B O 1
ATOM 3157 N N . GLN B 1 100 ? 4.801 -4.781 0.793 1 91.12 100 GLN B N 1
ATOM 3158 C CA . GLN B 1 100 ? 6.199 -4.656 1.195 1 91.12 100 GLN B CA 1
ATOM 3159 C C . GLN B 1 100 ? 6.988 -5.914 0.844 1 91.12 100 GLN B C 1
ATOM 3161 O O . GLN B 1 100 ? 8.148 -5.832 0.43 1 91.12 100 GLN B O 1
ATOM 3166 N N . ARG B 1 101 ? 6.367 -7.031 1.039 1 92.62 101 ARG B N 1
ATOM 3167 C CA . ARG B 1 101 ? 7.02 -8.289 0.703 1 92.62 101 ARG B CA 1
ATOM 3168 C C . ARG B 1 101 ? 7.188 -8.438 -0.806 1 92.62 101 ARG B C 1
ATOM 3170 O O . ARG B 1 101 ? 8.203 -8.961 -1.275 1 92.62 101 ARG B O 1
ATOM 3177 N N . ALA B 1 102 ? 6.195 -8.031 -1.509 1 94.38 102 ALA B N 1
ATOM 3178 C CA . ALA B 1 102 ? 6.277 -8.062 -2.967 1 94.38 102 ALA B CA 1
ATOM 3179 C C . ALA B 1 102 ? 7.469 -7.25 -3.465 1 94.38 102 ALA B C 1
ATOM 3181 O O . ALA B 1 102 ? 8.203 -7.691 -4.352 1 94.38 102 ALA B O 1
ATOM 3182 N N . MET B 1 103 ? 7.664 -6.066 -2.873 1 91.5 103 MET B N 1
ATOM 3183 C CA . MET B 1 103 ? 8.758 -5.18 -3.252 1 91.5 103 MET B CA 1
ATOM 3184 C C . MET B 1 103 ? 10.109 -5.863 -3.055 1 91.5 103 MET B C 1
ATOM 3186 O O . MET B 1 103 ? 11.031 -5.66 -3.842 1 91.5 103 MET B O 1
ATOM 3190 N N . GLN B 1 104 ? 10.164 -6.645 -2.104 1 89.69 104 GLN B N 1
ATOM 3191 C CA . GLN B 1 104 ? 11.438 -7.254 -1.72 1 89.69 104 GLN B CA 1
ATOM 3192 C C . GLN B 1 104 ? 11.664 -8.57 -2.463 1 89.69 104 GLN B C 1
ATOM 3194 O O . GLN B 1 104 ? 12.773 -8.852 -2.904 1 89.69 104 GLN B O 1
ATOM 3199 N N . MET B 1 105 ? 10.688 -9.344 -2.635 1 92.69 105 MET B N 1
ATOM 3200 C CA . MET B 1 105 ? 10.836 -10.742 -3.031 1 92.69 105 MET B CA 1
ATOM 3201 C C . MET B 1 105 ? 10.68 -10.898 -4.539 1 92.69 105 MET B C 1
ATOM 3203 O O . MET B 1 105 ? 11.422 -11.648 -5.172 1 92.69 105 MET B O 1
ATOM 3207 N N . LEU B 1 106 ? 9.742 -10.289 -5.141 1 94.56 106 LEU B N 1
ATOM 3208 C CA . LEU B 1 106 ? 9.344 -10.594 -6.512 1 94.56 106 LEU B CA 1
ATOM 3209 C C . LEU B 1 106 ? 10.453 -10.227 -7.496 1 94.56 106 LEU B C 1
ATOM 3211 O O . LEU B 1 106 ? 10.688 -10.945 -8.469 1 94.56 106 LEU B O 1
ATOM 3215 N N . PRO B 1 107 ? 11.148 -9.102 -7.266 1 92.88 107 PRO B N 1
ATOM 3216 C CA . PRO B 1 107 ? 12.234 -8.766 -8.195 1 92.88 107 PRO B CA 1
ATOM 3217 C C . PRO B 1 107 ? 13.328 -9.836 -8.227 1 92.88 107 PRO B C 1
ATOM 3219 O O . PRO B 1 107 ? 14.039 -9.969 -9.227 1 92.88 107 PRO B O 1
ATOM 3222 N N . ALA B 1 108 ? 13.438 -10.586 -7.184 1 92.12 108 ALA B N 1
ATOM 3223 C CA . ALA B 1 108 ? 14.445 -11.641 -7.125 1 92.12 108 ALA B CA 1
ATOM 3224 C C . ALA B 1 108 ? 13.906 -12.945 -7.707 1 92.12 108 ALA B C 1
ATOM 3226 O O . ALA B 1 108 ? 14.656 -13.727 -8.297 1 92.12 108 ALA B O 1
ATOM 3227 N N . VAL B 1 109 ? 12.648 -13.125 -7.652 1 94.5 109 VAL B N 1
ATOM 3228 C CA . VAL B 1 109 ? 12.039 -14.414 -7.977 1 94.5 109 VAL B CA 1
ATOM 3229 C C . VAL B 1 109 ? 11.578 -14.414 -9.43 1 94.5 109 VAL B C 1
ATOM 3231 O O . VAL B 1 109 ? 11.766 -15.406 -10.148 1 94.5 109 VAL B O 1
ATOM 3234 N N . MET B 1 110 ? 11.062 -13.359 -9.914 1 94.88 110 MET B N 1
ATOM 3235 C CA . MET B 1 110 ? 10.328 -13.328 -11.172 1 94.88 110 MET B CA 1
ATOM 3236 C C . MET B 1 110 ? 11.258 -13.555 -12.352 1 94.88 110 MET B C 1
ATOM 3238 O O . MET B 1 110 ? 10.914 -14.273 -13.297 1 94.88 110 MET B O 1
ATOM 3242 N N . PRO B 1 111 ? 12.484 -12.984 -12.352 1 93.38 111 PRO B N 1
ATOM 3243 C CA . PRO B 1 111 ? 13.375 -13.242 -13.484 1 93.38 111 PRO B CA 1
ATOM 3244 C C . PRO B 1 111 ? 13.656 -14.727 -13.688 1 93.38 111 PRO B C 1
ATOM 3246 O O . PRO B 1 111 ? 13.641 -15.211 -14.82 1 93.38 111 PRO B O 1
ATOM 3249 N N . ILE B 1 112 ? 13.836 -15.43 -12.609 1 93.88 112 ILE B N 1
ATOM 3250 C CA . ILE B 1 112 ? 14.133 -16.859 -12.672 1 93.88 112 ILE B CA 1
ATOM 3251 C C . ILE B 1 112 ? 12.875 -17.641 -13.047 1 93.88 112 ILE B C 1
ATOM 3253 O O . ILE B 1 112 ? 12.914 -18.516 -13.898 1 93.88 112 ILE B O 1
ATOM 3257 N N . PHE B 1 113 ? 11.805 -17.312 -12.492 1 94.56 113 PHE B N 1
ATOM 3258 C CA . PHE B 1 113 ? 10.531 -17.984 -12.734 1 94.56 113 PHE B CA 1
ATOM 3259 C C . PHE B 1 113 ? 10.117 -17.859 -14.195 1 94.56 113 PHE B C 1
ATOM 3261 O O . PHE B 1 113 ? 9.68 -18.828 -14.812 1 94.56 113 PHE B O 1
ATOM 3268 N N . ARG B 1 114 ? 10.289 -16.719 -14.742 1 91.94 114 ARG B N 1
ATOM 3269 C CA . ARG B 1 114 ? 9.852 -16.438 -16.109 1 91.94 114 ARG B CA 1
ATOM 3270 C C . ARG B 1 114 ? 10.719 -17.188 -17.125 1 91.94 114 ARG B C 1
ATOM 3272 O O . ARG B 1 114 ? 10.258 -17.516 -18.203 1 91.94 114 ARG B O 1
ATOM 3279 N N . GLN B 1 115 ? 11.945 -17.359 -16.812 1 90.75 115 GLN B N 1
ATOM 3280 C CA . GLN B 1 115 ? 12.82 -18.156 -17.672 1 90.75 115 GLN B CA 1
ATOM 3281 C C . GLN B 1 115 ? 12.312 -19.594 -17.797 1 90.75 115 GLN B C 1
ATOM 3283 O O . GLN B 1 115 ? 12.336 -20.172 -18.875 1 90.75 115 GLN B O 1
ATOM 3288 N N . ARG B 1 116 ? 11.82 -20.047 -16.703 1 90.62 116 ARG B N 1
ATOM 3289 C CA . ARG B 1 116 ? 11.344 -21.438 -16.656 1 90.62 116 ARG B CA 1
ATOM 3290 C C . ARG B 1 116 ? 9.914 -21.531 -17.156 1 90.62 116 ARG B C 1
ATOM 3292 O O . ARG B 1 116 ? 9.547 -22.531 -17.797 1 90.62 116 ARG B O 1
ATOM 3299 N N . TYR B 1 117 ? 9.148 -20.516 -16.828 1 91.5 117 TYR B N 1
ATOM 3300 C CA . TYR B 1 117 ? 7.73 -20.516 -17.172 1 91.5 117 TYR B CA 1
ATOM 3301 C C . TYR B 1 117 ? 7.336 -19.203 -17.844 1 91.5 117 TYR B C 1
ATOM 3303 O O . TYR B 1 117 ? 6.551 -18.422 -17.297 1 91.5 117 TYR B O 1
ATOM 3311 N N . PRO B 1 118 ? 7.68 -19.031 -19.062 1 88.69 118 PRO B N 1
ATOM 3312 C CA . PRO B 1 118 ? 7.508 -17.75 -19.734 1 88.69 118 PRO B CA 1
ATOM 3313 C C . PRO B 1 118 ? 6.047 -17.438 -20.047 1 88.69 118 PRO B C 1
ATOM 3315 O O . PRO B 1 118 ? 5.699 -16.281 -20.312 1 88.69 118 PRO B O 1
ATOM 3318 N N . HIS B 1 119 ? 5.195 -18.438 -19.969 1 87.75 119 HIS B N 1
ATOM 3319 C CA . HIS B 1 119 ? 3.824 -18.203 -20.422 1 87.75 119 HIS B CA 1
ATOM 3320 C C . HIS B 1 119 ? 2.857 -18.203 -19.234 1 87.75 119 HIS B C 1
ATOM 3322 O O . HIS B 1 119 ? 1.639 -18.203 -19.438 1 87.75 119 HIS B O 1
ATOM 3328 N N . ILE B 1 120 ? 3.42 -18.203 -18.031 1 88.81 120 ILE B N 1
ATOM 3329 C CA . ILE B 1 120 ? 2.584 -18.109 -16.844 1 88.81 120 ILE B CA 1
ATOM 3330 C C . ILE B 1 120 ? 2.385 -16.656 -16.453 1 88.81 120 ILE B C 1
ATOM 3332 O O . ILE B 1 120 ? 3.35 -15.891 -16.359 1 88.81 120 ILE B O 1
ATOM 3336 N N . LYS B 1 121 ? 1.153 -16.281 -16.281 1 88.81 121 LYS B N 1
ATOM 3337 C CA . LYS B 1 121 ? 0.813 -14.953 -15.781 1 88.81 121 LYS B CA 1
ATOM 3338 C C . LYS B 1 121 ? 0.703 -14.945 -14.266 1 88.81 121 LYS B C 1
ATOM 3340 O O . LYS B 1 121 ? 0.099 -15.852 -13.672 1 88.81 121 LYS B O 1
ATOM 3345 N N . LEU B 1 122 ? 1.345 -14.008 -13.609 1 92.75 122 LEU B N 1
ATOM 3346 C CA . LEU B 1 122 ? 1.212 -13.844 -12.172 1 92.75 122 LEU B CA 1
ATOM 3347 C C . LEU B 1 122 ? 0.216 -12.734 -11.836 1 92.75 122 LEU B C 1
ATOM 3349 O O . LEU B 1 122 ? 0.414 -11.578 -12.219 1 92.75 122 LEU B O 1
ATOM 3353 N N . GLN B 1 123 ? -0.792 -13.109 -11.195 1 91.44 123 GLN B N 1
ATOM 3354 C CA . GLN B 1 123 ? -1.755 -12.148 -10.664 1 91.44 123 GLN B CA 1
ATOM 3355 C C . GLN B 1 123 ? -1.564 -11.953 -9.164 1 91.44 123 GLN B C 1
ATOM 3357 O O . GLN B 1 123 ? -1.771 -12.883 -8.383 1 91.44 123 GLN B O 1
ATOM 3362 N N . ILE B 1 124 ? -1.221 -10.781 -8.758 1 94.12 124 ILE B N 1
ATOM 3363 C CA . ILE B 1 124 ? -0.901 -10.555 -7.355 1 94.12 124 ILE B CA 1
ATOM 3364 C C . ILE B 1 124 ? -2.039 -9.789 -6.688 1 94.12 124 ILE B C 1
ATOM 3366 O O . ILE B 1 124 ? -2.621 -8.883 -7.285 1 94.12 124 ILE B O 1
ATOM 3370 N N . HIS B 1 125 ? -2.441 -10.188 -5.613 1 92.81 125 HIS B N 1
ATOM 3371 C CA . HIS B 1 125 ? -3.336 -9.469 -4.711 1 92.81 125 HIS B CA 1
ATOM 3372 C C . HIS B 1 125 ? -2.594 -8.977 -3.473 1 92.81 125 HIS B C 1
ATOM 3374 O O . HIS B 1 125 ? -2.318 -9.758 -2.561 1 92.81 125 HIS B O 1
ATOM 3380 N N . GLU B 1 126 ? -2.363 -7.719 -3.488 1 92.81 126 GLU B N 1
ATOM 3381 C CA . GLU B 1 126 ? -1.596 -7.148 -2.387 1 92.81 126 GLU B CA 1
ATOM 3382 C C . GLU B 1 126 ? -2.5 -6.797 -1.208 1 92.81 126 GLU B C 1
ATOM 3384 O O . GLU B 1 126 ? -3.389 -5.949 -1.33 1 92.81 126 GLU B O 1
ATOM 3389 N N . ALA B 1 127 ? -2.26 -7.445 -0.08 1 90.06 127 ALA B N 1
ATOM 3390 C CA . ALA B 1 127 ? -3.023 -7.23 1.147 1 90.06 127 ALA B CA 1
ATOM 3391 C C . ALA B 1 127 ? -2.262 -7.746 2.365 1 90.06 127 ALA B C 1
ATOM 3393 O O . ALA B 1 127 ? -1.227 -8.406 2.225 1 90.06 127 ALA B O 1
ATOM 3394 N N . GLY B 1 128 ? -2.76 -7.371 3.48 1 90 128 GLY B N 1
ATOM 3395 C CA . GLY B 1 128 ? -2.148 -7.855 4.707 1 90 128 GLY B CA 1
ATOM 3396 C C . GLY B 1 128 ? -2.234 -9.359 4.863 1 90 128 GLY B C 1
ATOM 3397 O O . GLY B 1 128 ? -3.018 -10.016 4.176 1 90 128 GLY B O 1
ATOM 3398 N N . SER B 1 129 ? -1.513 -9.898 5.738 1 91.44 129 SER B N 1
ATOM 3399 C CA . SER B 1 129 ? -1.366 -11.336 5.918 1 91.44 129 SER B CA 1
ATOM 3400 C C . SER B 1 129 ? -2.699 -11.992 6.266 1 91.44 129 SER B C 1
ATOM 3402 O O . SER B 1 129 ? -3.037 -13.047 5.734 1 91.44 129 SER B O 1
ATOM 3404 N N . ASN B 1 130 ? -3.477 -11.367 7.137 1 88.56 130 ASN B N 1
ATOM 3405 C CA . ASN B 1 130 ? -4.758 -11.945 7.52 1 88.56 130 ASN B CA 1
ATOM 3406 C C . ASN B 1 130 ? -5.707 -12.047 6.328 1 88.56 130 ASN B C 1
ATOM 3408 O O . ASN B 1 130 ? -6.391 -13.062 6.16 1 88.56 130 ASN B O 1
ATOM 3412 N N . ILE B 1 131 ? -5.68 -11.062 5.57 1 89.31 131 ILE B N 1
ATOM 3413 C CA . ILE B 1 131 ? -6.555 -11.016 4.402 1 89.31 131 ILE B CA 1
ATOM 3414 C C . ILE B 1 131 ? -6.117 -12.062 3.387 1 89.31 131 ILE B C 1
ATOM 3416 O O . ILE B 1 131 ? -6.938 -12.828 2.877 1 89.31 131 ILE B O 1
ATOM 3420 N N . THR B 1 132 ? -4.836 -12.141 3.115 1 94.56 132 THR B N 1
ATOM 3421 C CA . THR B 1 132 ? -4.348 -13.07 2.102 1 94.56 132 THR B CA 1
ATOM 3422 C C . THR B 1 132 ? -4.516 -14.516 2.566 1 94.56 132 THR B C 1
ATOM 3424 O O . THR B 1 132 ? -4.77 -15.406 1.755 1 94.56 132 THR B O 1
ATOM 3427 N N . GLU B 1 133 ? -4.375 -14.711 3.848 1 94.19 133 GLU B N 1
ATOM 3428 C CA . GLU B 1 133 ? -4.609 -16.047 4.387 1 94.19 133 GLU B CA 1
ATOM 3429 C C . GLU B 1 133 ? -6.047 -16.5 4.137 1 94.19 133 GLU B C 1
ATOM 3431 O O . GLU B 1 133 ? -6.281 -17.625 3.711 1 94.19 133 GLU B O 1
ATOM 3436 N N . ASN B 1 134 ? -6.965 -15.602 4.402 1 89.94 134 ASN B N 1
ATOM 3437 C CA . ASN B 1 134 ? -8.375 -15.883 4.16 1 89.94 134 ASN B CA 1
ATOM 3438 C C . ASN B 1 134 ? -8.656 -16.109 2.678 1 89.94 134 ASN B C 1
ATOM 3440 O O . ASN B 1 134 ? -9.523 -16.906 2.32 1 89.94 134 ASN B O 1
ATOM 3444 N N . GLU B 1 135 ? -7.953 -15.375 1.865 1 91.56 135 GLU B N 1
ATOM 3445 C CA . GLU B 1 135 ? -8.125 -15.539 0.424 1 91.56 135 GLU B CA 1
ATOM 3446 C C . GLU B 1 135 ? -7.68 -16.922 -0.034 1 91.56 135 GLU B C 1
ATOM 3448 O O . GLU B 1 135 ? -8.289 -17.516 -0.932 1 91.56 135 GLU B O 1
ATOM 3453 N N . VAL B 1 136 ? -6.641 -17.422 0.562 1 93.5 136 VAL B N 1
ATOM 3454 C CA . VAL B 1 136 ? -6.219 -18.781 0.249 1 93.5 136 VAL B CA 1
ATOM 3455 C C . VAL B 1 136 ? -7.293 -19.766 0.701 1 93.5 136 VAL B C 1
ATOM 3457 O O . VAL B 1 136 ? -7.664 -20.672 -0.049 1 93.5 136 VAL B O 1
ATOM 3460 N N . LEU B 1 137 ? -7.773 -19.516 1.845 1 86.19 137 LEU B N 1
ATOM 3461 C CA . LEU B 1 137 ? -8.758 -20.422 2.447 1 86.19 137 LEU B CA 1
ATOM 3462 C C . LEU B 1 137 ? -10.016 -20.5 1.591 1 86.19 137 LEU B C 1
ATOM 3464 O O . LEU B 1 137 ? -10.594 -21.578 1.437 1 86.19 137 LEU B O 1
ATOM 3468 N N . ASN B 1 138 ? -10.375 -19.391 0.999 1 78.5 138 ASN B N 1
ATOM 3469 C CA . ASN B 1 138 ? -11.641 -19.297 0.273 1 78.5 138 ASN B CA 1
ATOM 3470 C C . ASN B 1 138 ? -11.438 -19.469 -1.229 1 78.5 138 ASN B C 1
ATOM 3472 O O . ASN B 1 138 ? -12.383 -19.344 -2.008 1 78.5 138 ASN B O 1
ATOM 3476 N N . GLY B 1 139 ? -10.234 -19.703 -1.574 1 83 139 GLY B N 1
ATOM 3477 C CA . GLY B 1 139 ? -9.945 -19.984 -2.975 1 83 139 GLY B CA 1
ATOM 3478 C C . GLY B 1 139 ? -9.789 -18.719 -3.805 1 83 139 GLY B C 1
ATOM 3479 O O . GLY B 1 139 ? -9.828 -18.766 -5.035 1 83 139 GLY B O 1
ATOM 3480 N N . GLY B 1 140 ? -9.641 -17.641 -3.158 1 85.44 140 GLY B N 1
ATOM 3481 C CA . GLY B 1 140 ? -9.453 -16.375 -3.854 1 85.44 140 GLY B CA 1
ATOM 3482 C C . GLY B 1 140 ? -8.094 -16.25 -4.523 1 85.44 140 GLY B C 1
ATOM 3483 O O . GLY B 1 140 ? -7.949 -15.555 -5.527 1 85.44 140 GLY B O 1
ATOM 3484 N N . VAL B 1 141 ? -7.066 -16.891 -3.891 1 93.62 141 VAL B N 1
ATOM 3485 C CA . VAL B 1 141 ? -5.727 -16.984 -4.465 1 93.62 141 VAL B CA 1
ATOM 3486 C C . VAL B 1 141 ? -5.211 -18.422 -4.324 1 93.62 141 VAL B C 1
ATOM 3488 O O . VAL B 1 141 ? -5.738 -19.203 -3.529 1 93.62 141 VAL B O 1
ATOM 3491 N N . ASP B 1 142 ? -4.203 -18.75 -5.156 1 92.5 142 ASP B N 1
ATOM 3492 C CA . ASP B 1 142 ? -3.629 -20.078 -5.141 1 92.5 142 ASP B CA 1
ATOM 3493 C C . ASP B 1 142 ? -2.631 -20.25 -3.996 1 92.5 142 ASP B C 1
ATOM 3495 O O . ASP B 1 142 ? -2.561 -21.312 -3.371 1 92.5 142 ASP B O 1
ATOM 3499 N N . LEU B 1 143 ? -1.844 -19.156 -3.789 1 96.38 143 LEU B N 1
ATOM 3500 C CA . LEU B 1 143 ? -0.792 -19.078 -2.781 1 96.38 143 LEU B CA 1
ATOM 3501 C C . LEU B 1 143 ? -0.767 -17.719 -2.111 1 96.38 143 LEU B C 1
ATOM 3503 O O . LEU B 1 143 ? -1.213 -16.719 -2.697 1 96.38 143 LEU B O 1
ATOM 3507 N N . ALA B 1 144 ? -0.244 -17.766 -0.934 1 97.75 144 ALA B N 1
ATOM 3508 C CA . ALA B 1 144 ? 0.027 -16.484 -0.283 1 97.75 144 ALA B CA 1
ATOM 3509 C C . ALA B 1 144 ? 1.378 -16.516 0.428 1 97.75 144 ALA B C 1
ATOM 3511 O O . ALA B 1 144 ? 1.822 -17.562 0.897 1 97.75 144 ALA B O 1
ATOM 3512 N N . ILE B 1 145 ? 2.039 -15.453 0.384 1 96.81 145 ILE B N 1
ATOM 3513 C CA . ILE B 1 145 ? 3.193 -15.203 1.239 1 96.81 145 ILE B CA 1
ATOM 3514 C C . ILE B 1 145 ? 2.785 -14.305 2.406 1 96.81 145 ILE B C 1
ATOM 3516 O O . ILE B 1 145 ? 2.266 -13.203 2.201 1 96.81 145 ILE B O 1
ATOM 3520 N N . LEU B 1 146 ? 3.016 -14.797 3.627 1 94.69 146 LEU B N 1
ATOM 3521 C CA . LEU B 1 146 ? 2.473 -14.055 4.758 1 94.69 146 LEU B CA 1
ATOM 3522 C C . LEU B 1 146 ? 3.299 -14.297 6.016 1 94.69 146 LEU B C 1
ATOM 3524 O O . LEU B 1 146 ? 3.975 -15.32 6.133 1 94.69 146 LEU B O 1
ATOM 3528 N N . THR B 1 147 ? 3.354 -13.367 6.852 1 92.25 147 THR B N 1
ATOM 3529 C CA . THR B 1 147 ? 3.893 -13.5 8.203 1 92.25 147 THR B CA 1
ATOM 3530 C C . THR B 1 147 ? 2.777 -13.781 9.203 1 92.25 147 THR B C 1
ATOM 3532 O O . THR B 1 147 ? 1.84 -12.992 9.336 1 92.25 147 THR B O 1
ATOM 3535 N N . THR B 1 148 ? 2.855 -14.875 9.797 1 91.44 148 THR B N 1
ATOM 3536 C CA . THR B 1 148 ? 1.767 -15.289 10.68 1 91.44 148 THR B CA 1
ATOM 3537 C C . THR B 1 148 ? 2.23 -16.375 11.641 1 91.44 148 THR B C 1
ATOM 3539 O O . THR B 1 148 ? 3.406 -16.734 11.656 1 91.44 148 THR B O 1
ATOM 3542 N N . THR B 1 149 ? 1.376 -16.672 12.555 1 90.44 149 THR B N 1
ATOM 3543 C CA . THR B 1 149 ? 1.448 -17.922 13.32 1 90.44 149 THR B CA 1
ATOM 3544 C C . THR B 1 149 ? 0.48 -18.953 12.766 1 90.44 149 THR B C 1
ATOM 3546 O O . THR B 1 149 ? -0.737 -18.766 12.797 1 90.44 149 THR B O 1
ATOM 3549 N N . PRO B 1 150 ? 1.063 -20 12.227 1 92.94 150 PRO B N 1
ATOM 3550 C CA . PRO B 1 150 ? 0.2 -21 11.594 1 92.94 150 PRO B CA 1
ATOM 3551 C C . PRO B 1 150 ? -0.822 -21.594 12.57 1 92.94 150 PRO B C 1
ATOM 3553 O O . PRO B 1 150 ? -0.446 -22.156 13.594 1 92.94 150 PRO B O 1
ATOM 3556 N N . THR B 1 151 ? -2.143 -21.391 12.289 1 90.69 151 THR B N 1
ATOM 3557 C CA . THR B 1 151 ? -3.156 -21.922 13.195 1 90.69 151 THR B CA 1
ATOM 3558 C C . THR B 1 151 ? -4.262 -22.641 12.422 1 90.69 151 THR B C 1
ATOM 3560 O O . THR B 1 151 ? -5.109 -23.312 13.008 1 90.69 151 THR B O 1
ATOM 3563 N N . ASN B 1 152 ? -4.285 -22.516 11.164 1 92.62 152 ASN B N 1
ATOM 3564 C CA . ASN B 1 152 ? -5.375 -23.078 10.375 1 92.62 152 ASN B CA 1
ATOM 3565 C C . ASN B 1 152 ? -5.008 -24.453 9.812 1 92.62 152 ASN B C 1
ATOM 3567 O O . ASN B 1 152 ? -4.094 -24.562 8.992 1 92.62 152 ASN B O 1
ATOM 3571 N N . ASP B 1 153 ? -5.785 -25.375 10.086 1 91.75 153 ASP B N 1
ATOM 3572 C CA . ASP B 1 153 ? -5.465 -26.75 9.742 1 91.75 153 ASP B CA 1
ATOM 3573 C C . ASP B 1 153 ? -5.832 -27.062 8.289 1 91.75 153 ASP B C 1
ATOM 3575 O O . ASP B 1 153 ? -5.438 -28.094 7.746 1 91.75 153 ASP B O 1
ATOM 3579 N N . GLU B 1 154 ? -6.543 -26.219 7.711 1 90.12 154 GLU B N 1
ATOM 3580 C CA . GLU B 1 154 ? -6.926 -26.422 6.316 1 90.12 154 GLU B CA 1
ATOM 3581 C C . GLU B 1 154 ? -5.836 -25.922 5.371 1 90.12 154 GLU B C 1
ATOM 3583 O O . GLU B 1 154 ? -5.883 -26.188 4.168 1 90.12 154 GLU B O 1
ATOM 3588 N N . LEU B 1 155 ? -4.879 -25.266 5.98 1 95.88 155 LEU B N 1
ATOM 3589 C CA . LEU B 1 155 ? -3.822 -24.656 5.18 1 95.88 155 LEU B CA 1
ATOM 3590 C C . LEU B 1 155 ? -2.482 -25.328 5.449 1 95.88 155 LEU B C 1
ATOM 3592 O O . LEU B 1 155 ? -2.25 -25.844 6.543 1 95.88 155 LEU B O 1
ATOM 3596 N N . LYS B 1 156 ? -1.644 -25.422 4.426 1 96.19 156 LYS B N 1
ATOM 3597 C CA . LYS B 1 156 ? -0.244 -25.828 4.535 1 96.19 156 LYS B CA 1
ATOM 3598 C C . LYS B 1 156 ? 0.672 -24.609 4.602 1 96.19 156 LYS B C 1
ATOM 3600 O O . LYS B 1 156 ? 0.58 -23.703 3.764 1 96.19 156 LYS B O 1
ATOM 3605 N N . TYR B 1 157 ? 1.462 -24.547 5.621 1 96.62 157 TYR B N 1
ATOM 3606 C CA . TYR B 1 157 ? 2.426 -23.469 5.812 1 96.62 157 TYR B CA 1
ATOM 3607 C C . TYR B 1 157 ? 3.852 -23.984 5.621 1 96.62 157 TYR B C 1
ATOM 3609 O O . TYR B 1 157 ? 4.285 -24.922 6.301 1 96.62 157 TYR B O 1
ATOM 3617 N N . GLU B 1 158 ? 4.555 -23.422 4.723 1 95.69 158 GLU B N 1
ATOM 3618 C CA . GLU B 1 158 ? 5.973 -23.719 4.562 1 95.69 158 GLU B CA 1
ATOM 3619 C C . GLU B 1 158 ? 6.832 -22.5 4.922 1 95.69 158 GLU B C 1
ATOM 3621 O O . GLU B 1 158 ? 6.684 -21.438 4.336 1 95.69 158 GLU B O 1
ATOM 3626 N N . LEU B 1 159 ? 7.68 -22.688 5.824 1 95.12 159 LEU B N 1
ATOM 3627 C CA . LEU B 1 159 ? 8.508 -21.609 6.316 1 95.12 159 LEU B CA 1
ATOM 3628 C C . LEU B 1 159 ? 9.477 -21.125 5.242 1 95.12 159 LEU B C 1
ATOM 3630 O O . LEU B 1 159 ? 10.188 -21.938 4.637 1 95.12 159 LEU B O 1
ATOM 3634 N N . VAL B 1 160 ? 9.461 -19.844 4.926 1 94.38 160 VAL B N 1
ATOM 3635 C CA . VAL B 1 160 ? 10.352 -19.234 3.953 1 94.38 160 VAL B CA 1
ATOM 3636 C C . VAL B 1 160 ? 11.562 -18.625 4.668 1 94.38 160 VAL B C 1
ATOM 3638 O O . VAL B 1 160 ? 12.703 -18.859 4.27 1 94.38 160 VAL B O 1
ATOM 3641 N N . GLU B 1 161 ? 11.273 -17.859 5.723 1 91.62 161 GLU B N 1
ATOM 3642 C CA . GLU B 1 161 ? 12.383 -17.234 6.438 1 91.62 161 GLU B CA 1
ATOM 3643 C C . GLU B 1 161 ? 11.945 -16.75 7.82 1 91.62 161 GLU B C 1
ATOM 3645 O O . GLU B 1 161 ? 10.75 -16.578 8.07 1 91.62 161 GLU B O 1
ATOM 3650 N N . THR B 1 162 ? 12.922 -16.656 8.695 1 90.88 162 THR B N 1
ATOM 3651 C CA . THR B 1 162 ? 12.766 -16.047 10.008 1 90.88 162 THR B CA 1
ATOM 3652 C C . THR B 1 162 ? 13.289 -14.602 9.992 1 90.88 162 THR B C 1
ATOM 3654 O O . THR B 1 162 ? 14.344 -14.328 9.414 1 90.88 162 THR B O 1
ATOM 3657 N N . GLU B 1 163 ? 12.5 -13.773 10.586 1 89.88 163 GLU B N 1
ATOM 3658 C CA . GLU B 1 163 ? 12.852 -12.352 10.516 1 89.88 163 GLU B CA 1
ATOM 3659 C C . GLU B 1 163 ? 13.156 -11.789 11.906 1 89.88 163 GLU B C 1
ATOM 3661 O O . GLU B 1 163 ? 12.523 -12.172 12.891 1 89.88 163 GLU B O 1
ATOM 3666 N N . ASP B 1 164 ? 14.141 -10.961 11.906 1 90.62 164 ASP B N 1
ATOM 3667 C CA . ASP B 1 164 ? 14.445 -10.188 13.109 1 90.62 164 ASP B CA 1
ATOM 3668 C C . ASP B 1 164 ? 13.945 -8.75 12.984 1 90.62 164 ASP B C 1
ATOM 3670 O O . ASP B 1 164 ? 13.773 -8.242 11.875 1 90.62 164 ASP B O 1
ATOM 3674 N N . VAL B 1 165 ? 13.695 -8.227 14.148 1 93.75 165 VAL B N 1
ATOM 3675 C CA . VAL B 1 165 ? 13.281 -6.828 14.188 1 93.75 165 VAL B CA 1
ATOM 3676 C C . VAL B 1 165 ? 14.453 -5.961 14.648 1 93.75 165 VAL B C 1
ATOM 3678 O O . VAL B 1 165 ? 15.188 -6.336 15.562 1 93.75 165 VAL B O 1
ATOM 3681 N N . VAL B 1 166 ? 14.68 -4.871 14.008 1 96.69 166 VAL B N 1
ATOM 3682 C CA . VAL B 1 166 ? 15.789 -3.977 14.312 1 96.69 166 VAL B CA 1
ATOM 3683 C C . VAL B 1 166 ? 15.273 -2.557 14.516 1 96.69 166 VAL B C 1
ATOM 3685 O O . VAL B 1 166 ? 14.148 -2.238 14.125 1 96.69 166 VAL B O 1
ATOM 3688 N N . LEU B 1 167 ? 16 -1.791 15.156 1 98 167 LEU B N 1
ATOM 3689 C CA . LEU B 1 167 ? 15.812 -0.346 15.211 1 98 167 LEU B CA 1
ATOM 3690 C C . LEU B 1 167 ? 16.703 0.364 14.203 1 98 167 LEU B C 1
ATOM 3692 O O . LEU B 1 167 ? 17.922 0.193 14.219 1 98 167 LEU B O 1
ATOM 3696 N N . VAL B 1 168 ? 16.109 1.076 13.336 1 98.5 168 VAL B N 1
ATOM 3697 C CA . VAL B 1 168 ? 16.828 1.925 12.383 1 98.5 168 VAL B CA 1
ATOM 3698 C C . VAL B 1 168 ? 16.938 3.342 12.938 1 98.5 168 VAL B C 1
ATOM 3700 O O . VAL B 1 168 ? 15.938 3.949 13.312 1 98.5 168 VAL B O 1
ATOM 3703 N N . ALA B 1 169 ? 18.141 3.842 13.016 1 98.75 169 ALA B N 1
ATOM 3704 C CA . ALA B 1 169 ? 18.359 5.188 13.539 1 98.75 169 ALA B CA 1
ATOM 3705 C C . ALA B 1 169 ? 19.109 6.051 12.539 1 98.75 169 ALA B C 1
ATOM 3707 O O . ALA B 1 169 ? 20.156 5.652 12.023 1 98.75 169 ALA B O 1
ATOM 3708 N N . ASN B 1 170 ? 18.5 7.215 12.211 1 98.5 170 ASN B N 1
ATOM 3709 C CA . ASN B 1 170 ? 19.281 8.188 11.469 1 98.5 170 ASN B CA 1
ATOM 3710 C C . ASN B 1 170 ? 20.609 8.5 12.18 1 98.5 170 ASN B C 1
ATOM 3712 O O . ASN B 1 170 ? 20.641 8.633 13.398 1 98.5 170 ASN B O 1
ATOM 3716 N N . LYS B 1 171 ? 21.641 8.68 11.469 1 98.19 171 LYS B N 1
ATOM 3717 C CA . LYS B 1 171 ? 22.969 8.852 12.023 1 98.19 171 LYS B CA 1
ATOM 3718 C C . LYS B 1 171 ? 23.047 10.109 12.883 1 98.19 171 LYS B C 1
ATOM 3720 O O . LYS B 1 171 ? 23.938 10.234 13.727 1 98.19 171 LYS B O 1
ATOM 3725 N N . MET B 1 172 ? 22.141 11.039 12.703 1 97 172 MET B N 1
ATOM 3726 C CA . MET B 1 172 ? 22.172 12.305 13.414 1 97 172 MET B CA 1
ATOM 3727 C C . MET B 1 172 ? 21.453 12.195 14.758 1 97 172 MET B C 1
ATOM 3729 O O . MET B 1 172 ? 21.484 13.125 15.562 1 97 172 MET B O 1
ATOM 3733 N N . THR B 1 173 ? 20.844 11.078 15.008 1 97.94 173 THR B N 1
ATOM 3734 C CA . THR B 1 173 ? 20.172 10.898 16.297 1 97.94 173 THR B CA 1
ATOM 3735 C C . THR B 1 173 ? 21.172 10.805 17.422 1 97.94 173 THR B C 1
ATOM 3737 O O . THR B 1 173 ? 22.344 10.477 17.203 1 97.94 173 THR B O 1
ATOM 3740 N N . THR B 1 174 ? 20.719 11.117 18.641 1 98.06 174 THR B N 1
ATOM 3741 C CA . THR B 1 174 ? 21.547 10.984 19.844 1 98.06 174 THR B CA 1
ATOM 3742 C C . THR B 1 174 ? 21.984 9.539 20.031 1 98.06 174 THR B C 1
ATOM 3744 O O . THR B 1 174 ? 23.125 9.266 20.391 1 98.06 174 THR B O 1
ATOM 3747 N N . LEU B 1 175 ? 21.094 8.633 19.781 1 98.38 175 LEU B N 1
ATOM 3748 C CA . LEU B 1 175 ? 21.391 7.211 19.922 1 98.38 175 LEU B CA 1
ATOM 3749 C C . LEU B 1 175 ? 22.562 6.809 19.016 1 98.38 175 LEU B C 1
ATOM 3751 O O . LEU B 1 175 ? 23.5 6.152 19.469 1 98.38 175 LEU B O 1
ATOM 3755 N N . ALA B 1 176 ? 22.484 7.188 17.75 1 98.31 176 ALA B N 1
ATOM 3756 C CA . ALA B 1 176 ? 23.5 6.789 16.781 1 98.31 176 ALA B CA 1
ATOM 3757 C C . ALA B 1 176 ? 24.859 7.402 17.125 1 98.31 176 ALA B C 1
ATOM 3759 O O . ALA B 1 176 ? 25.906 6.828 16.797 1 98.31 176 ALA B O 1
ATOM 3760 N N . GLN B 1 177 ? 24.828 8.531 17.797 1 97.81 177 GLN B N 1
ATOM 3761 C CA . GLN B 1 177 ? 26.062 9.203 18.172 1 97.81 177 GLN B CA 1
ATOM 3762 C C . GLN B 1 177 ? 26.672 8.594 19.438 1 97.81 177 GLN B C 1
ATOM 3764 O O . GLN B 1 177 ? 27.875 8.656 19.641 1 97.81 177 GLN B O 1
ATOM 3769 N N . ARG B 1 178 ? 25.859 7.953 20.188 1 97.81 178 ARG B N 1
ATOM 3770 C CA . ARG B 1 178 ? 26.281 7.453 21.484 1 97.81 178 ARG B CA 1
ATOM 3771 C C . ARG B 1 178 ? 26.641 5.973 21.422 1 97.81 178 ARG B C 1
ATOM 3773 O O . ARG B 1 178 ? 27.562 5.523 22.109 1 97.81 178 ARG B O 1
ATOM 3780 N N . VAL B 1 179 ? 25.906 5.23 20.641 1 98 179 VAL B N 1
ATOM 3781 C CA . VAL B 1 179 ? 26.047 3.777 20.625 1 98 179 VAL B CA 1
ATOM 3782 C C . VAL B 1 179 ? 26.594 3.328 19.266 1 98 179 VAL B C 1
ATOM 3784 O O . VAL B 1 179 ? 26.094 3.746 18.234 1 98 179 VAL B O 1
ATOM 3787 N N . LYS B 1 180 ? 27.531 2.439 19.281 1 98 180 LYS B N 1
ATOM 3788 C CA . LYS B 1 180 ? 28.141 1.927 18.047 1 98 180 LYS B CA 1
ATOM 3789 C C . LYS B 1 180 ? 27.125 1.162 17.219 1 98 180 LYS B C 1
ATOM 3791 O O . LYS B 1 180 ? 26.344 0.375 17.75 1 98 180 LYS B O 1
ATOM 3796 N N . ALA B 1 181 ? 27.156 1.404 15.922 1 96.81 181 ALA B N 1
ATOM 3797 C CA . ALA B 1 181 ? 26.266 0.717 14.984 1 96.81 181 ALA B CA 1
ATOM 3798 C C . ALA B 1 181 ? 26.391 -0.797 15.125 1 96.81 181 ALA B C 1
ATOM 3800 O O . ALA B 1 181 ? 27.5 -1.324 15.289 1 96.81 181 ALA B O 1
ATOM 3801 N N . GLY B 1 182 ? 25.266 -1.467 15.047 1 96.44 182 GLY B N 1
ATOM 3802 C CA . GLY B 1 182 ? 25.266 -2.92 15.055 1 96.44 182 GLY B CA 1
ATOM 3803 C C . GLY B 1 182 ? 25.188 -3.504 16.453 1 96.44 182 GLY B C 1
ATOM 3804 O O . GLY B 1 182 ? 24.984 -4.707 16.625 1 96.44 182 GLY B O 1
ATOM 3805 N N . THR B 1 183 ? 25.375 -2.684 17.5 1 97.62 183 THR B N 1
ATOM 3806 C CA . THR B 1 183 ? 25.281 -3.141 18.875 1 97.62 183 THR B CA 1
ATOM 3807 C C . THR B 1 183 ? 23.859 -3.514 19.234 1 97.62 183 THR B C 1
ATOM 3809 O O . THR B 1 183 ? 22.922 -2.725 19.031 1 97.62 183 THR B O 1
ATOM 3812 N N . PRO B 1 184 ? 23.688 -4.73 19.734 1 97.56 184 PRO B N 1
ATOM 3813 C CA . PRO B 1 184 ? 22.344 -5.016 20.234 1 97.56 184 PRO B CA 1
ATOM 3814 C C . PRO B 1 184 ? 21.938 -4.094 21.375 1 97.56 184 PRO B C 1
ATOM 3816 O O . PRO B 1 184 ? 22.75 -3.807 22.266 1 97.56 184 PRO B O 1
ATOM 3819 N N . ILE B 1 185 ? 20.703 -3.607 21.328 1 97.56 185 ILE B N 1
ATOM 3820 C CA . ILE B 1 185 ? 20.297 -2.645 22.344 1 97.56 185 ILE B CA 1
ATOM 3821 C C . ILE B 1 185 ? 18.906 -2.986 22.859 1 97.56 185 ILE B C 1
ATOM 3823 O O . ILE B 1 185 ? 18.125 -3.656 22.172 1 97.56 185 ILE B O 1
ATOM 3827 N N . HIS B 1 186 ? 18.641 -2.557 24.109 1 96.25 186 HIS B N 1
ATOM 3828 C CA . HIS B 1 186 ? 17.281 -2.473 24.594 1 96.25 186 HIS B CA 1
ATOM 3829 C C . HIS B 1 186 ? 16.594 -1.196 24.109 1 96.25 186 HIS B C 1
ATOM 3831 O O . HIS B 1 186 ? 17.25 -0.171 23.922 1 96.25 186 HIS B O 1
ATOM 3837 N N . ILE B 1 187 ? 15.273 -1.268 23.953 1 96.44 187 ILE B N 1
ATOM 3838 C CA . ILE B 1 187 ? 14.508 -0.148 23.406 1 96.44 187 ILE B CA 1
ATOM 3839 C C . ILE B 1 187 ? 14.664 1.07 24.312 1 96.44 187 ILE B C 1
ATOM 3841 O O . ILE B 1 187 ? 14.461 2.205 23.875 1 96.44 187 ILE B O 1
ATOM 3845 N N . THR B 1 188 ? 15.047 0.871 25.594 1 96.62 188 THR B N 1
ATOM 3846 C CA . THR B 1 188 ? 15.227 1.947 26.562 1 96.62 188 THR B CA 1
ATOM 3847 C C . THR B 1 188 ? 16.328 2.906 26.109 1 96.62 188 THR B C 1
ATOM 3849 O O . THR B 1 188 ? 16.312 4.09 26.453 1 96.62 188 THR B O 1
ATOM 3852 N N . GLU B 1 189 ? 17.281 2.389 25.328 1 96.94 189 GLU B N 1
ATOM 3853 C CA . GLU B 1 189 ? 18.344 3.232 24.812 1 96.94 189 GLU B CA 1
ATOM 3854 C C . GLU B 1 189 ? 17.797 4.305 23.859 1 96.94 189 GLU B C 1
ATOM 3856 O O . GLU B 1 189 ? 18.453 5.328 23.641 1 96.94 189 GLU B O 1
ATOM 3861 N N . ALA B 1 190 ? 16.578 4.066 23.297 1 97.44 190 ALA B N 1
ATOM 3862 C CA . ALA B 1 190 ? 16.016 4.984 22.312 1 97.44 190 ALA B CA 1
ATOM 3863 C C . ALA B 1 190 ? 14.828 5.75 22.906 1 97.44 190 ALA B C 1
ATOM 3865 O O . ALA B 1 190 ? 14.078 6.402 22.188 1 97.44 190 ALA B O 1
ATOM 3866 N N . LYS B 1 191 ? 14.609 5.688 24.172 1 95.69 191 LYS B N 1
ATOM 3867 C CA . LYS B 1 191 ? 13.398 6.18 24.828 1 95.69 191 LYS B CA 1
ATOM 3868 C C . LYS B 1 191 ? 13.211 7.676 24.578 1 95.69 191 LYS B C 1
ATOM 3870 O O . LYS B 1 191 ? 12.078 8.172 24.578 1 95.69 191 LYS B O 1
ATOM 3875 N N . ASN B 1 192 ? 14.312 8.422 24.344 1 95.56 192 ASN B N 1
ATOM 3876 C CA . ASN B 1 192 ? 14.219 9.867 24.188 1 95.56 192 ASN B CA 1
ATOM 3877 C C . ASN B 1 192 ? 14.25 10.281 22.719 1 95.56 192 ASN B C 1
ATOM 3879 O O . ASN B 1 192 ? 14.242 11.469 22.391 1 95.56 192 ASN B O 1
ATOM 3883 N N . GLU B 1 193 ? 14.32 9.305 21.828 1 97.19 193 GLU B N 1
ATOM 3884 C CA . GLU B 1 193 ? 14.344 9.602 20.391 1 97.19 193 GLU B CA 1
ATOM 3885 C C . GLU B 1 193 ? 12.938 9.852 19.859 1 97.19 193 GLU B C 1
ATOM 3887 O O . GLU B 1 193 ? 11.945 9.484 20.5 1 97.19 193 GLU B O 1
ATOM 3892 N N . GLU B 1 194 ? 12.875 10.516 18.75 1 95.94 194 GLU B N 1
ATOM 3893 C CA . GLU B 1 194 ? 11.625 10.641 18 1 95.94 194 GLU B CA 1
ATOM 3894 C C . GLU B 1 194 ? 11.367 9.414 17.141 1 95.94 194 GLU B C 1
ATOM 3896 O O . GLU B 1 194 ? 12.273 8.914 16.469 1 95.94 194 GLU B O 1
ATOM 3901 N N . PHE B 1 195 ? 10.125 8.938 17.188 1 96.56 195 PHE B N 1
ATOM 3902 C CA . PHE B 1 195 ? 9.805 7.684 16.516 1 96.56 195 PHE B CA 1
ATOM 3903 C C . PHE B 1 195 ? 8.906 7.93 15.312 1 96.56 195 PHE B C 1
ATOM 3905 O O . PHE B 1 195 ? 7.918 8.656 15.406 1 96.56 195 PHE B O 1
ATOM 3912 N N . VAL B 1 196 ? 9.312 7.414 14.195 1 96.62 196 VAL B N 1
ATOM 3913 C CA . VAL B 1 196 ? 8.359 7.074 13.148 1 96.62 196 VAL B CA 1
ATOM 3914 C C . VAL B 1 196 ? 7.812 5.668 13.383 1 96.62 196 VAL B C 1
ATOM 3916 O O . VAL B 1 196 ? 8.578 4.727 13.625 1 96.62 196 VAL B O 1
ATOM 3919 N N . SER B 1 197 ? 6.488 5.535 13.367 1 95.62 197 SER B N 1
ATOM 3920 C CA . SER B 1 197 ? 5.906 4.25 13.734 1 95.62 197 SER B CA 1
ATOM 3921 C C . SER B 1 197 ? 4.922 3.766 12.672 1 95.62 197 SER B C 1
ATOM 3923 O O . SER B 1 197 ? 4.352 4.574 11.938 1 95.62 197 SER B O 1
ATOM 3925 N N . ILE B 1 198 ? 4.793 2.467 12.625 1 93.75 198 ILE B N 1
ATOM 3926 C CA . ILE B 1 198 ? 3.746 1.861 11.805 1 93.75 198 ILE B CA 1
ATOM 3927 C C . ILE B 1 198 ? 2.398 2 12.508 1 93.75 198 ILE B C 1
ATOM 3929 O O . ILE B 1 198 ? 2.322 1.946 13.742 1 93.75 198 ILE B O 1
ATOM 3933 N N . THR B 1 199 ? 1.353 2.135 11.727 1 90.38 199 THR B N 1
ATOM 3934 C CA . THR B 1 199 ? 0.009 2.316 12.266 1 90.38 199 THR B CA 1
ATOM 3935 C C . THR B 1 199 ? -0.45 1.065 13.008 1 90.38 199 THR B C 1
ATOM 3937 O O . THR B 1 199 ? 0.045 -0.033 12.75 1 90.38 199 THR B O 1
ATOM 3940 N N . GLU B 1 200 ? -1.354 1.196 13.922 1 84 200 GLU B N 1
ATOM 3941 C CA . GLU B 1 200 ? -1.922 0.083 14.68 1 84 200 GLU B CA 1
ATOM 3942 C C . GLU B 1 200 ? -2.553 -0.949 13.75 1 84 200 GLU B C 1
ATOM 3944 O O . GLU B 1 200 ? -3.023 -0.607 12.664 1 84 200 GLU B O 1
ATOM 3949 N N . GLY B 1 201 ? -2.525 -2.143 14.195 1 77 201 GLY B N 1
ATOM 3950 C CA . GLY B 1 201 ? -3.086 -3.223 13.398 1 77 201 GLY B CA 1
ATOM 3951 C C . GLY B 1 201 ? -2.031 -4.043 12.68 1 77 201 GLY B C 1
ATOM 3952 O O . GLY B 1 201 ? -2.297 -5.168 12.25 1 77 201 GLY B O 1
ATOM 3953 N N . HIS B 1 202 ? -0.885 -3.504 12.609 1 81.56 202 HIS B N 1
ATOM 3954 C CA . HIS B 1 202 ? 0.222 -4.203 11.961 1 81.56 202 HIS B CA 1
ATOM 3955 C C . HIS B 1 202 ? 1.055 -4.973 12.984 1 81.56 202 HIS B C 1
ATOM 3957 O O . HIS B 1 202 ? 1.161 -4.562 14.141 1 81.56 202 HIS B O 1
ATOM 3963 N N . ASN B 1 203 ? 1.646 -5.996 12.547 1 81.62 203 ASN B N 1
ATOM 3964 C CA . ASN B 1 203 ? 2.463 -6.84 13.406 1 81.62 203 ASN B CA 1
ATOM 3965 C C . ASN B 1 203 ? 3.686 -6.094 13.93 1 81.62 203 ASN B C 1
ATOM 3967 O O . ASN B 1 203 ? 4.078 -6.27 15.086 1 81.62 203 ASN B O 1
ATOM 3971 N N . VAL B 1 204 ? 4.234 -5.27 13.117 1 88.25 204 VAL B N 1
ATOM 3972 C CA . VAL B 1 204 ? 5.414 -4.512 13.523 1 88.25 204 VAL B CA 1
ATOM 3973 C C . VAL B 1 204 ? 5.047 -3.545 14.641 1 88.25 204 VAL B C 1
ATOM 3975 O O . VAL B 1 204 ? 5.832 -3.332 15.57 1 88.25 204 VAL B O 1
ATOM 3978 N N . ARG B 1 205 ? 3.885 -2.926 14.508 1 90.94 205 ARG B N 1
ATOM 3979 C CA . ARG B 1 205 ? 3.4 -2.027 15.555 1 90.94 205 ARG B CA 1
ATOM 3980 C C . ARG B 1 205 ? 3.217 -2.77 16.875 1 90.94 205 ARG B C 1
ATOM 3982 O O . ARG B 1 205 ? 3.521 -2.234 17.938 1 90.94 205 ARG B O 1
ATOM 3989 N N . ARG B 1 206 ? 2.734 -3.986 16.828 1 87.94 206 ARG B N 1
ATOM 3990 C CA . ARG B 1 206 ? 2.549 -4.793 18.031 1 87.94 206 ARG B CA 1
ATOM 3991 C C . ARG B 1 206 ? 3.877 -5.035 18.75 1 87.94 206 ARG B C 1
ATOM 3993 O O . ARG B 1 206 ? 3.949 -4.996 19.969 1 87.94 206 ARG B O 1
ATOM 4000 N N . VAL B 1 207 ? 4.902 -5.277 18.016 1 89.62 207 VAL B N 1
ATOM 4001 C CA . VAL B 1 207 ? 6.234 -5.461 18.594 1 89.62 207 VAL B CA 1
ATOM 4002 C C . VAL B 1 207 ? 6.664 -4.191 19.312 1 89.62 207 VAL B C 1
ATOM 4004 O O . VAL B 1 207 ? 7.113 -4.246 20.469 1 89.62 207 VAL B O 1
ATOM 4007 N N . GLN B 1 208 ? 6.492 -3.102 18.625 1 91.81 208 GLN B N 1
ATOM 4008 C CA . GLN B 1 208 ? 6.859 -1.814 19.219 1 91.81 208 GLN B CA 1
ATOM 4009 C C . GLN B 1 208 ? 6.09 -1.554 20.5 1 91.81 208 GLN B C 1
ATOM 4011 O O . GLN B 1 208 ? 6.684 -1.203 21.531 1 91.81 208 GLN B O 1
ATOM 4016 N N . ASP B 1 209 ? 4.793 -1.771 20.406 1 92.62 209 ASP B N 1
ATOM 4017 C CA . ASP B 1 209 ? 3.947 -1.487 21.562 1 92.62 209 ASP B CA 1
ATOM 4018 C C . ASP B 1 209 ? 4.301 -2.393 22.75 1 92.62 209 ASP B C 1
ATOM 4020 O O . ASP B 1 209 ? 4.293 -1.953 23.891 1 92.62 209 ASP B O 1
ATOM 4024 N N . THR B 1 210 ? 4.566 -3.617 22.484 1 92.25 210 THR B N 1
ATOM 4025 C CA . THR B 1 210 ? 4.957 -4.559 23.531 1 92.25 210 THR B CA 1
ATOM 4026 C C . THR B 1 210 ? 6.258 -4.121 24.188 1 92.25 210 THR B C 1
ATOM 4028 O O . THR B 1 210 ? 6.359 -4.125 25.422 1 92.25 210 THR B O 1
ATOM 4031 N N . LEU B 1 211 ? 7.23 -3.713 23.406 1 92.06 211 LEU B N 1
ATOM 4032 C CA . LEU B 1 211 ? 8.516 -3.271 23.938 1 92.06 211 LEU B CA 1
ATOM 4033 C C . LEU B 1 211 ? 8.344 -2.047 24.828 1 92.06 211 LEU B C 1
ATOM 4035 O O . LEU B 1 211 ? 8.93 -1.975 25.906 1 92.06 211 LEU B O 1
ATOM 4039 N N . PHE B 1 212 ? 7.543 -1.126 24.344 1 93.75 212 PHE B N 1
ATOM 4040 C CA . PHE B 1 212 ? 7.348 0.103 25.109 1 93.75 212 PHE B CA 1
ATOM 4041 C C . PHE B 1 212 ? 6.555 -0.168 26.391 1 93.75 212 PHE B C 1
ATOM 4043 O O . PHE B 1 212 ? 6.801 0.455 27.422 1 93.75 212 PHE B O 1
ATOM 4050 N N . SER B 1 213 ? 5.594 -1.062 26.281 1 93.31 213 SER B N 1
ATOM 4051 C CA . SER B 1 213 ? 4.781 -1.412 27.438 1 93.31 213 SER B CA 1
ATOM 4052 C C . SER B 1 213 ? 5.617 -2.107 28.5 1 93.31 213 SER B C 1
ATOM 4054 O O . SER B 1 213 ? 5.508 -1.787 29.688 1 93.31 213 SER B O 1
ATOM 4056 N N . VAL B 1 214 ? 6.438 -3.074 28.188 1 91.69 214 VAL B N 1
ATOM 4057 C CA . VAL B 1 214 ? 7.266 -3.863 29.094 1 91.69 214 VAL B CA 1
ATOM 4058 C C . VAL B 1 214 ? 8.172 -2.939 29.906 1 91.69 214 VAL B C 1
ATOM 4060 O O . VAL B 1 214 ? 8.398 -3.162 31.094 1 91.69 214 VAL B O 1
ATOM 4063 N N . TYR B 1 215 ? 8.641 -1.895 29.266 1 91.5 215 TYR B N 1
ATOM 4064 C CA . TYR B 1 215 ? 9.602 -1.02 29.938 1 91.5 215 TYR B CA 1
ATOM 4065 C C . TYR B 1 215 ? 8.938 0.278 30.375 1 91.5 215 TYR B C 1
ATOM 4067 O O . TYR B 1 215 ? 9.617 1.217 30.797 1 91.5 215 TYR B O 1
ATOM 4075 N N . GLU B 1 216 ? 7.617 0.418 30.156 1 93.31 216 GLU B N 1
ATOM 4076 C CA . GLU B 1 216 ? 6.816 1.557 30.594 1 93.31 216 GLU B CA 1
ATOM 4077 C C . GLU B 1 216 ? 7.336 2.859 30 1 93.31 216 GLU B C 1
ATOM 4079 O O . GLU B 1 216 ? 7.539 3.842 30.719 1 93.31 216 GLU B O 1
ATOM 4084 N N . ILE B 1 217 ? 7.641 2.766 28.75 1 93.5 217 ILE B N 1
ATOM 4085 C CA . ILE B 1 217 ? 8.125 3.924 28.016 1 93.5 217 ILE B CA 1
ATOM 4086 C C . ILE B 1 217 ? 6.988 4.508 27.172 1 93.5 217 ILE B C 1
ATOM 4088 O O . ILE B 1 217 ? 6.203 3.768 26.578 1 93.5 217 ILE B O 1
ATOM 4092 N N . LYS B 1 218 ? 6.84 5.781 27.234 1 93.56 218 LYS B N 1
ATOM 4093 C CA . LYS B 1 218 ? 5.961 6.484 26.297 1 93.56 218 LYS B CA 1
ATOM 4094 C C . LYS B 1 218 ? 6.75 7.07 25.141 1 93.56 218 LYS B C 1
ATOM 4096 O O . LYS B 1 218 ? 7.43 8.086 25.281 1 93.56 218 LYS B O 1
ATOM 4101 N N . PRO B 1 219 ? 6.652 6.449 24.016 1 93.31 219 PRO B N 1
ATOM 4102 C CA . PRO B 1 219 ? 7.445 6.938 22.875 1 93.31 219 PRO B CA 1
ATOM 4103 C C . PRO B 1 219 ? 6.93 8.266 22.328 1 93.31 219 PRO B C 1
ATOM 4105 O O . PRO B 1 219 ? 5.727 8.523 22.359 1 93.31 219 PRO B O 1
ATOM 4108 N N . ASN B 1 220 ? 7.809 9.094 21.938 1 93.56 220 ASN B N 1
ATOM 4109 C CA . ASN B 1 220 ? 7.445 10.289 21.188 1 93.56 220 ASN B CA 1
ATOM 4110 C C . ASN B 1 220 ? 7.258 9.984 19.703 1 93.56 220 ASN B C 1
ATOM 4112 O O . ASN B 1 220 ? 8.203 10.102 18.922 1 93.56 220 ASN B O 1
ATOM 4116 N N . VAL B 1 221 ? 6.07 9.625 19.328 1 93.12 221 VAL B N 1
ATOM 4117 C CA . VAL B 1 221 ? 5.758 9.281 17.938 1 93.12 221 VAL B CA 1
ATOM 4118 C C . VAL B 1 221 ? 5.418 10.555 17.156 1 93.12 221 VAL B C 1
ATOM 4120 O O . VAL B 1 221 ? 4.398 11.195 17.422 1 93.12 221 VAL B O 1
ATOM 4123 N N . ILE B 1 222 ? 6.191 10.875 16.156 1 92.19 222 ILE B N 1
ATOM 4124 C CA . ILE B 1 222 ? 6.012 12.141 15.445 1 92.19 222 ILE B CA 1
ATOM 4125 C C . ILE B 1 222 ? 5.227 11.898 14.156 1 92.19 222 ILE B C 1
ATOM 4127 O O . ILE B 1 222 ? 4.699 12.836 13.562 1 92.19 222 ILE B O 1
ATOM 4131 N N . LEU B 1 223 ? 5.25 10.617 13.727 1 92.56 223 LEU B N 1
ATOM 4132 C CA . LEU B 1 223 ? 4.535 10.25 12.508 1 92.56 223 LEU B CA 1
ATOM 4133 C C . LEU B 1 223 ? 4.191 8.766 12.5 1 92.56 223 LEU B C 1
ATOM 4135 O O . LEU B 1 223 ? 5.012 7.934 12.891 1 92.56 223 LEU B O 1
ATOM 4139 N N . GLU B 1 224 ? 2.992 8.469 12.047 1 92.75 224 GLU B N 1
ATOM 4140 C CA . GLU B 1 224 ? 2.574 7.09 11.844 1 92.75 224 GLU B CA 1
ATOM 4141 C C . GLU B 1 224 ? 2.258 6.812 10.375 1 92.75 224 GLU B C 1
ATOM 4143 O O . GLU B 1 224 ? 1.658 7.652 9.703 1 92.75 224 GLU B O 1
ATOM 4148 N N . THR B 1 225 ? 2.748 5.723 9.875 1 93.62 225 THR B N 1
ATOM 4149 C CA . THR B 1 225 ? 2.527 5.328 8.492 1 93.62 225 THR B CA 1
ATOM 4150 C C . THR B 1 225 ? 2.176 3.846 8.398 1 93.62 225 THR B C 1
ATOM 4152 O O . THR B 1 225 ? 2.58 3.055 9.258 1 93.62 225 THR B O 1
ATOM 4155 N N . SER B 1 226 ? 1.466 3.49 7.391 1 90.44 226 SER B N 1
ATOM 4156 C CA . SER B 1 226 ? 1.133 2.088 7.172 1 90.44 226 SER B CA 1
ATOM 4157 C C . SER B 1 226 ? 2.176 1.402 6.293 1 90.44 226 SER B C 1
ATOM 4159 O O . SER B 1 226 ? 2.08 0.202 6.031 1 90.44 226 SER B O 1
ATOM 4161 N N . SER B 1 227 ? 3.141 2.135 5.867 1 92.38 227 SER B N 1
ATOM 4162 C CA . SER B 1 227 ? 4.117 1.628 4.91 1 92.38 227 SER B CA 1
ATOM 4163 C C . SER B 1 227 ? 5.52 1.608 5.512 1 92.38 227 SER B C 1
ATOM 4165 O O . SER B 1 227 ? 6.031 2.645 5.941 1 92.38 227 SER B O 1
ATOM 4167 N N . ILE B 1 228 ? 6.082 0.481 5.484 1 93.75 228 ILE B N 1
ATOM 4168 C CA . ILE B 1 228 ? 7.465 0.351 5.938 1 93.75 228 ILE B CA 1
ATOM 4169 C C . ILE B 1 228 ? 8.383 1.178 5.039 1 93.75 228 ILE B C 1
ATOM 4171 O O . ILE B 1 228 ? 9.336 1.801 5.52 1 93.75 228 ILE B O 1
ATOM 4175 N N . GLU B 1 229 ? 8.062 1.223 3.787 1 93.19 229 GLU B N 1
ATOM 4176 C CA . GLU B 1 229 ? 8.891 1.973 2.842 1 93.19 229 GLU B CA 1
ATOM 4177 C C . GLU B 1 229 ? 8.859 3.467 3.152 1 93.19 229 GLU B C 1
ATOM 4179 O O . GLU B 1 229 ? 9.898 4.133 3.107 1 93.19 229 GLU B O 1
ATOM 4184 N N . VAL B 1 230 ? 7.691 3.998 3.447 1 93.69 230 VAL B N 1
ATOM 4185 C CA . VAL B 1 230 ? 7.578 5.402 3.83 1 93.69 230 VAL B CA 1
ATOM 4186 C C . VAL B 1 230 ? 8.383 5.656 5.102 1 93.69 230 VAL B C 1
ATOM 4188 O O . VAL B 1 230 ? 9.148 6.621 5.18 1 93.69 230 VAL B O 1
ATOM 4191 N N . GLY B 1 231 ? 8.234 4.781 6.07 1 95.75 231 GLY B N 1
ATOM 4192 C CA . GLY B 1 231 ? 8.969 4.922 7.316 1 95.75 231 GLY B CA 1
ATOM 4193 C C . GLY B 1 231 ? 10.477 4.949 7.129 1 95.75 231 GLY B C 1
ATOM 4194 O O . GLY B 1 231 ? 11.156 5.82 7.676 1 95.75 231 GLY B O 1
ATOM 4195 N N . LYS B 1 232 ? 10.938 4.012 6.312 1 95.19 232 LYS B N 1
ATOM 4196 C CA . LYS B 1 232 ? 12.367 3.924 6.031 1 95.19 232 LYS B CA 1
ATOM 4197 C C . LYS B 1 232 ? 12.883 5.211 5.395 1 95.19 232 LYS B C 1
ATOM 4199 O O . LYS B 1 232 ? 13.938 5.723 5.785 1 95.19 232 LYS B O 1
ATOM 4204 N N . ARG B 1 233 ? 12.164 5.723 4.48 1 93.75 233 ARG B N 1
ATOM 4205 C CA . ARG B 1 233 ? 12.594 6.918 3.764 1 93.75 233 ARG B CA 1
ATOM 4206 C C . ARG B 1 233 ? 12.586 8.141 4.676 1 93.75 233 ARG B C 1
ATOM 4208 O O . ARG B 1 233 ? 13.469 8.992 4.598 1 93.75 233 ARG B O 1
ATOM 4215 N N . LEU B 1 234 ? 11.617 8.195 5.496 1 95.81 234 LEU B N 1
ATOM 4216 C CA . LEU B 1 234 ? 11.508 9.32 6.418 1 95.81 234 LEU B CA 1
ATOM 4217 C C . LEU B 1 234 ? 12.68 9.336 7.398 1 95.81 234 LEU B C 1
ATOM 4219 O O . LEU B 1 234 ? 13.312 10.375 7.602 1 95.81 234 LEU B O 1
ATOM 4223 N N . VAL B 1 235 ? 13.031 8.188 7.965 1 96.88 235 VAL B N 1
ATOM 4224 C CA . VAL B 1 235 ? 14.078 8.133 8.977 1 96.88 235 VAL B CA 1
ATOM 4225 C C . VAL B 1 235 ? 15.438 8.414 8.32 1 96.88 235 VAL B C 1
ATOM 4227 O O . VAL B 1 235 ? 16.359 8.883 8.984 1 96.88 235 VAL B O 1
ATOM 4230 N N . SER B 1 236 ? 15.516 8.109 7.051 1 95.81 236 SER B N 1
ATOM 4231 C CA . SER B 1 236 ? 16.734 8.461 6.32 1 95.81 236 SER B CA 1
ATOM 4232 C C . SER B 1 236 ? 16.875 9.969 6.164 1 95.81 236 SER B C 1
ATOM 4234 O O . SER B 1 236 ? 17.984 10.492 6.062 1 95.81 236 SER B O 1
ATOM 4236 N N . ALA B 1 237 ? 15.758 10.664 6.23 1 94.31 237 ALA B N 1
ATOM 4237 C CA . ALA B 1 237 ? 15.75 12.086 5.887 1 94.31 237 ALA B CA 1
ATOM 4238 C C . ALA B 1 237 ? 15.664 12.953 7.141 1 94.31 237 ALA B C 1
ATOM 4240 O O . ALA B 1 237 ? 15.875 14.164 7.078 1 94.31 237 ALA B O 1
ATOM 4241 N N . MET B 1 238 ? 15.312 12.375 8.242 1 94 238 MET B N 1
ATOM 4242 C CA . MET B 1 238 ? 15.141 13.203 9.438 1 94 238 MET B CA 1
ATOM 4243 C C . MET B 1 238 ? 15.703 12.5 10.664 1 94 238 MET B C 1
ATOM 4245 O O . MET B 1 238 ? 15.914 11.289 10.656 1 94 238 MET B O 1
ATOM 4249 N N . GLU B 1 239 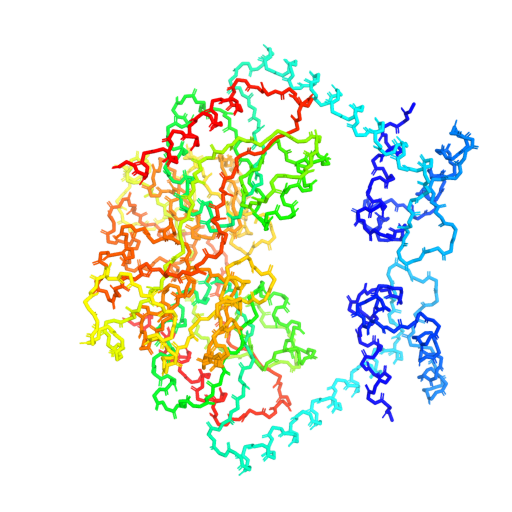? 15.938 13.25 11.703 1 95.88 239 GLU B N 1
ATOM 4250 C CA . GLU B 1 239 ? 16.5 12.758 12.961 1 95.88 239 GLU B CA 1
ATOM 4251 C C . GLU B 1 239 ? 15.453 11.961 13.75 1 95.88 239 GLU B C 1
ATOM 4253 O O . GLU B 1 239 ? 14.836 12.492 14.672 1 95.88 239 GLU B O 1
ATOM 4258 N N . ALA B 1 240 ? 15.344 10.688 13.445 1 97.5 240 ALA B N 1
ATOM 4259 C CA . ALA B 1 240 ? 14.344 9.828 14.062 1 97.5 240 ALA B CA 1
ATOM 4260 C C . ALA B 1 240 ? 14.766 8.359 14 1 97.5 240 ALA B C 1
ATOM 4262 O O . ALA B 1 240 ? 15.797 8.031 13.398 1 97.5 240 ALA B O 1
ATOM 4263 N N . VAL B 1 241 ? 14.023 7.57 14.695 1 98.44 241 VAL B N 1
ATOM 4264 C CA . VAL B 1 241 ? 14.258 6.129 14.688 1 98.44 241 VAL B CA 1
ATOM 4265 C C . VAL B 1 241 ? 13 5.402 14.211 1 98.44 241 VAL B C 1
ATOM 4267 O O . VAL B 1 241 ? 11.906 5.977 14.203 1 98.44 241 VAL B O 1
ATOM 4270 N N . PHE B 1 242 ? 13.164 4.164 13.781 1 98.12 242 PHE B N 1
ATOM 4271 C CA . PHE B 1 242 ? 12.094 3.373 13.195 1 98.12 242 PHE B CA 1
ATOM 4272 C C . PHE B 1 242 ? 12.328 1.885 13.43 1 98.12 242 PHE B C 1
ATOM 4274 O O . PHE B 1 242 ? 13.43 1.381 13.203 1 98.12 242 PHE B O 1
ATOM 4281 N N . ILE B 1 243 ? 11.344 1.22 13.93 1 96.69 243 ILE B N 1
ATOM 4282 C CA . ILE B 1 243 ? 11.43 -0.222 14.141 1 96.69 243 ILE B CA 1
ATOM 4283 C C . ILE B 1 243 ? 10.859 -0.952 12.922 1 96.69 243 ILE B C 1
ATOM 4285 O O . ILE B 1 243 ? 9.75 -0.663 12.477 1 96.69 243 ILE B O 1
ATOM 4289 N N . CYS B 1 244 ? 11.633 -1.894 12.383 1 95.75 244 CYS B N 1
ATOM 4290 C CA . CYS B 1 244 ? 11.109 -2.678 11.266 1 95.75 244 CYS B CA 1
ATOM 4291 C C . CYS B 1 244 ? 11.859 -4 11.141 1 95.75 244 CYS B C 1
ATOM 4293 O O . CYS B 1 244 ? 12.906 -4.188 11.75 1 95.75 244 CYS B O 1
ATOM 4295 N N . PRO B 1 245 ? 11.305 -4.977 10.414 1 94 245 PRO B N 1
ATOM 4296 C CA . PRO B 1 245 ? 12.047 -6.203 10.125 1 94 245 PRO B CA 1
ATOM 4297 C C . PRO B 1 245 ? 13.289 -5.953 9.273 1 94 245 PRO B C 1
ATOM 4299 O O . PRO B 1 245 ? 13.258 -5.125 8.359 1 94 245 PRO B O 1
ATOM 4302 N N . ASP B 1 246 ? 14.336 -6.656 9.555 1 92.31 246 ASP B N 1
ATOM 4303 C CA . ASP B 1 246 ? 15.617 -6.457 8.883 1 92.31 246 ASP B CA 1
ATOM 4304 C C . ASP B 1 246 ? 15.539 -6.852 7.414 1 92.31 246 ASP B C 1
ATOM 4306 O O . ASP B 1 246 ? 16.266 -6.312 6.578 1 92.31 246 ASP B O 1
ATOM 4310 N N . VAL B 1 247 ? 14.594 -7.684 7.051 1 90.19 247 VAL B N 1
ATOM 4311 C CA . VAL B 1 247 ? 14.477 -8.219 5.695 1 90.19 247 VAL B CA 1
ATOM 4312 C C . VAL B 1 247 ? 14.094 -7.102 4.73 1 90.19 247 VAL B C 1
ATOM 4314 O O . VAL B 1 247 ? 14.32 -7.211 3.523 1 90.19 247 VAL B O 1
ATOM 4317 N N . TYR B 1 248 ? 13.484 -6.027 5.234 1 92.56 248 TYR B N 1
ATOM 4318 C CA . TYR B 1 248 ? 13.008 -4.957 4.363 1 92.56 248 TYR B CA 1
ATOM 4319 C C . TYR B 1 248 ? 14.094 -3.91 4.145 1 92.56 248 TYR B C 1
ATOM 4321 O O . TYR B 1 248 ? 13.906 -2.959 3.383 1 92.56 248 TYR B O 1
ATOM 4329 N N . LEU B 1 249 ? 15.164 -4.012 4.867 1 93.38 249 LEU B N 1
ATOM 4330 C CA . LEU B 1 249 ? 16.297 -3.115 4.688 1 93.38 249 LEU B CA 1
ATOM 4331 C C . LEU B 1 249 ? 17.234 -3.633 3.598 1 93.38 249 LEU B C 1
ATOM 4333 O O . LEU B 1 249 ? 18.188 -4.348 3.885 1 93.38 249 LEU B O 1
ATOM 4337 N N . ASP B 1 250 ? 16.906 -3.23 2.4 1 83.88 250 ASP B N 1
ATOM 4338 C CA . ASP B 1 250 ? 17.641 -3.76 1.251 1 83.88 250 ASP B CA 1
ATOM 4339 C C . ASP B 1 250 ? 18.953 -3.002 1.034 1 83.88 250 ASP B C 1
ATOM 4341 O O . ASP B 1 250 ? 19.266 -2.07 1.777 1 83.88 250 ASP B O 1
ATOM 4345 N N . ASP B 1 251 ? 19.688 -3.393 0.034 1 80.25 251 ASP B N 1
ATOM 4346 C CA . ASP B 1 251 ? 21.016 -2.838 -0.255 1 80.25 251 ASP B CA 1
ATOM 4347 C C . ASP B 1 251 ? 20.922 -1.354 -0.604 1 80.25 251 ASP B C 1
ATOM 4349 O O . ASP B 1 251 ? 21.812 -0.576 -0.274 1 80.25 251 ASP B O 1
ATOM 4353 N N . TYR B 1 252 ? 19.859 -1.055 -1.175 1 76.31 252 TYR B N 1
ATOM 4354 C CA . TYR B 1 252 ? 19.688 0.346 -1.55 1 76.31 252 TYR B CA 1
ATOM 4355 C C . TYR B 1 252 ? 19.594 1.232 -0.315 1 76.31 252 TYR B C 1
ATOM 4357 O O . TYR B 1 252 ? 20.266 2.258 -0.222 1 76.31 252 TYR B O 1
ATOM 4365 N N . PHE B 1 253 ? 18.797 0.832 0.552 1 87.44 253 PHE B N 1
ATOM 4366 C CA . PHE B 1 253 ? 18.625 1.587 1.788 1 87.44 253 PHE B CA 1
ATOM 4367 C C . PHE B 1 253 ? 19.953 1.708 2.533 1 87.44 253 PHE B C 1
ATOM 4369 O O . PHE B 1 253 ? 20.328 2.803 2.945 1 87.44 253 PHE B O 1
ATOM 4376 N N . LEU B 1 254 ? 20.656 0.63 2.58 1 88.25 254 LEU B N 1
ATOM 4377 C CA . LEU B 1 254 ? 21.875 0.581 3.365 1 88.25 254 LEU B CA 1
ATOM 4378 C C . LEU B 1 254 ? 23 1.361 2.678 1 88.25 254 LEU B C 1
ATOM 4380 O O . LEU B 1 254 ? 23.859 1.94 3.346 1 88.25 254 LEU B O 1
ATOM 4384 N N . SER B 1 255 ? 22.922 1.44 1.42 1 86.81 255 SER B N 1
ATOM 4385 C CA . SER B 1 255 ? 23.984 2.102 0.66 1 86.81 255 SER B CA 1
ATOM 4386 C C . SER B 1 255 ? 23.891 3.617 0.796 1 86.81 255 SER B C 1
ATOM 4388 O O . SER B 1 255 ? 24.875 4.324 0.548 1 86.81 255 SER B O 1
ATOM 4390 N N . GLN B 1 256 ? 22.719 4.129 1.104 1 88.38 256 GLN B N 1
ATOM 4391 C CA . GLN B 1 256 ? 22.578 5.566 1.293 1 88.38 256 GLN B CA 1
ATOM 4392 C C . GLN B 1 256 ? 23.406 6.059 2.467 1 88.38 256 GLN B C 1
ATOM 4394 O O . GLN B 1 256 ? 23.75 7.246 2.545 1 88.38 256 GLN B O 1
ATOM 4399 N N . ASP B 1 257 ? 23.703 5.199 3.389 1 93.69 257 ASP B N 1
ATOM 4400 C CA . ASP B 1 257 ? 24.594 5.457 4.527 1 93.69 257 ASP B CA 1
ATOM 4401 C C . ASP B 1 257 ? 24.078 6.629 5.363 1 93.69 257 ASP B C 1
ATOM 4403 O O . ASP B 1 257 ? 24.844 7.492 5.773 1 93.69 257 ASP B O 1
ATOM 4407 N N . LYS B 1 258 ? 22.766 6.703 5.559 1 96.69 258 LYS B N 1
ATOM 4408 C CA . LYS B 1 258 ? 22.141 7.762 6.355 1 96.69 258 LYS B CA 1
ATOM 4409 C C . LYS B 1 258 ? 21.688 7.234 7.715 1 96.69 258 LYS B C 1
ATOM 4411 O O . LYS B 1 258 ? 21.453 8.016 8.641 1 96.69 258 LYS B O 1
ATOM 4416 N N . CYS B 1 259 ? 21.609 5.906 7.789 1 98.06 259 CYS B N 1
ATOM 4417 C CA . CYS B 1 259 ? 21.078 5.289 8.992 1 98.06 259 CYS B CA 1
ATOM 4418 C C . CYS B 1 259 ? 21.984 4.176 9.492 1 98.06 259 CYS B C 1
ATOM 4420 O O . CYS B 1 259 ? 22.828 3.678 8.75 1 98.06 259 CYS B O 1
ATOM 4422 N N . VAL B 1 260 ? 21.875 3.879 10.75 1 97.88 260 VAL B N 1
ATOM 4423 C CA . VAL B 1 260 ? 22.531 2.723 11.359 1 97.88 260 VAL B CA 1
ATOM 4424 C C . VAL B 1 260 ? 21.484 1.794 11.961 1 97.88 260 VAL B C 1
ATOM 4426 O O . VAL B 1 260 ? 20.359 2.225 12.266 1 97.88 260 VAL B O 1
ATOM 4429 N N . LEU B 1 261 ? 21.859 0.527 12.078 1 97.94 261 LEU B N 1
ATOM 4430 C CA . LEU B 1 261 ? 20.922 -0.495 12.539 1 97.94 261 LEU B CA 1
ATOM 4431 C C . LEU B 1 261 ? 21.328 -1.029 13.906 1 97.94 261 LEU B C 1
ATOM 4433 O O . LEU B 1 261 ? 22.531 -1.195 14.18 1 97.94 261 LEU B O 1
ATOM 4437 N N . TYR B 1 262 ? 20.359 -1.268 14.742 1 98.19 262 TYR B N 1
ATOM 4438 C CA . TYR B 1 262 ? 20.578 -1.896 16.031 1 98.19 262 TYR B CA 1
ATOM 4439 C C . TYR B 1 262 ? 19.672 -3.1 16.219 1 98.19 262 TYR B C 1
ATOM 4441 O O . TYR B 1 262 ? 18.438 -2.959 16.25 1 98.19 262 TYR B O 1
ATOM 4449 N N . PRO B 1 263 ? 20.25 -4.285 16.375 1 96.69 263 PRO B N 1
ATOM 4450 C CA . PRO B 1 263 ? 19.391 -5.391 16.797 1 96.69 263 PRO B CA 1
ATOM 4451 C C . PRO B 1 263 ? 18.688 -5.113 18.125 1 96.69 263 PRO B C 1
ATOM 4453 O O . PRO B 1 263 ? 19.297 -4.578 19.062 1 96.69 263 PRO B O 1
ATOM 4456 N N . LEU B 1 264 ? 17.406 -5.395 18.172 1 95.62 264 LEU B N 1
ATOM 4457 C CA . LEU B 1 264 ? 16.656 -5.105 19.391 1 95.62 264 LEU B CA 1
ATOM 4458 C C . LEU B 1 264 ? 16.609 -6.316 20.312 1 95.62 264 LEU B C 1
ATOM 4460 O O . LEU B 1 264 ? 16.312 -7.43 19.875 1 95.62 264 LEU B O 1
ATOM 4464 N N . LEU B 1 265 ? 16.922 -6.066 21.5 1 94.06 265 LEU B N 1
ATOM 4465 C CA . LEU B 1 265 ? 16.844 -7.094 22.531 1 94.06 265 LEU B CA 1
ATOM 4466 C C . LEU B 1 265 ? 15.461 -7.125 23.172 1 94.06 265 LEU B C 1
ATOM 4468 O O . LEU B 1 265 ? 14.766 -6.109 23.203 1 94.06 265 LEU B O 1
ATOM 4472 N N . GLY B 1 266 ? 15.055 -8.312 23.625 1 89.38 266 GLY B N 1
ATOM 4473 C CA . GLY B 1 266 ? 13.82 -8.445 24.375 1 89.38 266 GLY B CA 1
ATOM 4474 C C . GLY B 1 266 ? 12.602 -8.633 23.5 1 89.38 266 GLY B C 1
ATOM 4475 O O . GLY B 1 266 ? 11.461 -8.523 23.953 1 89.38 266 GLY B O 1
ATOM 4476 N N . VAL B 1 267 ? 12.781 -8.812 22.219 1 86.38 267 VAL B N 1
ATOM 4477 C CA . VAL B 1 267 ? 11.656 -9.078 21.312 1 86.38 267 VAL B CA 1
ATOM 4478 C C . VAL B 1 267 ? 11.156 -10.5 21.531 1 86.38 267 VAL B C 1
ATOM 4480 O O . VAL B 1 267 ? 11.906 -11.461 21.359 1 86.38 267 VAL B O 1
ATOM 4483 N N . ALA B 1 268 ? 9.984 -10.586 22.031 1 75.25 268 ALA B N 1
ATOM 4484 C CA . ALA B 1 268 ? 9.453 -11.859 22.516 1 75.25 268 ALA B CA 1
ATOM 4485 C C . ALA B 1 268 ? 9.289 -12.852 21.359 1 75.25 268 ALA B C 1
ATOM 4487 O O . ALA B 1 268 ? 9.586 -14.039 21.516 1 75.25 268 ALA B O 1
ATOM 4488 N N . ASN B 1 269 ? 8.703 -12.359 20.234 1 75 269 ASN B N 1
ATOM 4489 C CA . ASN B 1 269 ? 8.359 -13.32 19.203 1 75 269 ASN B CA 1
ATOM 4490 C C . ASN B 1 269 ? 9.062 -13 17.891 1 75 269 ASN B C 1
ATOM 4492 O O . ASN B 1 269 ? 9.164 -11.836 17.5 1 75 269 ASN B O 1
ATOM 4496 N N . LYS B 1 270 ? 9.703 -14.125 17.5 1 82.5 270 LYS B N 1
ATOM 4497 C CA . LYS B 1 270 ? 10.25 -14.023 16.141 1 82.5 270 LYS B CA 1
ATOM 4498 C C . LYS B 1 270 ? 9.133 -13.938 15.109 1 82.5 270 LYS B C 1
ATOM 4500 O O . LYS B 1 270 ? 7.992 -14.305 15.383 1 82.5 270 LYS B O 1
ATOM 4505 N N . ARG B 1 271 ? 9.516 -13.32 14.086 1 89.25 271 ARG B N 1
ATOM 4506 C CA . ARG B 1 271 ? 8.602 -13.234 12.953 1 89.25 271 ARG B CA 1
ATOM 4507 C C . ARG B 1 271 ? 8.93 -14.297 11.906 1 89.25 271 ARG B C 1
ATOM 4509 O O . ARG B 1 271 ? 10.094 -14.492 11.555 1 89.25 271 ARG B O 1
ATOM 4516 N N . TYR B 1 272 ? 7.84 -15 11.5 1 92.12 272 TYR B N 1
ATOM 4517 C CA . TYR B 1 272 ? 8.016 -16.078 10.531 1 92.12 272 TYR B CA 1
ATOM 4518 C C . TYR B 1 272 ? 7.254 -15.781 9.25 1 92.12 272 TYR B C 1
ATOM 4520 O O . TYR B 1 272 ? 6.051 -15.508 9.281 1 92.12 272 TYR B O 1
ATOM 4528 N N . CYS B 1 273 ? 7.941 -15.82 8.195 1 94.56 273 CYS B N 1
ATOM 4529 C CA . CYS B 1 273 ? 7.34 -15.664 6.875 1 94.56 273 CYS B CA 1
ATOM 4530 C C . CYS B 1 273 ? 7.086 -17.031 6.234 1 94.56 273 CYS B C 1
ATOM 4532 O O . CYS B 1 273 ? 7.996 -17.844 6.137 1 94.56 273 CYS B O 1
ATOM 4534 N N . TYR B 1 274 ? 5.855 -17.234 5.789 1 96.38 274 TYR B N 1
ATOM 4535 C CA . TYR B 1 274 ? 5.461 -18.516 5.207 1 96.38 274 TYR B CA 1
ATOM 4536 C C . TYR B 1 274 ? 4.93 -18.328 3.789 1 96.38 274 TYR B C 1
ATOM 4538 O O . TYR B 1 274 ? 4.438 -17.25 3.439 1 96.38 274 TYR B O 1
ATOM 4546 N N . VAL B 1 275 ? 5.105 -19.312 3.01 1 97.25 275 VAL B N 1
ATOM 4547 C CA . VAL B 1 275 ? 4.23 -19.516 1.859 1 97.25 275 VAL B CA 1
ATOM 4548 C C . VAL B 1 275 ? 3.102 -20.484 2.23 1 97.25 275 VAL B C 1
ATOM 4550 O O . VAL B 1 275 ? 3.336 -21.5 2.881 1 97.25 275 VAL B O 1
ATOM 4553 N N . CYS B 1 276 ? 1.928 -20.078 1.871 1 96.75 276 CYS B N 1
ATOM 4554 C CA . CYS B 1 276 ? 0.729 -20.781 2.324 1 96.75 276 CYS B CA 1
ATOM 4555 C C . CYS B 1 276 ? -0.141 -21.188 1.142 1 96.75 276 CYS B C 1
ATOM 4557 O O . CYS B 1 276 ? -0.29 -20.422 0.182 1 96.75 276 CYS B O 1
ATOM 4559 N N . CYS B 1 277 ? -0.685 -22.406 1.188 1 95.44 277 CYS B N 1
ATOM 4560 C CA . CYS B 1 277 ? -1.682 -22.891 0.242 1 95.44 277 CYS B CA 1
ATOM 4561 C C . CYS B 1 277 ? -2.656 -23.844 0.921 1 95.44 277 CYS B C 1
ATOM 4563 O O . CYS B 1 277 ? -2.438 -24.25 2.062 1 95.44 277 CYS B O 1
ATOM 4565 N N . ARG B 1 278 ? -3.727 -24.125 0.291 1 92.5 278 ARG B N 1
ATOM 4566 C CA . ARG B 1 278 ? -4.648 -25.109 0.838 1 92.5 278 ARG B CA 1
ATOM 4567 C C . ARG B 1 278 ? -4.031 -26.516 0.823 1 92.5 278 ARG B C 1
ATOM 4569 O O . ARG B 1 278 ? -3.352 -26.875 -0.136 1 92.5 278 ARG B O 1
ATOM 4576 N N . LYS B 1 279 ? -4.324 -27.266 1.784 1 90.81 279 LYS B N 1
ATOM 4577 C CA . LYS B 1 279 ? -3.785 -28.625 1.888 1 90.81 279 LYS B CA 1
ATOM 4578 C C . LYS B 1 279 ? -4.324 -29.516 0.772 1 90.81 279 LYS B C 1
ATOM 4580 O O . LYS B 1 279 ? -3.615 -30.391 0.277 1 90.81 279 LYS B O 1
ATOM 4585 N N . ASP B 1 280 ? -5.555 -29.203 0.379 1 85.69 280 ASP B N 1
ATOM 4586 C CA . ASP B 1 280 ? -6.227 -30.078 -0.58 1 85.69 280 ASP B CA 1
ATOM 4587 C C . ASP B 1 280 ? -6.176 -29.484 -1.987 1 85.69 280 ASP B C 1
ATOM 4589 O O . ASP B 1 280 ? -6.828 -30 -2.902 1 85.69 280 ASP B O 1
ATOM 4593 N N . ALA B 1 281 ? -5.414 -28.484 -2.119 1 85.88 281 ALA B N 1
ATOM 4594 C CA . ALA B 1 281 ? -5.367 -27.844 -3.432 1 85.88 281 ALA B CA 1
ATOM 4595 C C . ALA B 1 281 ? -4.406 -28.578 -4.363 1 85.88 281 ALA B C 1
ATOM 4597 O O . ALA B 1 281 ? -3.346 -29.047 -3.934 1 85.88 281 ALA B O 1
ATOM 4598 N N . TYR B 1 282 ? -4.781 -28.75 -5.551 1 84.06 282 TYR B N 1
ATOM 4599 C CA . TYR B 1 282 ? -3.834 -29.141 -6.586 1 84.06 282 TYR B CA 1
ATOM 4600 C C . TYR B 1 282 ? -2.875 -28.016 -6.914 1 84.06 282 TYR B C 1
ATOM 4602 O O . TYR B 1 282 ? -3.303 -26.891 -7.223 1 84.06 282 TYR B O 1
ATOM 4610 N N . LEU B 1 283 ? -1.601 -28.297 -6.809 1 87.56 283 LEU B N 1
ATOM 4611 C CA . LEU B 1 283 ? -0.577 -27.328 -7.207 1 87.56 283 LEU B CA 1
ATOM 4612 C C . LEU B 1 283 ? 0.003 -27.688 -8.57 1 87.56 283 LEU B C 1
ATOM 4614 O O . LEU B 1 283 ? 0.578 -28.766 -8.742 1 87.56 283 LEU B O 1
ATOM 4618 N N . SER B 1 284 ? -0.169 -26.844 -9.484 1 86.69 284 SER B N 1
ATOM 4619 C CA . SER B 1 284 ? 0.438 -27 -10.805 1 86.69 284 SER B CA 1
ATOM 4620 C C . SER B 1 284 ? 1.959 -27.031 -10.711 1 86.69 284 SER B C 1
ATOM 4622 O O . SER B 1 284 ? 2.535 -26.625 -9.703 1 86.69 284 SER B O 1
ATOM 4624 N N . PRO B 1 285 ? 2.574 -27.562 -11.742 1 87.62 285 PRO B N 1
ATOM 4625 C CA . PRO B 1 285 ? 4.039 -27.562 -11.758 1 87.62 285 PRO B CA 1
ATOM 4626 C C . PRO B 1 285 ? 4.629 -26.172 -11.586 1 87.62 285 PRO B C 1
ATOM 4628 O O . PRO B 1 285 ? 5.621 -26 -10.875 1 87.62 285 PRO B O 1
ATOM 4631 N N . TYR B 1 286 ? 4.004 -25.156 -12.18 1 91 286 TYR B N 1
ATOM 4632 C CA . TYR B 1 286 ? 4.531 -23.797 -12.055 1 91 286 TYR B CA 1
ATOM 4633 C C . TYR B 1 286 ? 4.305 -23.25 -10.648 1 91 286 TYR B C 1
ATOM 4635 O O . TYR B 1 286 ? 5.117 -22.484 -10.141 1 91 286 TYR B O 1
ATOM 4643 N N . ALA B 1 287 ? 3.184 -23.641 -9.984 1 93.31 287 ALA B N 1
ATOM 4644 C CA . ALA B 1 287 ? 2.959 -23.234 -8.602 1 93.31 287 ALA B CA 1
ATOM 4645 C C . ALA B 1 287 ? 4.008 -23.844 -7.672 1 93.31 287 ALA B C 1
ATOM 4647 O O . ALA B 1 287 ? 4.555 -23.156 -6.809 1 93.31 287 ALA B O 1
ATOM 4648 N N . ARG B 1 288 ? 4.32 -25.109 -7.891 1 93.56 288 ARG B N 1
ATOM 4649 C CA . ARG B 1 288 ? 5.34 -25.797 -7.098 1 93.56 288 ARG B CA 1
ATOM 4650 C C . ARG B 1 288 ? 6.715 -25.172 -7.32 1 93.56 288 ARG B C 1
ATOM 4652 O O . ARG B 1 288 ? 7.477 -24.984 -6.371 1 93.56 288 ARG B O 1
ATOM 4659 N N . ALA B 1 289 ? 6.953 -24.906 -8.547 1 93.38 289 ALA B N 1
ATOM 4660 C CA . ALA B 1 289 ? 8.234 -24.281 -8.875 1 93.38 289 ALA B CA 1
ATOM 4661 C C . ALA B 1 289 ? 8.359 -22.906 -8.219 1 93.38 289 ALA B C 1
ATOM 4663 O O . ALA B 1 289 ? 9.438 -22.531 -7.746 1 93.38 289 ALA B O 1
ATOM 4664 N N . PHE B 1 290 ? 7.258 -22.125 -8.242 1 95.75 290 PHE B N 1
ATOM 4665 C CA . PHE B 1 290 ? 7.254 -20.812 -7.613 1 95.75 290 PHE B CA 1
ATOM 4666 C C . PHE B 1 290 ? 7.531 -20.922 -6.117 1 95.75 290 PHE B C 1
ATOM 4668 O O . PHE B 1 290 ? 8.336 -20.156 -5.574 1 95.75 290 PHE B O 1
ATOM 4675 N N . ILE B 1 291 ? 6.902 -21.859 -5.453 1 95.69 291 ILE B N 1
ATOM 4676 C CA . ILE B 1 291 ? 7.094 -22.094 -4.023 1 95.69 291 ILE B CA 1
ATOM 4677 C C . ILE B 1 291 ? 8.555 -22.453 -3.752 1 95.69 291 ILE B C 1
ATOM 4679 O O . ILE B 1 291 ? 9.156 -21.922 -2.811 1 95.69 291 ILE B O 1
ATOM 4683 N N . GLU B 1 292 ? 9.125 -23.266 -4.535 1 94.88 292 GLU B N 1
ATOM 4684 C CA . GLU B 1 292 ? 10.516 -23.672 -4.375 1 94.88 292 GLU B CA 1
ATOM 4685 C C . GLU B 1 292 ? 11.461 -22.484 -4.516 1 94.88 292 GLU B C 1
ATOM 4687 O O . GLU B 1 292 ? 12.43 -22.359 -3.762 1 94.88 292 GLU B O 1
ATOM 4692 N N . LEU B 1 293 ? 11.195 -21.641 -5.465 1 94.75 293 LEU B N 1
ATOM 4693 C CA . LEU B 1 293 ? 12.016 -20.453 -5.68 1 94.75 293 LEU B CA 1
ATOM 4694 C C . LEU B 1 293 ? 11.961 -19.531 -4.477 1 94.75 293 LEU B C 1
ATOM 4696 O O . LEU B 1 293 ? 12.984 -18.984 -4.055 1 94.75 293 LEU B O 1
ATOM 4700 N N . ILE B 1 294 ? 10.773 -19.312 -3.953 1 93.94 294 ILE B N 1
ATOM 4701 C CA . ILE B 1 294 ? 10.586 -18.453 -2.797 1 93.94 294 ILE B CA 1
ATOM 4702 C C . ILE B 1 294 ? 11.359 -19 -1.603 1 93.94 294 ILE B C 1
ATOM 4704 O O . ILE B 1 294 ? 12.023 -18.266 -0.882 1 93.94 294 ILE B O 1
ATOM 4708 N N . ARG B 1 295 ? 11.305 -20.25 -1.431 1 91.88 295 ARG B N 1
ATOM 4709 C CA . ARG B 1 295 ? 11.992 -20.906 -0.32 1 91.88 295 ARG B CA 1
ATOM 4710 C C . ARG B 1 295 ? 13.508 -20.766 -0.45 1 91.88 295 ARG B C 1
ATOM 4712 O O . ARG B 1 295 ? 14.195 -20.516 0.539 1 91.88 295 ARG B O 1
ATOM 4719 N N . THR B 1 296 ? 13.992 -20.891 -1.601 1 89.69 296 THR B N 1
ATOM 4720 C CA . THR B 1 296 ? 15.43 -20.812 -1.852 1 89.69 296 THR B CA 1
ATOM 4721 C C . THR B 1 296 ? 15.945 -19.406 -1.592 1 89.69 296 THR B C 1
ATOM 4723 O O . THR B 1 296 ? 17.031 -19.219 -1.054 1 89.69 296 THR B O 1
ATOM 4726 N N . LEU B 1 297 ? 15.133 -18.406 -1.986 1 83.62 297 LEU B N 1
ATOM 4727 C CA . LEU B 1 297 ? 15.516 -17.016 -1.755 1 83.62 297 LEU B CA 1
ATOM 4728 C C . LEU B 1 297 ? 15.602 -16.719 -0.262 1 83.62 297 LEU B C 1
ATOM 4730 O O . LEU B 1 297 ? 16.5 -16 0.18 1 83.62 297 LEU B O 1
ATOM 4734 N N . GLY B 1 298 ? 14.609 -17.172 0.476 1 78.75 298 GLY B N 1
ATOM 4735 C CA . GLY B 1 298 ? 14.625 -16.969 1.915 1 78.75 298 GLY B CA 1
ATOM 4736 C C . GLY B 1 298 ? 15.852 -17.547 2.588 1 78.75 298 GLY B C 1
ATOM 4737 O O . GLY B 1 298 ? 16.406 -16.953 3.51 1 78.75 298 GLY B O 1
ATOM 4738 N N . LYS B 1 299 ? 16.297 -18.688 2.111 1 73.75 299 LYS B N 1
ATOM 4739 C CA . LYS B 1 299 ? 17.453 -19.375 2.676 1 73.75 299 LYS B CA 1
ATOM 4740 C C . LYS B 1 299 ? 18.75 -18.641 2.346 1 73.75 299 LYS B C 1
ATOM 4742 O O . LYS B 1 299 ? 19.656 -18.578 3.176 1 73.75 299 LYS B O 1
ATOM 4747 N N . THR B 1 300 ? 18.828 -18.047 1.244 1 68.31 300 THR B N 1
ATOM 4748 C CA . THR B 1 300 ? 20.031 -17.375 0.796 1 68.31 300 THR B CA 1
ATOM 4749 C C . THR B 1 300 ? 20.25 -16.078 1.56 1 68.31 300 THR B C 1
ATOM 4751 O O . THR B 1 300 ? 21.391 -15.664 1.795 1 68.31 300 THR B O 1
ATOM 4754 N N . ARG B 1 301 ? 19.25 -15.492 1.953 1 65.69 301 ARG B N 1
ATOM 4755 C CA . ARG B 1 301 ? 19.359 -14.227 2.67 1 65.69 301 ARG B CA 1
ATOM 4756 C C . ARG B 1 301 ? 19.859 -14.438 4.094 1 65.69 301 ARG B C 1
ATOM 4758 O O . ARG B 1 301 ? 20.5 -13.555 4.672 1 65.69 301 ARG B O 1
ATOM 4765 N N . LYS B 1 302 ? 19.672 -15.57 4.668 1 61 302 LYS B N 1
ATOM 4766 C CA . LYS B 1 302 ? 20.125 -15.859 6.02 1 61 302 LYS B CA 1
ATOM 4767 C C . LYS B 1 302 ? 21.578 -16.344 6.008 1 61 302 LYS B C 1
ATOM 4769 O O . LYS B 1 302 ? 22.297 -16.203 7.008 1 61 302 LYS B O 1
ATOM 4774 N N . GLU B 1 303 ? 22.031 -16.859 4.938 1 51.47 303 GLU B N 1
ATOM 4775 C CA . GLU B 1 303 ? 23.422 -17.297 4.863 1 51.47 303 GLU B CA 1
ATOM 4776 C C . GLU B 1 303 ? 24.344 -16.141 4.508 1 51.47 303 GLU B C 1
ATOM 4778 O O . GLU B 1 303 ? 25.469 -16.062 5.016 1 51.47 303 GLU B O 1
#

Nearest PDB structures (foldseek):
  4x6g-assembly1_D  TM=6.854E-01  e=1.130E-20  Pseudomonas aeruginosa PAO1
  1ixc-assembly1_B-2  TM=5.408E-01  e=1.383E-21  Cupriavidus necator
  6g4r-assembly1_B  TM=5.797E-01  e=1.937E-19  Corynebacterium glutamicum
  7d98-assembly1_Q  TM=5.275E-01  e=1.637E-20  Cupriavidus necator
  6g1b-assembly1_B-2  TM=5.141E-01  e=1.582E-18  Corynebacterium glutamicum

pLDDT: mean 87.92, std 8.93, range [51.41, 98.75]

Solvent-accessible surface area (backbone atoms only — not comparable to full-atom values): 32122 Å² total; per-residue (Å²): 134,55,66,67,52,44,50,51,52,51,39,22,57,71,54,32,28,60,56,52,23,16,64,74,66,72,41,59,51,68,59,53,53,49,40,50,50,51,52,20,58,74,70,71,43,59,38,55,43,80,95,42,80,57,57,36,66,27,75,60,22,50,51,51,50,53,50,45,51,50,51,50,37,52,51,50,27,49,52,50,52,50,42,48,67,75,35,67,64,50,50,75,48,35,35,16,28,28,59,72,54,43,51,64,46,43,37,68,43,47,49,59,48,38,73,76,35,72,52,43,29,43,43,54,46,70,36,55,40,71,58,25,52,51,27,24,73,72,62,72,23,61,29,22,44,33,62,61,76,95,78,59,85,65,46,40,76,43,80,29,38,79,42,52,56,26,37,38,27,8,52,78,25,70,52,48,69,71,44,66,72,60,44,71,36,53,69,73,73,48,52,87,44,39,28,42,39,53,36,84,92,38,72,64,29,51,52,52,51,50,55,28,56,79,69,71,50,75,74,45,64,45,34,39,35,88,41,69,67,38,49,55,44,35,27,54,48,30,72,22,29,34,70,44,53,52,82,75,62,44,68,66,63,59,68,66,66,37,56,38,48,23,42,51,53,86,67,86,69,78,44,38,33,25,41,35,29,40,63,80,49,69,70,49,73,66,54,50,51,50,52,52,50,51,35,51,53,34,51,58,74,74,104,134,56,67,66,51,46,51,50,52,51,40,23,57,73,53,32,27,62,56,52,23,16,64,74,68,71,42,56,50,68,57,53,53,49,42,50,49,50,53,21,58,74,69,71,44,61,36,56,45,81,96,41,82,58,58,35,67,27,74,59,22,50,52,50,49,53,49,45,51,49,50,52,38,52,53,50,28,50,52,50,54,49,42,50,65,74,37,67,63,50,50,72,48,36,33,16,27,28,59,72,53,44,51,64,47,43,38,69,45,46,48,60,48,37,72,76,34,71,52,43,29,43,42,54,46,70,36,55,39,72,57,24,51,49,28,25,73,71,62,73,22,61,31,22,45,33,62,62,75,93,79,59,85,66,45,39,76,44,80,28,38,78,43,52,56,26,37,38,27,8,51,78,25,70,52,48,69,72,44,66,74,62,45,72,38,52,68,74,72,49,53,88,44,39,28,42,39,54,37,83,90,38,70,64,28,50,53,52,52,50,56,30,57,78,68,71,49,76,72,46,65,48,32,41,33,88,40,70,66,39,48,55,46,35,26,53,50,32,71,20,29,35,72,42,53,53,82,76,62,41,70,67,64,61,67,66,64,37,55,39,47,24,43,50,52,86,68,86,70,77,43,38,33,25,42,34,29,42,65,79,52,68,71,49,73,68,53,50,50,51,53,50,49,51,35,52,52,34,51,57,72,75,104

Secondary structure (DSSP, 8-state):
--HHHHHHHHHHHHHTSHHHHHHHHT--HHHHHHHHHHHHHHHTS-SB-TT-SS--B-HHHHHHHHHHHHHHHHHHHHHHHHHHHHTTTEEEEEEEE-HHHHHHHHHHHHHHHHHH-TEEEEEEEE--HHHHHHHHHTTS-SEEEEE-----TTEEEEEEEEE-EEEEEETTSHHHHHS-TT--B-GGGGTTSEEEEEPTTSHHHHHHHHHHHHTT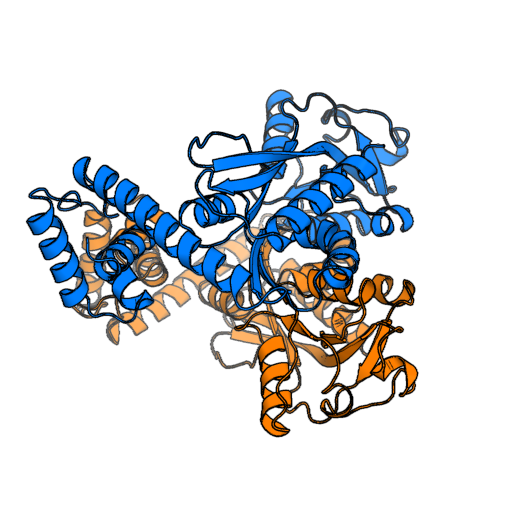---EEEEEES-HHHHHHHHHHSS-EEEEEGGG--HHHHHT--EEEEEBS---S-EEEEEEEETTPPPPHHHHHHHHHHHHHHHHHH-/--HHHHHHHHHHHHHTSHHHHHHHHT--HHHHHHHHHHHHHHHTS-SB-TT-SS--B-HHHHHHHHHHHHHHHHHHHHHHHHHHHHTTTEEEEEEEE-HHHHHHHHHHHHHHHHHH-TEEEEEEEE--HHHHHHHHHTTS-SEEEEE-----TTEEEEEEEEE-EEEEEETTSHHHHHS-TT--B-GGGGTTSEEEEEPTTSHHHHHHHHHHHHTT---EEEEEES-HHHHHHHHHHSS-EEEEEGGG--HHHHHT--EEEEEBS---S-EEEEEEEETTPPPPHHHHHHHHHHHHHHHHHH-

Sequence (606 aa):
MNLKHAQYIMEIIKEGSITNASKTMHVSQPALSQTIKAVEKYLGAPIFLRNTNPIVLTEAGKKYIAAVKQVITISSNLLHEVADIQYEGYGTLRLGIPVQRAMQMLPAVMPIFRQRYPHIKLQIHEAGSNITENEVLNGGVDLAILTTTPTNDELKYELVETEDVVLVANKMTTLAQRVKAGTPIHITEAKNEEFVSITEGHNVRRVQDTLFSVYEIKPNVILETSSIEVGKRLVSAMEAVFICPDVYLDDYFLSQDKCVLYPLLGVANKRYCYVCCRKDAYLSPYARAFIELIRTLGKTRKEMNLKHAQYIMEIIKEGSITNASKTMHVSQPALSQTIKAVEKYLGAPIFLRNTNPIVLTEAGKKYIAAVKQVITISSNLLHEVADIQYEGYGTLRLGIPVQRAMQMLPAVMPIFRQRYPHIKLQIHEAGSNITENEVLNGGVDLAILTTTPTNDELKYELVETEDVVLVANKMTTLAQRVKAGTPIHITEAKNEEFVSITEGHNVRRVQDTLFSVYEIKPNVILETSSIEVGKRLVSAMEAVFICPDVYLDDYFLSQDKCVLYPLLGVANKRYCYVCCRKDAYLSPYARAFIELIRTLGKTRKE